Protein AF-A0A6A6HFR3-F1 (afdb_monomer)

Nearest PDB structures (foldseek):
  1qlw-assembly1_A  TM=7.734E-01  e=1.136E-17  Alcaligenes sp.
  7y0l-assembly1_A  TM=7.058E-01  e=1.511E-16  Hansschlegelia zhihuaiae
  8iw8-assembly1_B  TM=6.718E-01  e=2.864E-17  Hansschlegelia zhihuaiae
  8gp0-assembly1_A  TM=6.961E-01  e=2.187E-16  Hansschlegelia zhihuaiae
  8j7j-assembly1_B  TM=6.755E-01  e=1.044E-16  Hansschlegelia zhihuaiae

Structure (mmCIF, N/CA/C/O backbone):
data_AF-A0A6A6HFR3-F1
#
_entry.id   AF-A0A6A6HFR3-F1
#
loop_
_atom_site.group_PDB
_atom_site.id
_atom_site.type_symbol
_atom_site.label_atom_id
_atom_site.label_alt_id
_atom_site.label_comp_id
_atom_site.label_asym_id
_atom_site.label_entity_id
_atom_site.label_seq_id
_atom_site.pdbx_PDB_ins_code
_atom_site.Cartn_x
_atom_site.Cartn_y
_atom_site.Cartn_z
_atom_site.occupancy
_atom_site.B_iso_or_equiv
_atom_site.auth_seq_id
_atom_site.auth_comp_id
_atom_site.auth_asym_id
_atom_site.auth_atom_id
_atom_site.pdbx_PDB_model_num
ATOM 1 N N . MET A 1 1 ? -17.482 -3.823 17.375 1.00 61.94 1 MET A N 1
ATOM 2 C CA . MET A 1 1 ? -18.203 -2.653 16.827 1.00 61.94 1 MET A CA 1
ATOM 3 C C . MET A 1 1 ? -18.488 -2.909 15.356 1.00 61.94 1 MET A C 1
ATOM 5 O O . MET A 1 1 ? -17.754 -3.686 14.755 1.00 61.94 1 MET A O 1
ATOM 9 N N . SER A 1 2 ? -19.555 -2.333 14.802 1.00 77.31 2 SER A N 1
ATOM 10 C CA . SER A 1 2 ? -19.792 -2.371 13.352 1.00 77.31 2 SER A CA 1
ATOM 11 C C . SER A 1 2 ? -18.855 -1.380 12.653 1.00 77.31 2 SER A C 1
ATOM 13 O O . SER A 1 2 ? -18.631 -0.310 13.220 1.00 77.31 2 SER A O 1
ATOM 15 N N . PRO A 1 3 ? -18.331 -1.699 11.456 1.00 86.94 3 PRO A N 1
ATOM 16 C CA . PRO A 1 3 ? -17.438 -0.796 10.739 1.00 86.94 3 PRO A CA 1
ATOM 17 C C . PRO A 1 3 ? -18.168 0.490 10.306 1.00 86.94 3 PRO A C 1
ATOM 19 O O . PRO A 1 3 ? -19.388 0.450 10.084 1.00 86.94 3 PRO A O 1
ATOM 22 N N . PRO A 1 4 ? -17.447 1.618 10.144 1.00 90.50 4 PRO A N 1
ATOM 23 C CA . PRO A 1 4 ? -17.993 2.844 9.572 1.00 90.50 4 PRO A CA 1
ATOM 24 C C . PRO A 1 4 ? -18.593 2.601 8.182 1.00 90.50 4 PRO A C 1
ATOM 26 O O . PRO A 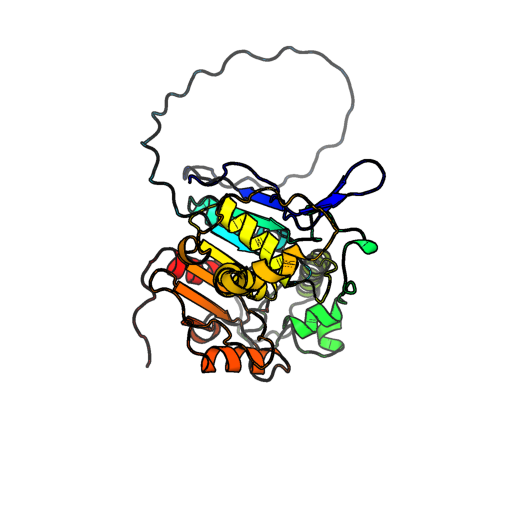1 4 ? -18.135 1.742 7.434 1.00 90.50 4 PRO A O 1
ATOM 29 N N . ARG A 1 5 ? -19.627 3.368 7.824 1.00 92.25 5 ARG A N 1
ATOM 30 C CA . ARG A 1 5 ? -20.319 3.275 6.520 1.00 92.25 5 ARG A CA 1
ATOM 31 C C . ARG A 1 5 ? -20.092 4.504 5.638 1.00 92.25 5 ARG A C 1
ATOM 33 O O . ARG A 1 5 ? -20.878 4.777 4.737 1.00 92.25 5 ARG A O 1
ATOM 40 N N . SER A 1 6 ? -19.058 5.272 5.953 1.00 95.06 6 SER A N 1
ATOM 41 C CA . SER A 1 6 ? -18.658 6.481 5.247 1.00 95.06 6 SER A CA 1
ATOM 42 C C . SER A 1 6 ? -17.161 6.696 5.417 1.00 95.06 6 SER A C 1
ATOM 44 O O . SER A 1 6 ? -16.561 6.160 6.351 1.00 95.06 6 SER A O 1
ATOM 46 N N . SER A 1 7 ? -16.570 7.521 4.554 1.00 97.81 7 SER A N 1
ATOM 47 C CA . SER A 1 7 ? -15.204 8.007 4.750 1.00 97.81 7 SER A CA 1
ATOM 48 C C . SER A 1 7 ? -15.086 8.781 6.065 1.00 97.81 7 SER A C 1
ATOM 50 O O . SER A 1 7 ? -16.058 9.396 6.517 1.00 97.81 7 SER A O 1
ATOM 52 N N . PHE A 1 8 ? -13.904 8.767 6.676 1.00 97.50 8 PHE A N 1
ATOM 53 C CA . PHE A 1 8 ? -13.666 9.422 7.962 1.00 97.50 8 PHE A CA 1
ATOM 54 C C . PHE A 1 8 ? -12.213 9.873 8.120 1.00 97.50 8 PHE A C 1
ATOM 56 O O . PHE A 1 8 ? -11.320 9.412 7.413 1.00 97.50 8 PHE A O 1
ATOM 63 N N . TYR A 1 9 ? -11.991 10.770 9.077 1.00 97.19 9 TYR A N 1
ATOM 64 C CA . TYR A 1 9 ? -10.665 11.088 9.593 1.00 97.19 9 TYR A CA 1
ATOM 65 C C . TYR A 1 9 ? -10.433 10.320 10.892 1.00 97.19 9 TYR A C 1
ATOM 67 O O . TYR A 1 9 ? -11.353 10.205 11.708 1.00 97.19 9 TYR A O 1
ATOM 75 N N . THR A 1 10 ? -9.222 9.808 11.098 1.00 95.12 10 THR A N 1
ATOM 76 C CA . THR A 1 10 ? -8.828 9.301 12.418 1.00 95.12 10 THR A CA 1
ATOM 77 C C . THR A 1 10 ? -8.659 10.465 13.406 1.00 95.12 10 THR A C 1
ATOM 79 O O . THR A 1 10 ? -8.533 11.616 12.976 1.00 95.12 10 THR A O 1
ATOM 82 N N . PRO A 1 11 ? -8.681 10.222 14.731 1.00 88.19 11 PRO A N 1
ATOM 83 C CA . PRO A 1 11 ? -8.675 11.303 15.719 1.00 88.19 11 PRO A CA 1
ATOM 84 C C . PRO A 1 11 ? -7.438 12.206 15.634 1.00 88.19 11 PRO A C 1
ATOM 86 O O . PRO A 1 11 ? -7.547 13.422 15.809 1.00 88.19 11 PRO A O 1
ATOM 89 N N . GLY A 1 12 ? -6.269 11.613 15.364 1.00 86.94 12 GLY A N 1
ATOM 90 C CA . GLY A 1 12 ? -4.990 12.312 15.368 1.00 86.94 12 GLY A CA 1
ATOM 91 C C . GLY A 1 12 ? -4.688 12.987 16.709 1.00 86.94 12 GLY A C 1
ATOM 92 O O . GLY A 1 12 ? -5.260 12.679 17.757 1.00 86.94 12 GLY A O 1
ATOM 93 N N . ARG A 1 13 ? -3.771 13.952 16.680 1.00 86.00 13 ARG A N 1
ATOM 94 C CA . ARG A 1 13 ? -3.346 14.727 17.844 1.00 86.00 13 ARG A CA 1
ATOM 95 C C . ARG A 1 13 ? -3.757 16.184 17.707 1.00 86.00 13 ARG A C 1
ATOM 97 O O . ARG A 1 13 ? -3.428 16.862 16.735 1.00 86.00 13 ARG A O 1
ATOM 104 N N . ARG A 1 14 ? -4.419 16.683 18.747 1.00 86.62 14 ARG A N 1
ATOM 105 C CA . ARG A 1 14 ? -4.747 18.097 18.914 1.00 86.62 14 ARG A CA 1
ATOM 106 C C . ARG A 1 14 ? -3.532 18.847 19.460 1.00 86.62 14 ARG A C 1
ATOM 108 O O . ARG A 1 14 ? -3.067 18.550 20.557 1.00 86.62 14 ARG A O 1
ATOM 115 N N . VAL A 1 15 ? -3.032 19.826 18.713 1.00 84.44 15 VAL A N 1
ATOM 116 C CA . VAL A 1 15 ? -1.850 20.626 19.069 1.00 84.44 15 VAL A CA 1
ATOM 117 C C . VAL A 1 15 ? -2.255 22.082 19.226 1.00 84.44 15 VAL A C 1
ATOM 119 O O . VAL A 1 15 ? -2.871 22.652 18.327 1.00 84.44 15 VAL A O 1
ATOM 122 N N . ALA A 1 16 ? -1.921 22.686 20.367 1.00 88.88 16 ALA A N 1
ATOM 123 C CA . ALA A 1 16 ? -2.162 24.105 20.598 1.00 88.88 16 ALA A CA 1
ATOM 124 C C . ALA A 1 16 ? -1.401 24.949 19.566 1.00 88.88 16 ALA A C 1
ATOM 126 O O . ALA A 1 16 ? -0.221 24.717 19.305 1.00 88.88 16 ALA A O 1
ATOM 127 N N . HIS A 1 17 ? -2.080 25.927 18.975 1.00 86.75 17 HIS A N 1
ATOM 128 C CA . HIS A 1 17 ? -1.481 26.831 18.003 1.00 86.75 17 HIS A CA 1
ATOM 129 C C . HIS A 1 17 ? -2.167 28.193 18.074 1.00 86.75 17 HIS A C 1
ATOM 131 O O . HIS A 1 17 ? -3.390 28.285 17.950 1.00 86.75 17 HIS A O 1
ATOM 137 N N . GLN A 1 18 ? -1.371 29.248 18.273 1.00 90.25 18 GLN A N 1
ATOM 138 C CA . GLN A 1 18 ? -1.857 30.614 18.488 1.00 90.25 18 GLN A CA 1
ATOM 139 C C . GLN A 1 18 ? -2.917 30.667 19.609 1.00 90.25 18 GLN A C 1
ATOM 141 O O . GLN A 1 18 ? -2.646 30.231 20.724 1.00 90.25 18 GLN A O 1
ATOM 146 N N . ASN A 1 19 ? -4.115 31.187 19.329 1.00 93.06 19 ASN A N 1
ATOM 147 C CA . ASN A 1 19 ? -5.227 31.296 20.276 1.00 93.06 19 ASN A CA 1
ATOM 148 C C . ASN A 1 19 ? -6.193 30.090 20.244 1.00 93.06 19 ASN A C 1
ATOM 150 O O . ASN A 1 19 ? -7.267 30.160 20.840 1.00 93.06 19 ASN A O 1
ATOM 154 N N . SER A 1 20 ? -5.850 29.003 19.542 1.00 92.50 20 SER A N 1
ATOM 155 C CA . SER A 1 20 ? -6.668 27.786 19.455 1.00 92.50 20 SER A CA 1
ATOM 156 C C . SER A 1 20 ? -5.788 26.541 19.245 1.00 92.50 20 SER A C 1
ATOM 158 O O . SER A 1 20 ? -4.864 26.290 20.019 1.00 92.50 20 SER A O 1
ATOM 160 N N . HIS A 1 21 ? -6.095 25.709 18.248 1.00 89.44 21 HIS A N 1
ATOM 161 C CA . HIS A 1 21 ? -5.442 24.433 17.991 1.00 89.44 21 HIS A CA 1
ATOM 162 C C . HIS A 1 21 ? -5.522 24.028 16.518 1.00 89.44 21 HIS A C 1
ATOM 164 O O . HIS A 1 21 ? -6.388 24.491 15.780 1.00 89.44 21 HIS A O 1
ATOM 170 N N . ILE A 1 22 ? -4.646 23.102 16.137 1.00 89.00 22 ILE A N 1
ATOM 171 C CA . ILE A 1 22 ? -4.684 22.352 14.881 1.00 89.00 22 ILE A CA 1
ATOM 172 C C . ILE A 1 22 ? -4.721 20.849 15.174 1.00 89.00 22 ILE A C 1
ATOM 174 O O . ILE A 1 22 ? -4.340 20.414 16.263 1.00 89.00 22 ILE A O 1
ATOM 178 N N . TYR A 1 23 ? -5.155 20.059 14.195 1.00 88.88 23 TYR A N 1
ATOM 179 C CA . TYR A 1 23 ? -5.018 18.606 14.222 1.00 88.88 23 TYR A CA 1
ATOM 180 C C . TYR A 1 23 ? -3.867 18.180 13.320 1.00 88.88 23 TYR A C 1
ATOM 182 O O . TYR A 1 23 ? -3.779 18.602 12.169 1.00 88.88 23 TYR A O 1
ATOM 190 N N . VAL A 1 24 ? -3.010 17.320 13.850 1.00 89.00 24 VAL A N 1
ATOM 191 C CA . VAL A 1 24 ? -1.937 16.634 13.123 1.00 89.00 24 VAL A CA 1
ATOM 192 C C . VAL A 1 24 ? -2.078 15.133 13.359 1.00 89.00 24 VAL A C 1
ATOM 194 O O . VAL A 1 24 ? -2.907 14.714 14.161 1.00 89.00 24 VAL A O 1
ATOM 197 N N . ASP A 1 25 ? -1.281 14.312 12.684 1.00 88.88 25 ASP A N 1
ATOM 198 C CA . ASP A 1 25 ? -1.166 12.868 12.967 1.00 88.88 25 ASP A CA 1
ATOM 199 C C . ASP A 1 25 ? -2.440 12.055 12.671 1.00 88.88 25 ASP A C 1
ATOM 201 O O . ASP A 1 25 ? -2.531 10.896 13.061 1.00 88.88 25 ASP A O 1
ATOM 205 N N . HIS A 1 26 ? -3.423 12.645 11.985 1.00 92.56 26 HIS A N 1
ATOM 206 C CA . HIS A 1 26 ? -4.607 11.933 11.516 1.00 92.56 26 HIS A CA 1
ATOM 207 C C . HIS A 1 26 ? -4.388 11.368 10.111 1.00 92.56 26 HIS A C 1
ATOM 209 O O . HIS A 1 26 ? -3.639 11.927 9.308 1.00 92.56 26 HIS A O 1
ATOM 215 N N . CYS A 1 27 ? -5.108 10.296 9.810 1.00 96.81 27 CYS A N 1
ATOM 216 C CA . CYS A 1 27 ? -5.267 9.745 8.475 1.00 96.81 27 CYS A CA 1
ATOM 217 C C . CYS A 1 27 ? -6.657 10.100 7.946 1.00 96.81 27 CYS A C 1
ATOM 219 O O . CYS A 1 27 ? -7.626 10.128 8.708 1.00 96.81 27 CYS A O 1
ATOM 221 N N . TYR A 1 28 ? -6.775 10.307 6.641 1.00 98.06 28 TYR A N 1
ATOM 222 C CA . TYR A 1 28 ? -8.047 10.226 5.940 1.00 98.06 28 TYR A CA 1
ATOM 223 C C . TYR A 1 28 ? -8.256 8.795 5.439 1.00 98.06 28 TYR A C 1
ATOM 225 O O . TYR A 1 28 ? -7.359 8.189 4.858 1.00 98.06 28 TYR A O 1
ATOM 233 N N . VAL A 1 29 ? -9.448 8.248 5.649 1.00 98.38 29 VAL A N 1
ATOM 234 C CA . VAL A 1 29 ? -9.810 6.898 5.219 1.00 98.38 29 VAL A CA 1
ATOM 235 C C . VAL A 1 29 ? -11.018 6.990 4.299 1.00 98.38 29 VAL A C 1
ATOM 237 O O . VAL A 1 29 ? -12.119 7.340 4.729 1.00 98.38 29 VAL A O 1
ATOM 240 N N . GLN A 1 30 ? -10.813 6.678 3.021 1.00 97.81 30 GLN A N 1
ATOM 241 C CA . GLN A 1 30 ? -11.876 6.619 2.027 1.00 97.81 30 GLN A CA 1
ATOM 242 C C . GLN A 1 30 ? -12.644 5.306 2.150 1.00 97.81 30 GLN A C 1
ATOM 244 O O . GLN A 1 30 ? -12.034 4.242 2.129 1.00 97.81 30 GLN A O 1
ATOM 249 N N . HIS A 1 31 ? -13.972 5.371 2.231 1.00 97.12 31 HIS A N 1
ATOM 250 C CA . HIS A 1 31 ? -14.831 4.187 2.227 1.00 97.12 31 HIS A CA 1
ATOM 251 C C . HIS A 1 31 ? -15.423 3.934 0.839 1.00 97.12 31 HIS A C 1
ATOM 253 O O . HIS A 1 31 ? -15.971 4.839 0.209 1.00 97.12 31 HIS A O 1
ATOM 259 N N . TYR A 1 32 ? -15.351 2.681 0.404 1.00 93.75 32 TYR A N 1
ATOM 260 C CA . TYR A 1 32 ? -16.082 2.142 -0.731 1.00 93.75 32 TYR A CA 1
ATOM 261 C C . TYR A 1 32 ? -17.113 1.147 -0.205 1.00 93.75 32 TYR A C 1
ATOM 263 O O . TYR A 1 32 ? -16.770 0.119 0.389 1.00 93.75 32 TYR A O 1
ATOM 271 N N . ALA A 1 33 ? -18.387 1.465 -0.421 1.00 91.44 33 ALA A N 1
ATOM 272 C CA . ALA A 1 33 ? -19.474 0.572 -0.060 1.00 91.44 33 ALA A CA 1
ATOM 273 C C . ALA A 1 33 ? -19.439 -0.704 -0.925 1.00 91.44 33 ALA A C 1
ATOM 275 O O . ALA A 1 33 ? -19.059 -0.636 -2.100 1.00 91.44 33 ALA A O 1
ATOM 276 N N . PRO A 1 34 ? -19.888 -1.853 -0.385 1.00 89.75 34 PRO A N 1
ATOM 277 C CA . PRO A 1 34 ? -20.087 -3.061 -1.170 1.00 89.75 34 PRO A CA 1
ATOM 278 C C . PRO A 1 34 ? -20.963 -2.764 -2.390 1.00 89.75 34 PRO A C 1
ATOM 280 O O . PRO A 1 34 ? -22.121 -2.366 -2.250 1.00 89.75 34 PRO A O 1
ATOM 283 N N . SER A 1 35 ? -20.426 -2.971 -3.589 1.00 76.75 35 SER A N 1
ATOM 284 C CA . SER A 1 35 ? -21.207 -2.890 -4.821 1.00 76.75 35 SER A CA 1
ATOM 285 C C . SER A 1 35 ? -21.648 -4.301 -5.175 1.00 76.75 35 SER A C 1
ATOM 287 O O . SER A 1 35 ? -20.959 -5.036 -5.875 1.00 76.75 35 SER A O 1
ATOM 289 N N . LEU A 1 36 ? -22.806 -4.715 -4.659 1.00 56.66 36 LEU A N 1
ATOM 290 C CA . LEU A 1 36 ? -23.492 -5.872 -5.223 1.00 56.66 36 LEU A CA 1
ATOM 291 C C . LEU A 1 36 ? -23.962 -5.453 -6.616 1.00 56.66 36 LEU A C 1
ATOM 293 O O . LEU A 1 36 ? -25.053 -4.909 -6.769 1.00 56.66 36 LEU A O 1
ATOM 297 N N . LEU A 1 37 ? -23.122 -5.637 -7.633 1.00 45.19 37 LEU A N 1
ATOM 298 C CA . LEU A 1 37 ? -23.604 -5.601 -9.004 1.00 45.19 37 LEU A CA 1
ATOM 299 C C . LEU A 1 37 ? -24.674 -6.694 -9.107 1.00 45.19 37 LEU A C 1
ATOM 301 O O . LEU A 1 37 ? -24.368 -7.884 -9.028 1.00 45.19 37 LEU A O 1
ATOM 305 N N . HIS A 1 38 ? -25.939 -6.291 -9.250 1.00 39.34 38 HIS A N 1
ATOM 306 C CA . HIS A 1 38 ? -26.916 -7.147 -9.906 1.00 39.34 38 HIS A CA 1
ATOM 307 C C . HIS A 1 38 ? -26.325 -7.502 -11.271 1.00 39.34 38 HIS A C 1
ATOM 309 O O . HIS A 1 38 ? -25.851 -6.623 -11.988 1.00 39.34 38 HIS A O 1
ATOM 315 N N . SER A 1 39 ? -26.292 -8.788 -11.592 1.00 34.38 39 SER A N 1
ATOM 316 C CA . SER A 1 39 ? -25.600 -9.379 -12.740 1.00 34.38 39 SER A CA 1
ATOM 317 C C . SER A 1 39 ? -26.121 -8.955 -14.124 1.00 34.38 39 SER A C 1
ATOM 319 O O . SER A 1 39 ? -25.764 -9.595 -15.103 1.00 34.38 39 SER A O 1
ATOM 321 N N . ASP A 1 40 ? -26.908 -7.883 -14.240 1.00 32.69 40 ASP A N 1
ATOM 322 C CA . ASP A 1 40 ? -27.671 -7.547 -15.446 1.00 32.69 40 ASP A CA 1
ATOM 323 C C . ASP A 1 40 ? -27.491 -6.082 -15.888 1.00 32.69 40 ASP A C 1
ATOM 325 O O . ASP A 1 40 ? -28.462 -5.352 -16.085 1.00 32.69 40 ASP A O 1
ATOM 329 N N . ALA A 1 41 ? -26.251 -5.624 -16.074 1.00 29.81 41 ALA A N 1
ATOM 330 C CA . ALA A 1 41 ? -25.993 -4.404 -16.843 1.00 29.81 41 ALA A CA 1
ATOM 331 C C . ALA A 1 41 ? -25.284 -4.773 -18.159 1.00 29.81 41 ALA A C 1
ATOM 333 O O . ALA A 1 41 ? -24.163 -5.286 -18.107 1.00 29.81 41 ALA A O 1
ATOM 334 N N . PRO A 1 42 ? -25.902 -4.559 -19.339 1.00 33.38 42 PRO A N 1
ATOM 335 C CA . PRO A 1 42 ? -25.233 -4.813 -20.606 1.00 33.38 42 PRO A CA 1
ATOM 336 C C . PRO A 1 42 ? -24.080 -3.821 -20.797 1.00 33.38 42 PRO A C 1
ATOM 338 O O . PRO A 1 42 ? -24.146 -2.676 -20.349 1.00 33.38 42 PRO A O 1
ATOM 341 N N . ALA A 1 43 ? -23.021 -4.288 -21.460 1.00 33.62 43 ALA A N 1
ATOM 342 C CA . ALA A 1 43 ? -21.831 -3.511 -21.783 1.00 33.62 43 ALA A CA 1
ATOM 343 C C . ALA A 1 43 ? -22.187 -2.134 -22.375 1.00 33.62 43 ALA A C 1
ATOM 345 O O . ALA A 1 43 ? -22.988 -2.038 -23.308 1.00 33.62 43 ALA A O 1
ATOM 346 N N . SER A 1 44 ? -21.581 -1.075 -21.833 1.00 30.53 44 SER A N 1
ATOM 347 C CA . SER A 1 44 ? -21.742 0.297 -22.322 1.00 30.53 44 SER A CA 1
ATOM 348 C C . SER A 1 44 ? -21.407 0.398 -23.817 1.00 30.53 44 SER A C 1
ATOM 350 O O . SER A 1 44 ? -20.366 -0.118 -24.235 1.00 30.53 44 SER A O 1
ATOM 352 N N . PRO A 1 45 ? -22.224 1.084 -24.636 1.00 36.75 45 PRO A N 1
ATOM 353 C CA . PRO A 1 45 ? -21.889 1.321 -26.029 1.00 36.75 45 PRO A CA 1
ATOM 354 C C . PRO A 1 45 ? -20.808 2.404 -26.169 1.00 36.75 45 PRO A C 1
ATOM 356 O O . PRO A 1 45 ? -20.742 3.368 -25.409 1.00 36.75 45 PRO A O 1
ATOM 359 N N . SER A 1 46 ? -19.970 2.180 -27.179 1.00 32.53 46 SER A N 1
ATOM 360 C CA . SER A 1 46 ? -18.910 3.021 -27.743 1.00 32.53 46 SER A CA 1
ATOM 361 C C . SER A 1 46 ? -19.134 4.545 -27.661 1.00 32.53 46 SER A C 1
ATOM 363 O O . SER A 1 46 ? -20.210 5.056 -27.971 1.00 32.53 46 SER A O 1
ATOM 365 N N . LEU A 1 47 ? -18.062 5.265 -27.298 1.00 35.22 47 LEU A N 1
ATOM 366 C CA . LEU A 1 47 ? -17.922 6.724 -27.355 1.00 35.22 47 LEU A CA 1
ATOM 367 C C . LEU A 1 47 ? -18.063 7.235 -28.800 1.00 35.22 47 LEU A C 1
ATOM 369 O O . LEU A 1 47 ? -17.098 7.244 -29.563 1.00 35.22 47 LEU A O 1
ATOM 373 N N . ALA A 1 48 ? -19.251 7.719 -29.156 1.00 31.48 48 ALA A N 1
ATOM 374 C CA . ALA A 1 48 ? -19.423 8.630 -30.283 1.00 31.48 48 ALA A CA 1
ATOM 375 C C . ALA A 1 48 ? -19.125 10.075 -29.835 1.00 31.48 48 ALA A C 1
ATOM 377 O O . ALA A 1 48 ? -19.484 10.487 -28.732 1.00 31.48 48 ALA A O 1
ATOM 378 N N . SER A 1 49 ? -18.427 10.817 -30.696 1.00 35.41 49 SER A N 1
ATOM 379 C CA . SER A 1 49 ? -17.894 12.173 -30.497 1.00 35.41 49 SER A CA 1
ATOM 380 C C . SER A 1 49 ? -18.921 13.209 -29.996 1.00 35.41 49 SER A C 1
ATOM 382 O O . SER A 1 49 ? -20.112 13.080 -30.284 1.00 35.41 49 SER A O 1
ATOM 384 N N . PRO A 1 50 ? -18.486 14.281 -29.298 1.00 35.47 50 PRO A N 1
ATOM 385 C CA . PRO A 1 50 ? -19.405 15.293 -28.780 1.00 35.47 50 PRO A CA 1
ATOM 386 C C . PRO A 1 50 ? -19.958 16.189 -29.908 1.00 35.47 50 PRO A C 1
ATOM 388 O O . PRO A 1 50 ? -19.189 16.605 -30.779 1.00 35.47 50 PRO A O 1
ATOM 391 N N . PRO A 1 51 ? -21.258 16.544 -29.905 1.00 34.66 51 PRO A N 1
ATOM 392 C CA . PRO A 1 51 ? -21.791 17.580 -30.786 1.00 34.66 51 PRO A CA 1
ATOM 393 C C . PRO A 1 51 ? -21.509 18.990 -30.222 1.00 34.66 51 PRO A C 1
ATOM 395 O O . PRO A 1 51 ? -21.220 19.137 -29.029 1.00 34.66 51 PRO A O 1
ATOM 398 N N . PRO A 1 52 ? -21.568 20.042 -31.063 1.00 38.88 52 PRO A N 1
ATOM 399 C CA . PRO A 1 52 ? -21.136 21.382 -30.690 1.00 38.88 52 PRO A CA 1
ATOM 400 C C . PRO A 1 52 ? -22.125 22.084 -29.753 1.00 38.88 52 PRO A C 1
ATOM 402 O O . PRO A 1 52 ? -23.334 21.856 -29.777 1.00 38.88 52 PRO A O 1
ATOM 405 N N . VAL A 1 53 ? -21.570 22.982 -28.943 1.00 36.69 53 VAL A N 1
ATOM 406 C CA . VAL A 1 53 ? -22.264 23.801 -27.947 1.00 36.69 53 VAL A CA 1
ATOM 407 C C . VAL A 1 53 ? -23.173 24.825 -28.634 1.00 36.69 53 VAL A C 1
ATOM 409 O O . VAL A 1 53 ? -22.702 25.633 -29.433 1.00 36.69 53 VAL A O 1
ATOM 412 N N . LEU A 1 54 ? -24.455 24.848 -28.266 1.00 32.12 54 LEU A N 1
ATOM 413 C CA . LEU A 1 54 ? -25.369 25.962 -28.529 1.00 32.12 54 LEU A CA 1
ATOM 414 C C . LEU A 1 54 ? -26.064 26.371 -27.225 1.00 32.12 54 LEU A C 1
ATOM 416 O O . LEU A 1 54 ? -26.748 25.578 -26.583 1.00 32.12 54 LEU A O 1
ATOM 420 N N . ASN A 1 55 ? -25.865 27.633 -26.847 1.00 35.25 55 ASN A N 1
ATOM 421 C CA . ASN A 1 55 ? -26.608 28.335 -25.804 1.00 35.25 55 ASN A CA 1
ATOM 422 C C . ASN A 1 55 ? -28.023 28.672 -26.301 1.00 35.25 55 ASN A C 1
ATOM 424 O O . ASN A 1 55 ? -28.139 29.239 -27.386 1.00 35.25 55 ASN A O 1
ATOM 428 N N . ALA A 1 56 ? -29.055 28.440 -25.478 1.00 32.22 56 ALA A N 1
ATOM 429 C CA . ALA A 1 56 ? -30.020 29.460 -25.023 1.00 32.22 56 ALA A CA 1
ATOM 430 C C . ALA A 1 56 ? -31.300 28.859 -24.389 1.00 32.22 56 ALA A C 1
ATOM 432 O O . ALA A 1 56 ? -31.966 28.017 -24.973 1.00 32.22 56 ALA A O 1
ATOM 433 N N . SER A 1 57 ? -31.663 29.441 -23.239 1.00 32.31 57 SER A N 1
ATOM 434 C CA . SER A 1 57 ? -33.012 29.725 -22.708 1.00 32.31 57 SER A CA 1
ATOM 435 C C . SER A 1 57 ? -34.018 28.612 -22.336 1.00 32.31 57 SER A C 1
ATOM 437 O O . SER A 1 57 ? -34.681 28.015 -23.171 1.00 32.31 57 SER A O 1
ATOM 439 N N . LEU A 1 58 ? -34.181 28.475 -21.012 1.00 39.16 58 LEU A N 1
ATOM 440 C CA . LEU A 1 58 ? -35.400 28.445 -20.178 1.00 39.16 58 LEU A CA 1
ATOM 441 C C . LEU A 1 58 ? -36.733 27.818 -20.670 1.00 39.16 58 LEU A C 1
ATOM 443 O O . LEU A 1 58 ? -37.338 28.224 -21.655 1.00 39.16 58 LEU A O 1
ATOM 447 N N . THR A 1 59 ? -37.292 27.042 -19.726 1.00 37.62 59 THR A N 1
ATOM 448 C CA . THR A 1 59 ? -38.705 26.683 -19.457 1.00 37.62 59 THR A CA 1
ATOM 449 C C . THR A 1 59 ? -39.240 25.356 -20.014 1.00 37.62 59 THR A C 1
ATOM 451 O O . THR A 1 59 ? -39.585 25.239 -21.181 1.00 37.62 59 THR A O 1
ATOM 454 N N . SER A 1 60 ? -39.395 24.365 -19.122 1.00 36.69 60 SER A N 1
ATOM 455 C CA . SER A 1 60 ? -40.484 23.364 -19.102 1.00 36.69 60 SER A CA 1
ATOM 456 C C . SER A 1 60 ? -40.492 22.621 -17.745 1.00 36.69 60 SER A C 1
ATOM 458 O O . SER A 1 60 ? -39.412 22.377 -17.203 1.00 36.69 60 SER A O 1
ATOM 460 N N . PRO A 1 61 ? -41.663 22.297 -17.157 1.00 47.03 61 PRO A N 1
ATOM 461 C CA . PRO A 1 61 ? -41.770 21.627 -15.852 1.00 47.03 61 PRO A CA 1
ATOM 462 C C . PRO A 1 61 ? -41.443 20.118 -15.935 1.00 47.03 61 PRO A C 1
ATOM 464 O O . PRO A 1 61 ? -41.488 19.548 -17.027 1.00 47.03 61 PRO A O 1
ATOM 467 N N . PRO A 1 62 ? -41.122 19.448 -14.808 1.00 41.88 62 PRO A N 1
ATOM 468 C CA . PRO A 1 62 ? -40.734 18.038 -14.823 1.00 41.88 62 PRO A CA 1
ATOM 469 C C . PRO A 1 62 ? -41.948 17.112 -15.032 1.00 41.88 62 PRO A C 1
ATOM 471 O O . PRO A 1 62 ? -43.020 17.392 -14.488 1.00 41.88 62 PRO A O 1
ATOM 474 N N . PRO A 1 63 ? -41.803 15.989 -15.762 1.00 40.69 63 PRO A N 1
ATOM 475 C CA . PRO A 1 63 ? -42.846 14.979 -15.841 1.00 40.69 63 PRO A CA 1
ATOM 476 C C . PRO A 1 63 ? -42.933 14.145 -14.554 1.00 40.69 63 PRO A C 1
ATOM 478 O O . PRO A 1 63 ? -41.943 13.804 -13.907 1.00 40.69 63 PRO A O 1
ATOM 481 N N . THR A 1 64 ? -44.176 13.834 -14.212 1.00 39.25 64 THR A N 1
ATOM 482 C CA . THR A 1 64 ? -44.667 13.131 -13.030 1.00 39.25 64 THR A CA 1
ATOM 483 C C . THR A 1 64 ? -44.364 11.625 -13.061 1.00 39.25 64 THR A C 1
ATOM 485 O O . THR A 1 64 ? -44.558 10.972 -14.080 1.00 39.25 64 THR A O 1
ATOM 488 N N . SER A 1 65 ? -43.962 11.094 -11.899 1.00 36.81 65 SER A N 1
ATOM 489 C CA . SER A 1 65 ? -44.120 9.711 -11.394 1.00 36.81 65 SER A CA 1
ATOM 490 C C . SER A 1 65 ? -43.832 8.516 -12.325 1.00 36.81 65 SER A C 1
ATOM 492 O O . SER A 1 65 ? -44.676 8.113 -13.124 1.00 36.81 65 SER A O 1
ATOM 494 N N . LEU A 1 66 ? -42.712 7.827 -12.073 1.00 37.75 66 LEU A N 1
ATOM 495 C CA . LEU A 1 66 ? -42.545 6.401 -12.392 1.00 37.75 66 LEU A CA 1
ATOM 496 C C . LEU A 1 66 ? -43.231 5.531 -11.312 1.00 37.75 66 LEU A C 1
ATOM 498 O O . LEU A 1 66 ? -43.223 5.920 -10.140 1.00 37.75 66 LEU A O 1
ATOM 502 N N . PRO A 1 67 ? -43.817 4.368 -11.661 1.00 37.12 67 PRO A N 1
ATOM 503 C CA . PRO A 1 67 ? -44.445 3.472 -10.689 1.00 37.12 67 PRO A CA 1
ATOM 504 C C . PRO A 1 67 ? -43.393 2.747 -9.826 1.00 37.12 67 PRO A C 1
ATOM 506 O O . PRO A 1 67 ? -42.267 2.535 -10.282 1.00 37.12 67 PRO A O 1
ATOM 509 N N . PRO A 1 68 ? -43.728 2.339 -8.586 1.00 39.09 68 PRO A N 1
ATOM 510 C CA . PRO A 1 68 ? -42.788 1.641 -7.721 1.00 39.09 68 PRO A CA 1
ATOM 511 C C . PRO A 1 68 ? -42.567 0.206 -8.213 1.00 39.09 68 PRO A C 1
ATOM 513 O O . PRO A 1 68 ? -43.477 -0.621 -8.188 1.00 39.09 68 PRO A O 1
ATOM 516 N N . SER A 1 69 ? -41.337 -0.103 -8.616 1.00 38.22 69 SER A N 1
ATOM 517 C CA . SER A 1 69 ? -40.876 -1.477 -8.809 1.00 38.22 69 SER A CA 1
ATOM 518 C C . SER A 1 69 ? -40.711 -2.146 -7.443 1.00 38.22 69 SER A C 1
ATOM 520 O O . SER A 1 69 ? -39.701 -1.971 -6.764 1.00 38.22 69 SER A O 1
ATOM 522 N N . THR A 1 70 ? -41.708 -2.916 -7.015 1.00 41.06 70 THR A N 1
ATOM 523 C CA . THR A 1 70 ? -41.606 -3.834 -5.875 1.00 41.06 70 THR A CA 1
ATOM 524 C C . THR A 1 70 ? -40.861 -5.102 -6.289 1.00 41.06 70 THR A C 1
ATOM 526 O O . THR A 1 70 ? -41.447 -6.163 -6.484 1.00 41.06 70 THR A O 1
ATOM 529 N N . THR A 1 71 ? -39.537 -5.021 -6.391 1.00 41.53 71 THR A N 1
ATOM 530 C CA . THR A 1 71 ? -38.689 -6.209 -6.232 1.00 41.53 71 THR A CA 1
ATOM 531 C C . THR A 1 71 ? -38.426 -6.397 -4.747 1.00 41.53 71 THR A C 1
ATOM 533 O O . THR A 1 71 ? -37.726 -5.600 -4.124 1.00 41.53 71 THR A O 1
ATOM 536 N N . ALA A 1 72 ? -39.033 -7.434 -4.168 1.00 40.78 72 ALA A N 1
ATOM 537 C CA . ALA A 1 72 ? -38.758 -7.869 -2.807 1.00 40.78 72 ALA A CA 1
ATOM 538 C C . ALA A 1 72 ? -37.250 -8.121 -2.656 1.00 40.78 72 ALA A C 1
ATOM 540 O O . ALA A 1 72 ? -36.693 -9.005 -3.305 1.00 40.78 72 ALA A O 1
ATOM 541 N N . ALA A 1 73 ? -36.590 -7.307 -1.833 1.00 43.06 73 ALA A N 1
ATOM 542 C CA . ALA A 1 73 ? -35.177 -7.461 -1.537 1.00 43.06 73 ALA A CA 1
ATOM 543 C C . ALA A 1 73 ? -34.957 -8.799 -0.818 1.00 43.06 73 ALA A C 1
ATOM 545 O O . ALA A 1 73 ? -35.539 -9.051 0.240 1.00 43.06 73 ALA A O 1
ATOM 546 N N . SER A 1 74 ? -34.116 -9.654 -1.398 1.00 36.66 74 SER A N 1
ATOM 547 C CA . SER A 1 74 ? -33.571 -10.832 -0.723 1.00 36.66 74 SER A CA 1
ATOM 548 C C . SER A 1 74 ? -32.989 -10.442 0.646 1.00 36.66 74 SER A C 1
ATOM 550 O O . SER A 1 74 ? -32.476 -9.327 0.790 1.00 36.66 74 SER A O 1
ATOM 552 N N . PRO A 1 75 ? -33.036 -11.329 1.660 1.00 40.56 75 PRO A N 1
ATOM 553 C CA . PRO A 1 75 ? -32.475 -11.033 2.975 1.00 40.56 75 PRO A CA 1
ATOM 554 C C . PRO A 1 75 ? -31.002 -10.613 2.844 1.00 40.56 75 PRO A C 1
ATOM 556 O O . PRO A 1 75 ? -30.282 -11.195 2.026 1.00 40.56 75 PRO A O 1
ATOM 559 N N . PRO A 1 76 ? -30.536 -9.616 3.622 1.00 50.19 76 PRO A N 1
ATOM 560 C CA . PRO A 1 76 ? -29.174 -9.123 3.498 1.00 50.19 76 PRO A CA 1
ATOM 561 C C . PRO A 1 76 ? -28.201 -10.271 3.764 1.00 50.19 76 PRO A C 1
ATOM 563 O O . PRO A 1 76 ? -28.241 -10.912 4.818 1.00 50.19 76 PRO A O 1
ATOM 566 N N . ALA A 1 77 ? -27.337 -10.547 2.786 1.00 60.47 77 ALA A N 1
ATOM 567 C CA . ALA A 1 77 ? -26.238 -11.483 2.957 1.00 60.47 77 ALA A CA 1
ATOM 568 C C . ALA A 1 77 ? -25.426 -11.092 4.204 1.00 60.47 77 ALA A C 1
ATOM 570 O O . ALA A 1 77 ? -25.279 -9.906 4.512 1.00 60.47 77 ALA A O 1
ATOM 571 N N . LYS A 1 78 ? -24.898 -12.084 4.936 1.00 65.19 78 LYS A N 1
ATOM 572 C CA . LYS A 1 78 ? -24.019 -11.808 6.082 1.00 65.19 78 LYS A CA 1
ATOM 573 C C . LYS A 1 78 ? -22.888 -10.869 5.630 1.00 65.19 78 LYS A C 1
ATOM 575 O O . LYS A 1 78 ? -22.264 -11.161 4.607 1.00 65.19 78 LYS A O 1
ATOM 580 N N . PRO A 1 79 ? -22.617 -9.774 6.365 1.00 73.50 79 PRO A N 1
ATOM 581 C CA . PRO A 1 79 ? -21.594 -8.816 5.970 1.00 73.50 79 PRO A CA 1
ATOM 582 C C . PRO A 1 79 ? -20.230 -9.506 5.913 1.00 73.50 79 PRO A C 1
ATOM 584 O O . PRO A 1 79 ? -19.861 -10.245 6.831 1.00 73.50 79 PRO A O 1
ATOM 587 N N . LYS A 1 80 ? -19.496 -9.286 4.818 1.00 90.94 80 LYS A N 1
ATOM 588 C CA . LYS A 1 80 ? -18.126 -9.783 4.676 1.00 90.94 80 LYS A CA 1
ATOM 589 C C . LYS A 1 80 ? -17.165 -8.969 5.542 1.00 90.94 80 LYS A C 1
ATOM 591 O O . LYS A 1 80 ? -17.463 -7.841 5.927 1.00 90.94 80 LYS A O 1
ATOM 596 N N . ILE A 1 81 ? -16.008 -9.555 5.845 1.00 94.75 81 ILE A N 1
ATOM 597 C CA . ILE A 1 81 ? -14.959 -8.893 6.629 1.00 94.75 81 ILE A CA 1
ATOM 598 C C . ILE A 1 81 ? -14.457 -7.657 5.870 1.00 94.75 81 ILE A C 1
ATOM 600 O O . ILE A 1 81 ? -14.051 -7.813 4.722 1.00 94.75 81 ILE A O 1
ATOM 604 N N . PRO A 1 82 ? -14.469 -6.448 6.454 1.00 97.06 82 PRO A N 1
ATOM 605 C CA . PRO A 1 82 ? -13.940 -5.266 5.787 1.00 97.06 82 PRO A CA 1
ATOM 606 C C . PRO A 1 82 ? -12.459 -5.389 5.429 1.00 97.06 82 PRO A C 1
ATOM 608 O O . PRO A 1 82 ? -11.715 -6.079 6.126 1.00 97.06 82 PRO A O 1
ATOM 611 N N . ILE A 1 83 ? -12.021 -4.689 4.383 1.00 98.25 83 ILE A N 1
ATOM 612 C CA . ILE A 1 83 ? -10.619 -4.689 3.942 1.00 98.25 83 ILE A CA 1
ATOM 613 C C . ILE A 1 83 ? -10.049 -3.274 4.015 1.00 98.25 83 ILE A C 1
ATOM 615 O O . ILE A 1 83 ? -10.571 -2.361 3.377 1.00 98.25 83 ILE A O 1
ATOM 619 N N . LEU A 1 84 ? -8.966 -3.108 4.770 1.00 98.62 84 LEU A N 1
ATOM 620 C CA . LEU A 1 84 ? -8.169 -1.888 4.839 1.00 98.62 84 LEU A CA 1
ATOM 621 C C . LEU A 1 84 ? -6.968 -1.994 3.889 1.00 98.62 84 LEU A C 1
ATOM 623 O O . LEU A 1 84 ? -6.095 -2.844 4.066 1.00 98.62 84 LEU A O 1
ATOM 627 N N . PHE A 1 85 ? -6.917 -1.107 2.903 1.00 98.75 85 PHE A N 1
ATOM 628 C CA . PHE A 1 85 ? -5.817 -0.941 1.965 1.00 98.75 85 PHE A CA 1
ATOM 629 C C . PHE A 1 85 ? -4.885 0.195 2.410 1.00 98.75 85 PHE A C 1
ATOM 631 O O . PHE A 1 85 ? -5.334 1.316 2.660 1.00 98.75 85 PHE A O 1
ATOM 638 N N . ILE A 1 86 ? -3.581 -0.088 2.479 1.00 98.62 86 ILE A N 1
ATOM 639 C CA . ILE A 1 86 ? -2.544 0.834 2.974 1.00 98.62 86 ILE A CA 1
ATOM 640 C C . ILE A 1 86 ? -1.469 1.012 1.896 1.00 98.62 86 ILE A C 1
ATOM 642 O O . ILE A 1 86 ? -0.810 0.053 1.490 1.00 98.62 86 ILE A O 1
ATOM 646 N N . HIS A 1 87 ? -1.312 2.237 1.394 1.00 97.69 87 HIS A N 1
ATOM 647 C CA . HIS A 1 87 ? -0.399 2.556 0.288 1.00 97.69 87 HIS A CA 1
ATOM 648 C C . HIS A 1 87 ? 1.092 2.455 0.663 1.00 97.69 87 HIS A C 1
ATOM 650 O O . HIS A 1 87 ? 1.460 2.478 1.835 1.00 97.69 87 HIS A O 1
ATOM 656 N N . GLY A 1 88 ? 1.968 2.408 -0.346 1.00 94.75 88 GLY A N 1
ATOM 657 C CA . GLY A 1 88 ? 3.426 2.453 -0.168 1.00 94.75 88 GLY A CA 1
ATOM 658 C C . GLY A 1 88 ? 3.983 3.832 0.204 1.00 94.75 88 GLY A C 1
ATOM 659 O O . GLY A 1 88 ? 3.279 4.835 0.216 1.00 94.75 88 GLY A O 1
ATOM 660 N N . GLY A 1 89 ? 5.276 3.910 0.521 1.00 91.81 89 GLY A N 1
ATOM 661 C CA . GLY A 1 89 ? 5.897 5.171 0.942 1.00 91.81 89 GLY A CA 1
ATOM 662 C C . GLY A 1 89 ? 6.072 6.154 -0.217 1.00 91.81 89 GLY A C 1
ATOM 663 O O . GLY A 1 89 ? 6.773 5.834 -1.177 1.00 91.81 89 GLY A O 1
ATOM 664 N N . GLY A 1 90 ? 5.540 7.371 -0.076 1.00 90.56 90 GLY A N 1
ATOM 665 C CA . GLY A 1 90 ? 5.510 8.376 -1.150 1.00 90.56 90 GLY A CA 1
ATOM 666 C C . GLY A 1 90 ? 4.336 8.182 -2.107 1.00 90.56 90 GLY A C 1
ATOM 667 O O . GLY A 1 90 ? 4.466 8.421 -3.299 1.00 90.56 90 GLY A O 1
ATOM 668 N N . LEU A 1 91 ? 3.213 7.676 -1.597 1.00 94.25 91 LEU A N 1
ATOM 669 C CA . LEU A 1 91 ? 1.963 7.468 -2.323 1.00 94.25 91 LEU A CA 1
ATOM 670 C C . LEU A 1 91 ? 0.790 7.924 -1.447 1.00 94.25 91 LEU A C 1
ATOM 672 O O . LEU A 1 91 ? 0.978 8.339 -0.301 1.00 94.25 91 LEU A O 1
ATOM 676 N N . THR A 1 92 ? -0.418 7.835 -1.992 1.00 95.94 92 THR A N 1
ATOM 677 C CA . THR A 1 92 ? -1.686 8.072 -1.294 1.00 95.94 92 THR A CA 1
ATOM 678 C C . THR A 1 92 ? -2.608 6.862 -1.476 1.00 95.94 92 THR A C 1
ATOM 680 O O . THR A 1 92 ? -2.288 5.919 -2.208 1.00 95.94 92 THR A O 1
ATOM 683 N N . GLY A 1 93 ? -3.777 6.884 -0.844 1.00 95.88 93 GLY A N 1
ATOM 684 C CA . GLY A 1 93 ? -4.852 5.914 -1.020 1.00 95.88 93 GLY A CA 1
ATOM 685 C C . GLY A 1 93 ? -5.290 5.762 -2.478 1.00 95.88 93 GLY A C 1
ATOM 686 O O . GLY A 1 93 ? -5.759 4.687 -2.843 1.00 95.88 93 GLY A O 1
ATOM 687 N N . ALA A 1 94 ? -5.007 6.754 -3.336 1.00 94.06 94 ALA A N 1
ATOM 688 C CA . ALA A 1 94 ? -5.243 6.686 -4.778 1.00 94.06 94 ALA A CA 1
ATOM 689 C C . ALA A 1 94 ? -4.497 5.534 -5.477 1.00 94.06 94 ALA A C 1
ATOM 691 O O . ALA A 1 94 ? -4.923 5.103 -6.547 1.00 94.06 94 ALA A O 1
ATOM 692 N N . GLN A 1 95 ? -3.444 4.970 -4.860 1.00 95.69 95 GLN A N 1
ATOM 693 C CA . GLN A 1 95 ? -2.807 3.720 -5.310 1.00 95.69 95 GLN A CA 1
ATOM 694 C C . GLN A 1 95 ? -3.832 2.582 -5.491 1.00 95.69 95 GLN A C 1
ATOM 696 O O . GLN A 1 95 ? -3.614 1.648 -6.260 1.00 95.69 95 GLN A O 1
ATOM 701 N N . TRP A 1 96 ? -4.945 2.647 -4.762 1.00 96.56 96 TRP A N 1
ATOM 702 C CA . TRP A 1 96 ? -5.990 1.638 -4.748 1.00 96.56 96 TRP A CA 1
ATOM 703 C C . TRP A 1 96 ? -7.249 2.063 -5.507 1.00 96.56 96 TRP A C 1
ATOM 705 O O . TRP A 1 96 ? -8.213 1.305 -5.500 1.00 96.56 96 TRP A O 1
ATOM 715 N N . ASP A 1 97 ? -7.262 3.204 -6.197 1.00 89.31 97 ASP A N 1
ATOM 716 C CA . ASP A 1 97 ? -8.455 3.703 -6.893 1.00 89.31 97 ASP A CA 1
ATOM 717 C C . ASP A 1 97 ? -8.539 3.139 -8.315 1.00 89.31 97 ASP A C 1
ATOM 719 O O . ASP A 1 97 ? -9.430 2.359 -8.623 1.00 89.31 97 ASP A O 1
ATOM 723 N N . ALA A 1 98 ? -7.582 3.435 -9.186 1.00 86.31 98 ALA A N 1
ATOM 724 C CA . ALA A 1 98 ? -7.503 2.847 -10.523 1.00 86.31 98 ALA A CA 1
ATOM 725 C C . ALA A 1 98 ? -6.046 2.542 -10.863 1.00 86.31 98 ALA A C 1
ATOM 727 O O . ALA A 1 98 ? -5.134 3.169 -10.322 1.00 86.31 98 ALA A O 1
ATOM 728 N N . THR A 1 99 ? -5.813 1.587 -11.764 1.00 88.75 99 THR A N 1
ATOM 729 C CA . THR A 1 99 ? -4.461 1.404 -12.308 1.00 88.75 99 THR A CA 1
ATOM 730 C C . THR A 1 99 ? -4.074 2.625 -13.161 1.00 88.75 99 THR A C 1
ATOM 732 O O . THR A 1 99 ? -4.961 3.344 -13.631 1.00 88.75 99 THR A O 1
ATOM 735 N N . PRO A 1 100 ? -2.779 2.882 -13.421 1.00 87.81 100 PRO A N 1
ATOM 736 C CA . PRO A 1 100 ? -2.368 4.059 -14.198 1.00 87.81 100 PRO A CA 1
ATOM 737 C C . PRO A 1 100 ? -2.871 4.082 -15.660 1.00 87.81 100 PRO A C 1
ATOM 739 O O . PRO A 1 100 ? -2.849 5.137 -16.294 1.00 87.81 100 PRO A O 1
ATOM 742 N N . ASP A 1 101 ? -3.340 2.942 -16.184 1.00 84.62 101 ASP A N 1
ATOM 743 C CA . ASP A 1 101 ? -4.054 2.778 -17.464 1.00 84.62 101 ASP A CA 1
ATOM 744 C C . ASP A 1 101 ? -5.591 2.712 -17.338 1.00 84.62 101 ASP A C 1
ATOM 746 O O . ASP A 1 101 ? -6.278 2.456 -18.324 1.00 84.62 101 ASP A O 1
ATOM 750 N N . GLY A 1 102 ? -6.157 2.943 -16.152 1.00 86.44 102 GLY A N 1
ATOM 751 C CA . GLY A 1 102 ? -7.604 3.055 -15.940 1.00 86.44 102 GLY A CA 1
ATOM 752 C C . GLY A 1 102 ? -8.362 1.733 -15.764 1.00 86.44 102 GLY A C 1
ATOM 753 O O . GLY A 1 102 ? -9.594 1.742 -15.752 1.00 86.44 102 GLY A O 1
ATOM 754 N N . ARG A 1 103 ? -7.676 0.594 -15.599 1.00 89.50 103 ARG A N 1
ATOM 755 C CA . ARG A 1 103 ? -8.327 -0.684 -15.261 1.00 89.50 103 ARG A CA 1
ATOM 756 C C . ARG A 1 103 ? -8.822 -0.680 -13.803 1.00 89.50 103 ARG A C 1
ATOM 758 O O . ARG A 1 103 ? -8.283 0.048 -12.962 1.00 89.50 103 ARG A O 1
ATOM 765 N N . PRO A 1 104 ? -9.814 -1.530 -13.464 1.00 90.56 104 PRO A N 1
ATOM 766 C CA . PRO A 1 104 ? -10.287 -1.678 -12.090 1.00 90.56 104 PRO A CA 1
ATOM 767 C C . PRO A 1 104 ? -9.179 -2.108 -11.123 1.00 90.56 104 PRO A C 1
ATOM 769 O O . PRO A 1 104 ? -8.495 -3.112 -11.347 1.00 90.56 104 PRO A O 1
ATOM 772 N N . SER A 1 105 ? -9.060 -1.381 -10.013 1.00 94.19 105 SER A N 1
ATOM 773 C CA . SER A 1 105 ? -8.125 -1.678 -8.929 1.00 94.19 105 SER A CA 1
ATOM 774 C C . SER A 1 105 ? -8.570 -2.854 -8.052 1.00 94.19 105 SER A C 1
ATOM 776 O O . SER A 1 105 ? -9.703 -3.341 -8.118 1.00 94.19 105 SER A O 1
ATOM 778 N N . TRP A 1 106 ? -7.687 -3.279 -7.149 1.00 97.81 106 TRP A N 1
ATOM 779 C CA . TRP A 1 106 ? -8.001 -4.293 -6.140 1.00 97.81 106 TRP A CA 1
ATOM 780 C C . TRP A 1 106 ? -9.076 -3.844 -5.142 1.00 97.81 106 TRP A C 1
ATOM 782 O O . TRP A 1 106 ? -9.905 -4.665 -4.753 1.00 97.81 106 TRP A O 1
ATOM 792 N N . ALA A 1 107 ? -9.134 -2.557 -4.778 1.00 96.25 107 ALA A N 1
ATOM 793 C CA . ALA A 1 107 ? -10.187 -2.042 -3.898 1.00 96.25 107 ALA A CA 1
ATOM 794 C C . ALA A 1 107 ? -11.569 -2.126 -4.560 1.00 96.25 107 ALA A C 1
ATOM 796 O O . ALA A 1 107 ? -12.522 -2.589 -3.933 1.00 96.25 107 ALA A O 1
ATOM 797 N N . HIS A 1 108 ? -11.670 -1.775 -5.849 1.00 94.19 108 HIS A N 1
ATOM 798 C CA . HIS A 1 108 ? -12.908 -1.940 -6.613 1.00 94.19 108 HIS A CA 1
ATOM 799 C C . HIS A 1 108 ? -13.340 -3.406 -6.679 1.00 94.19 108 HIS A C 1
ATOM 801 O O . HIS A 1 108 ? -14.502 -3.721 -6.426 1.00 94.19 108 HIS A O 1
ATOM 807 N N . ARG A 1 109 ? -12.401 -4.320 -6.948 1.00 94.94 109 ARG A N 1
ATOM 808 C CA . ARG A 1 109 ? -12.680 -5.764 -6.989 1.00 94.94 109 ARG A CA 1
ATOM 809 C C . ARG A 1 109 ? -13.112 -6.311 -5.627 1.00 94.94 109 ARG A C 1
ATOM 811 O O . ARG A 1 109 ? -14.025 -7.129 -5.562 1.00 94.94 109 ARG A O 1
ATOM 818 N N . ALA A 1 110 ? -12.509 -5.843 -4.536 1.00 96.06 110 ALA A N 1
ATOM 819 C CA . ALA A 1 110 ? -12.922 -6.190 -3.178 1.00 96.06 110 ALA A CA 1
ATOM 820 C C . ALA A 1 110 ? -14.344 -5.693 -2.856 1.00 96.06 110 ALA A C 1
ATOM 822 O O . ALA A 1 110 ? -15.148 -6.449 -2.302 1.00 96.06 110 ALA A O 1
ATOM 823 N N . ALA A 1 111 ? -14.682 -4.462 -3.251 1.00 94.19 111 ALA A N 1
ATOM 824 C CA . ALA A 1 111 ? -16.019 -3.901 -3.067 1.00 94.19 111 ALA A CA 1
ATOM 825 C C . ALA A 1 111 ? -17.073 -4.657 -3.894 1.00 94.19 111 ALA A C 1
ATOM 827 O O . ALA A 1 111 ? -18.147 -4.970 -3.379 1.00 94.19 111 ALA A O 1
ATOM 828 N N . GLN A 1 112 ? -16.748 -5.023 -5.140 1.00 92.19 112 GLN A N 1
ATOM 829 C CA . GLN A 1 112 ? -17.582 -5.879 -5.999 1.00 92.19 112 GLN A CA 1
ATOM 830 C C . GLN A 1 112 ? -17.763 -7.285 -5.418 1.00 92.19 112 GLN A C 1
ATOM 832 O O . GLN A 1 112 ? -18.822 -7.896 -5.545 1.00 92.19 112 GLN A O 1
ATOM 837 N N . ALA A 1 113 ? -16.748 -7.797 -4.720 1.00 92.75 113 ALA A N 1
ATOM 838 C CA . ALA A 1 113 ? -16.840 -9.052 -3.990 1.00 92.75 113 ALA A CA 1
ATOM 839 C C . ALA A 1 113 ? -17.665 -8.939 -2.691 1.00 92.75 113 ALA A C 1
ATOM 841 O O . ALA A 1 113 ? -17.799 -9.935 -1.978 1.00 92.75 113 ALA A O 1
ATOM 842 N N . GLY A 1 114 ? -18.235 -7.771 -2.375 1.00 93.12 114 GLY A N 1
ATOM 843 C CA . GLY A 1 114 ? -19.165 -7.568 -1.265 1.00 93.12 114 GLY A CA 1
ATOM 844 C C . GLY A 1 114 ? -18.520 -7.142 0.057 1.00 93.12 114 GLY A C 1
ATOM 845 O O . GLY A 1 114 ? -19.167 -7.243 1.099 1.00 93.12 114 GLY A O 1
ATOM 846 N N . HIS A 1 115 ? -17.255 -6.715 0.044 1.00 94.75 115 HIS A N 1
ATOM 847 C CA . HIS A 1 115 ? -16.568 -6.202 1.231 1.00 94.75 115 HIS A CA 1
ATOM 848 C C . HIS A 1 115 ? -16.809 -4.698 1.392 1.00 94.75 115 HIS A C 1
ATOM 850 O O . HIS A 1 115 ? -16.837 -3.966 0.405 1.00 94.75 115 HIS A O 1
ATOM 856 N N . ASP A 1 116 ? -16.932 -4.220 2.632 1.00 96.19 116 ASP A N 1
ATOM 857 C CA . ASP A 1 116 ? -16.641 -2.813 2.915 1.00 96.19 116 ASP A CA 1
ATOM 858 C C . ASP A 1 116 ? -15.143 -2.602 2.720 1.00 96.19 116 ASP A C 1
ATOM 860 O O . ASP A 1 116 ? -14.330 -3.344 3.279 1.00 96.19 116 ASP A O 1
ATOM 864 N N . VAL A 1 117 ? -14.774 -1.613 1.914 1.00 97.50 117 VAL A N 1
ATOM 865 C CA . VAL A 1 117 ? -13.373 -1.360 1.589 1.00 97.50 117 VAL A CA 1
ATOM 866 C C . VAL A 1 117 ? -12.973 0.022 2.073 1.00 97.50 117 VAL A C 1
ATOM 868 O O . VAL A 1 117 ? -13.706 0.991 1.901 1.00 97.50 117 VAL A O 1
ATOM 871 N N . PHE A 1 118 ? -11.796 0.099 2.679 1.00 98.44 118 PHE A N 1
ATOM 872 C CA . PHE A 1 118 ? -11.221 1.315 3.226 1.00 98.44 118 PHE A CA 1
ATOM 873 C C . PHE A 1 118 ? -9.853 1.553 2.592 1.00 98.44 118 PHE A C 1
ATOM 875 O O . PHE A 1 118 ? -8.969 0.720 2.753 1.00 98.44 118 PHE A O 1
ATOM 882 N N . ALA A 1 119 ? -9.660 2.661 1.878 1.00 98.31 119 ALA A N 1
ATOM 883 C CA . ALA A 1 119 ? -8.355 3.067 1.355 1.00 98.31 119 ALA A CA 1
ATOM 884 C C . ALA A 1 119 ? -7.817 4.234 2.186 1.00 98.31 119 ALA A C 1
ATOM 886 O O . ALA A 1 119 ? -8.458 5.281 2.294 1.00 98.31 119 ALA A O 1
ATOM 887 N N . LEU A 1 120 ? -6.664 4.029 2.815 1.00 98.06 120 LEU A N 1
ATOM 888 C CA . LEU A 1 120 ? -6.068 4.987 3.739 1.00 98.06 120 LEU A CA 1
ATOM 889 C C . LEU A 1 120 ? -5.110 5.921 3.003 1.00 98.06 120 LEU A C 1
ATOM 891 O O . LEU A 1 120 ? -4.210 5.439 2.326 1.00 98.06 120 LEU A O 1
ATOM 895 N N . ASP A 1 121 ? -5.279 7.228 3.192 1.00 97.69 121 ASP A N 1
ATOM 896 C CA . ASP A 1 121 ? -4.236 8.236 3.015 1.00 97.69 121 ASP A CA 1
ATOM 897 C C . ASP A 1 121 ? -3.459 8.340 4.335 1.00 97.69 121 ASP A C 1
ATOM 899 O O . ASP A 1 121 ? -4.030 8.653 5.383 1.00 97.69 121 ASP A O 1
ATOM 903 N N . GLY A 1 122 ? -2.157 8.057 4.306 1.00 94.75 122 GLY A N 1
ATOM 904 C CA . GLY A 1 122 ? -1.292 8.100 5.483 1.00 94.75 122 GLY A CA 1
ATOM 905 C C . GLY A 1 122 ? -1.163 9.498 6.077 1.00 94.75 122 GLY A C 1
ATOM 906 O O . GLY A 1 122 ? -1.521 10.495 5.448 1.00 94.75 122 GLY A O 1
ATOM 907 N N . VAL A 1 123 ? -0.627 9.574 7.296 1.00 92.12 123 VAL A N 1
ATOM 908 C CA . VAL A 1 123 ? -0.297 10.855 7.934 1.00 92.12 123 VAL A CA 1
ATOM 909 C C . VAL A 1 123 ? 0.596 11.679 7.000 1.00 92.12 123 VAL A C 1
ATOM 911 O O . VAL A 1 123 ? 1.518 11.150 6.385 1.00 92.12 123 VAL A O 1
ATOM 914 N N . ASP A 1 124 ? 0.315 12.978 6.893 1.00 90.19 124 ASP A N 1
ATOM 915 C CA . ASP A 1 124 ? 1.005 13.923 6.005 1.00 90.19 124 ASP A CA 1
ATOM 916 C C . ASP A 1 124 ? 0.938 13.582 4.495 1.00 90.19 124 ASP A C 1
ATOM 918 O O . ASP A 1 124 ? 1.689 14.164 3.705 1.00 90.19 124 ASP A O 1
ATOM 922 N N . SER A 1 125 ? 0.034 12.686 4.075 1.00 91.12 125 SER A N 1
ATOM 923 C CA . SER A 1 125 ? -0.149 12.286 2.676 1.00 91.12 125 SER A CA 1
ATOM 924 C C . SER A 1 125 ? -1.586 12.494 2.187 1.00 91.12 125 SER A C 1
ATOM 926 O O . SER A 1 125 ? -2.550 12.291 2.920 1.00 91.12 125 SER A O 1
ATOM 928 N N . GLY A 1 126 ? -1.743 12.870 0.915 1.00 92.69 126 GLY A N 1
ATOM 929 C CA . GLY A 1 126 ? -3.049 12.973 0.259 1.00 92.69 126 GLY A CA 1
ATOM 930 C C . GLY A 1 126 ? -4.009 13.936 0.961 1.00 92.69 126 GLY A C 1
ATOM 931 O O . GLY A 1 126 ? -3.726 15.125 1.098 1.00 92.69 126 GLY A O 1
ATOM 932 N N . ARG A 1 127 ? -5.175 13.423 1.361 1.00 95.75 127 ARG A N 1
ATOM 933 C CA . ARG A 1 127 ? -6.243 14.179 2.033 1.00 95.75 127 ARG A CA 1
ATOM 934 C C . ARG A 1 127 ? -6.038 14.279 3.548 1.00 95.75 127 ARG A C 1
ATOM 936 O O . ARG A 1 127 ? -6.807 14.984 4.205 1.00 95.75 127 ARG A O 1
ATOM 943 N N . SER A 1 128 ? -5.030 13.606 4.099 1.00 94.12 128 SER A N 1
ATOM 944 C CA . SER A 1 128 ? -4.576 13.794 5.478 1.00 94.12 128 SER A CA 1
ATOM 945 C C . SER A 1 128 ? -3.795 15.097 5.575 1.00 94.12 128 SER A C 1
ATOM 947 O O . SER A 1 128 ? -2.880 15.338 4.785 1.00 94.12 128 SER A O 1
ATOM 949 N N . ALA A 1 129 ? -4.146 15.962 6.528 1.00 86.50 129 ALA A N 1
ATOM 950 C CA . ALA A 1 129 ? -3.508 17.268 6.613 1.00 86.50 129 ALA A CA 1
ATOM 951 C C . ALA A 1 129 ? -2.004 17.120 6.863 1.00 86.50 129 ALA A C 1
ATOM 953 O O . ALA A 1 129 ? -1.572 16.404 7.768 1.00 86.50 129 ALA A O 1
ATOM 954 N N . ARG A 1 130 ? -1.209 17.847 6.077 1.00 85.94 130 ARG A N 1
ATOM 955 C CA . ARG A 1 130 ? 0.235 17.922 6.269 1.00 85.94 130 ARG A CA 1
ATOM 956 C C . ARG A 1 130 ? 0.544 18.722 7.528 1.00 85.94 130 ARG A C 1
ATOM 958 O O . ARG A 1 130 ? 0.151 19.886 7.636 1.00 85.94 130 ARG A O 1
ATOM 965 N N . ALA A 1 131 ? 1.265 18.113 8.464 1.00 84.75 131 ALA A N 1
ATOM 966 C CA . ALA A 1 131 ? 1.718 18.800 9.661 1.00 84.75 131 ALA A CA 1
ATOM 967 C C . ALA A 1 131 ? 2.635 19.990 9.306 1.00 84.75 131 ALA A C 1
ATOM 969 O O . ALA A 1 131 ? 3.469 19.879 8.397 1.00 84.75 131 ALA A O 1
ATOM 970 N N . PRO A 1 132 ? 2.518 21.123 10.026 1.00 85.38 132 PRO A N 1
ATOM 971 C CA . PRO A 1 132 ? 3.485 22.208 9.925 1.00 85.38 132 PRO A CA 1
ATOM 972 C C . PRO A 1 132 ? 4.902 21.728 10.240 1.00 85.38 132 PRO A C 1
ATOM 974 O O . PRO A 1 132 ? 5.084 20.851 11.082 1.00 85.38 132 PRO A O 1
ATOM 977 N N . GLU A 1 133 ? 5.907 22.364 9.637 1.00 83.56 133 GLU A N 1
ATOM 978 C CA . GLU A 1 133 ? 7.311 21.958 9.794 1.00 83.56 133 GLU A CA 1
ATOM 979 C C . GLU A 1 133 ? 7.777 21.957 11.257 1.00 83.56 133 GLU A C 1
ATOM 981 O O . GLU A 1 133 ? 8.476 21.057 11.694 1.00 83.56 133 GLU A O 1
ATOM 986 N N . TRP A 1 134 ? 7.313 22.913 12.063 1.00 83.06 134 TRP A N 1
ATOM 987 C CA . TRP A 1 134 ? 7.644 22.973 13.492 1.00 83.06 134 TRP A CA 1
ATOM 988 C C . TRP A 1 134 ? 7.000 21.852 14.321 1.00 83.06 134 TRP A C 1
ATOM 990 O O . TRP A 1 134 ? 7.435 21.589 15.438 1.00 83.06 134 TRP A O 1
ATOM 1000 N N . ALA A 1 135 ? 5.939 21.217 13.818 1.00 77.12 135 ALA A N 1
ATOM 1001 C CA . ALA A 1 135 ? 5.211 20.165 14.523 1.00 77.12 135 ALA A CA 1
ATOM 1002 C C . ALA A 1 135 ? 5.777 18.768 14.229 1.00 77.12 135 ALA A C 1
ATOM 1004 O O . ALA A 1 135 ? 5.249 17.776 14.747 1.00 77.12 135 ALA A O 1
ATOM 1005 N N . ARG A 1 136 ? 6.795 18.682 13.360 1.00 77.62 136 ARG A N 1
ATOM 1006 C CA . ARG A 1 136 ? 7.223 17.434 12.746 1.00 77.62 136 ARG A CA 1
ATOM 1007 C C . ARG A 1 136 ? 8.718 17.428 12.432 1.00 77.62 136 ARG A C 1
ATOM 1009 O O . ARG A 1 136 ? 9.204 18.214 11.633 1.00 77.62 136 ARG A O 1
ATOM 1016 N N . GLU A 1 137 ? 9.418 16.454 12.996 1.00 75.06 137 GLU A N 1
ATOM 1017 C CA . GLU A 1 137 ? 10.805 16.165 12.640 1.00 75.06 137 GLU A CA 1
ATOM 1018 C C . GLU A 1 137 ? 10.900 15.359 11.337 1.00 75.06 137 GLU A C 1
ATOM 1020 O O . GLU A 1 137 ? 9.976 14.630 10.972 1.00 75.06 137 GLU A O 1
ATOM 1025 N N . GLY A 1 138 ? 12.047 15.463 10.663 1.00 75.50 138 GLY A N 1
ATOM 1026 C CA . GLY A 1 138 ? 12.382 14.677 9.477 1.00 75.50 138 GLY A CA 1
ATOM 1027 C C . GLY A 1 138 ? 12.215 15.438 8.167 1.00 75.50 138 GLY A C 1
ATOM 1028 O O . GLY A 1 138 ? 11.317 16.258 8.013 1.00 75.50 138 GLY A O 1
ATOM 1029 N N . GLU A 1 139 ? 13.080 15.158 7.199 1.00 79.81 139 GLU A N 1
ATOM 1030 C CA . GLU A 1 139 ? 13.061 15.835 5.902 1.00 79.81 139 GLU A CA 1
ATOM 1031 C C . GLU A 1 139 ? 12.059 15.197 4.935 1.00 79.81 139 GLU A C 1
ATOM 1033 O O . GLU A 1 139 ? 11.735 14.006 5.024 1.00 79.81 139 GLU A O 1
ATOM 1038 N N . SER A 1 140 ? 11.576 16.002 3.987 1.00 84.06 140 SER A N 1
ATOM 1039 C CA . SER A 1 140 ? 10.768 15.508 2.872 1.00 84.06 140 SER A CA 1
ATOM 1040 C C . SER A 1 140 ? 11.659 14.840 1.825 1.00 84.06 140 SER A C 1
ATOM 1042 O O . SER A 1 140 ? 12.494 15.489 1.204 1.00 84.06 140 SER A O 1
ATOM 1044 N N . GLU A 1 141 ? 11.455 13.545 1.604 1.00 86.19 141 GLU A N 1
ATOM 1045 C CA . GLU A 1 141 ? 12.045 12.786 0.505 1.00 86.19 141 GLU A CA 1
ATOM 1046 C C . GLU A 1 141 ? 11.151 12.929 -0.734 1.00 86.19 141 GLU A C 1
ATOM 1048 O O . GLU A 1 141 ? 9.964 12.586 -0.711 1.00 86.19 141 GLU A O 1
ATOM 1053 N N . HIS A 1 142 ? 11.753 13.387 -1.830 1.00 88.31 142 HIS A N 1
ATOM 1054 C CA . HIS A 1 142 ? 11.196 13.313 -3.177 1.00 88.31 142 HIS A CA 1
ATOM 1055 C C . HIS A 1 142 ? 11.974 12.266 -3.968 1.00 88.31 142 HIS A C 1
ATOM 1057 O O . HIS A 1 142 ? 13.165 12.074 -3.729 1.00 88.31 142 HIS A O 1
ATOM 1063 N N . ARG A 1 143 ? 11.310 11.601 -4.914 1.00 89.19 143 ARG A N 1
ATOM 1064 C CA . ARG A 1 143 ? 11.970 10.670 -5.830 1.00 89.19 143 ARG A CA 1
ATOM 1065 C C . ARG A 1 143 ? 11.875 11.172 -7.247 1.00 89.19 143 ARG A C 1
ATOM 1067 O O . ARG A 1 143 ? 10.818 11.607 -7.697 1.00 89.19 143 ARG A O 1
ATOM 1074 N N . THR A 1 144 ? 12.985 11.062 -7.952 1.00 93.56 144 THR A N 1
ATOM 1075 C CA . THR A 1 144 ? 13.022 11.242 -9.395 1.00 93.56 144 THR A CA 1
ATOM 1076 C C . THR A 1 144 ? 12.348 10.058 -10.085 1.00 93.56 144 THR A C 1
ATOM 1078 O O . THR A 1 144 ? 12.359 8.928 -9.590 1.00 93.56 144 THR A O 1
ATOM 1081 N N . ALA A 1 145 ? 11.812 10.289 -11.282 1.00 93.44 145 ALA A N 1
ATOM 1082 C CA . ALA A 1 145 ? 11.288 9.224 -12.133 1.00 93.44 145 ALA A CA 1
ATOM 1083 C C . ALA A 1 145 ? 12.344 8.130 -12.413 1.00 93.44 145 ALA A C 1
ATOM 1085 O O . ALA A 1 145 ? 12.022 6.945 -12.458 1.00 93.44 145 ALA A O 1
ATOM 1086 N N . ARG A 1 146 ? 13.630 8.500 -12.507 1.00 93.69 146 ARG A N 1
ATOM 1087 C CA . ARG A 1 146 ? 14.741 7.549 -12.666 1.00 93.69 146 ARG A CA 1
ATOM 1088 C C . ARG A 1 146 ? 14.917 6.637 -11.451 1.00 93.69 146 ARG A C 1
ATOM 1090 O O . ARG A 1 146 ? 15.151 5.440 -11.615 1.00 93.69 146 ARG A O 1
ATOM 1097 N N . GLU A 1 147 ? 14.783 7.178 -10.243 1.00 92.38 147 GLU A N 1
ATOM 1098 C CA . GLU A 1 147 ? 14.821 6.382 -9.013 1.00 92.38 147 GLU A CA 1
ATOM 1099 C C . GLU A 1 147 ? 13.602 5.469 -8.894 1.00 92.38 147 GLU A C 1
ATOM 1101 O O . GLU A 1 147 ? 13.761 4.320 -8.491 1.00 92.38 147 GLU A O 1
ATOM 1106 N N . VAL A 1 148 ? 12.408 5.947 -9.270 1.00 92.06 148 VAL A N 1
ATOM 1107 C CA . VAL A 1 148 ? 11.184 5.127 -9.355 1.00 92.06 148 VAL A CA 1
ATOM 1108 C C . VAL A 1 148 ? 11.423 3.951 -10.304 1.00 92.06 148 VAL A C 1
ATOM 1110 O O . VAL A 1 148 ? 11.210 2.808 -9.911 1.00 92.06 148 VAL A O 1
ATOM 1113 N N . TRP A 1 149 ? 11.950 4.207 -11.506 1.00 91.69 149 TRP A N 1
ATOM 1114 C CA . TRP A 1 149 ? 12.286 3.180 -12.496 1.00 91.69 149 TRP A CA 1
ATOM 1115 C C . TRP A 1 149 ? 13.188 2.080 -11.922 1.00 91.69 149 TRP A C 1
ATOM 1117 O O . TRP A 1 149 ? 12.829 0.901 -11.924 1.00 91.69 149 TRP A O 1
ATOM 1127 N N . ALA A 1 150 ? 14.344 2.484 -11.387 1.00 90.00 150 ALA A N 1
ATOM 1128 C CA . ALA A 1 150 ? 15.360 1.560 -10.901 1.00 90.00 150 ALA A CA 1
ATOM 1129 C C . ALA A 1 150 ? 14.902 0.814 -9.642 1.00 90.00 150 ALA A C 1
ATOM 1131 O O . ALA A 1 150 ? 14.966 -0.412 -9.575 1.00 90.00 150 ALA A O 1
ATOM 1132 N N . ARG A 1 151 ? 14.406 1.547 -8.635 1.00 88.06 151 ARG A 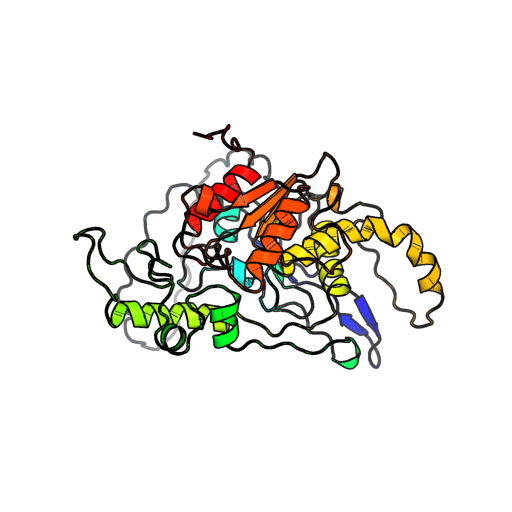N 1
ATOM 1133 C CA . ARG A 1 151 ? 14.051 0.982 -7.326 1.00 88.06 151 ARG A CA 1
ATOM 1134 C C . ARG A 1 151 ? 12.871 0.025 -7.417 1.00 88.06 151 ARG A C 1
ATOM 1136 O O . ARG A 1 151 ? 12.828 -0.945 -6.663 1.00 88.06 151 ARG A O 1
ATOM 1143 N N . PHE A 1 152 ? 11.919 0.298 -8.304 1.00 90.38 152 PHE A N 1
ATOM 1144 C CA . PHE A 1 152 ? 10.673 -0.461 -8.414 1.00 90.38 152 PHE A CA 1
ATOM 1145 C C . PHE A 1 152 ? 10.670 -1.470 -9.563 1.00 90.38 152 PHE A C 1
ATOM 1147 O O . PHE A 1 152 ? 9.635 -2.060 -9.873 1.00 90.38 152 PHE A O 1
ATOM 1154 N N . ARG A 1 153 ? 11.867 -1.736 -10.105 1.00 90.75 153 ARG A N 1
ATOM 1155 C CA . ARG A 1 153 ? 12.167 -2.833 -11.029 1.00 90.75 153 ARG A CA 1
ATOM 1156 C C . ARG A 1 153 ? 11.363 -2.753 -12.327 1.00 90.75 153 ARG A C 1
ATOM 1158 O O . ARG A 1 153 ? 10.922 -3.776 -12.842 1.00 90.75 153 ARG A O 1
ATOM 1165 N N . PHE A 1 154 ? 11.208 -1.544 -12.868 1.00 87.25 154 PHE A N 1
ATOM 1166 C CA . PHE A 1 154 ? 10.544 -1.286 -14.156 1.00 87.25 154 PHE A CA 1
ATOM 1167 C C . PHE A 1 154 ? 11.407 -1.586 -15.388 1.00 87.25 154 PHE A C 1
ATOM 1169 O O . PHE A 1 154 ? 10.949 -1.453 -16.515 1.00 87.25 154 PHE A O 1
ATOM 1176 N N . GLY A 1 155 ? 12.654 -1.991 -15.178 1.00 86.75 155 GLY A N 1
ATOM 1177 C CA . GLY A 1 155 ? 13.555 -2.443 -16.224 1.00 86.75 155 GLY A CA 1
ATOM 1178 C C . GLY A 1 155 ? 15.000 -2.411 -15.741 1.00 86.75 155 GLY A C 1
ATOM 1179 O O . GLY A 1 155 ? 15.256 -2.117 -14.565 1.00 86.75 155 GLY A O 1
ATOM 1180 N N . PRO A 1 156 ? 15.959 -2.685 -16.638 1.00 87.88 156 PRO A N 1
ATOM 1181 C CA . PRO A 1 156 ? 17.372 -2.521 -16.343 1.00 87.88 156 PRO A CA 1
ATOM 1182 C C . PRO A 1 156 ? 17.692 -1.102 -15.856 1.00 87.88 156 PRO A C 1
ATOM 1184 O O . PRO A 1 156 ? 17.163 -0.109 -16.363 1.00 87.88 156 PRO A O 1
ATOM 1187 N N . ASP A 1 157 ? 18.610 -1.002 -14.896 1.00 89.81 157 ASP A N 1
ATOM 1188 C CA . ASP A 1 157 ? 19.098 0.269 -14.354 1.00 89.81 157 ASP A CA 1
ATOM 1189 C C . ASP A 1 157 ? 20.159 0.898 -15.281 1.00 89.81 157 ASP A C 1
ATOM 1191 O O . ASP A 1 157 ? 21.309 1.093 -14.897 1.00 89.81 157 ASP A O 1
ATOM 1195 N N . THR A 1 158 ? 19.775 1.169 -16.531 1.00 90.31 158 THR A N 1
ATOM 1196 C CA . THR A 1 158 ? 20.617 1.820 -17.551 1.00 90.31 158 THR A CA 1
ATOM 1197 C C . THR A 1 158 ? 19.922 3.061 -18.097 1.00 90.31 158 THR A C 1
ATOM 1199 O O . THR A 1 158 ? 18.689 3.133 -18.106 1.00 90.31 158 THR A O 1
ATOM 1202 N N . GLU A 1 159 ? 20.704 4.038 -18.559 1.00 89.19 159 GLU A N 1
ATOM 1203 C CA . GLU A 1 159 ? 20.157 5.259 -19.158 1.00 89.19 159 GLU A CA 1
ATOM 1204 C C . GLU A 1 159 ? 19.352 4.944 -20.417 1.00 89.19 159 GLU A C 1
ATOM 1206 O O . GLU A 1 159 ? 18.273 5.494 -20.620 1.00 89.19 159 GLU A O 1
ATOM 1211 N N . GLU A 1 160 ? 19.817 3.992 -21.221 1.00 87.94 160 GLU A N 1
ATOM 1212 C CA . GLU A 1 160 ? 19.151 3.571 -22.446 1.00 87.94 160 GLU A CA 1
ATOM 1213 C C . GLU A 1 160 ? 17.793 2.922 -22.161 1.00 87.94 160 GLU A C 1
ATOM 1215 O O . GLU A 1 160 ? 16.800 3.283 -22.797 1.00 87.94 160 GLU A O 1
ATOM 1220 N N . ALA A 1 161 ? 17.727 1.997 -21.194 1.00 84.88 161 ALA A N 1
ATOM 1221 C CA . ALA A 1 161 ? 16.474 1.337 -20.825 1.00 84.88 161 ALA A CA 1
ATOM 1222 C C . ALA A 1 161 ? 15.468 2.336 -20.240 1.00 84.88 161 ALA A C 1
ATOM 1224 O O . ALA A 1 161 ? 14.306 2.355 -20.645 1.00 84.88 161 ALA A O 1
ATOM 1225 N N . TYR A 1 162 ? 15.919 3.230 -19.355 1.00 87.81 162 TYR A N 1
ATOM 1226 C CA . TYR A 1 162 ? 15.061 4.272 -18.797 1.00 87.81 162 TYR A CA 1
ATOM 1227 C C . TYR A 1 162 ? 14.571 5.264 -19.862 1.00 87.81 162 TYR A C 1
ATOM 1229 O O . TYR A 1 162 ? 13.385 5.604 -19.884 1.00 87.81 162 TYR A O 1
ATOM 1237 N N . ALA A 1 163 ? 15.450 5.731 -20.753 1.00 86.00 163 ALA A N 1
ATOM 1238 C CA . ALA A 1 163 ? 15.107 6.702 -21.792 1.00 86.00 163 ALA A CA 1
ATOM 1239 C C . ALA A 1 163 ? 14.095 6.144 -22.799 1.00 86.00 163 ALA A C 1
ATOM 1241 O O . ALA A 1 163 ? 13.284 6.896 -23.339 1.00 86.00 163 ALA A O 1
ATOM 1242 N N . ARG A 1 164 ? 14.127 4.833 -23.054 1.00 81.06 164 ARG A N 1
ATOM 1243 C CA . ARG A 1 164 ? 13.185 4.160 -23.959 1.00 81.06 164 ARG A CA 1
ATOM 1244 C C . ARG A 1 164 ? 11.974 3.549 -23.259 1.00 81.06 164 ARG A C 1
ATOM 1246 O O . ARG A 1 164 ? 11.042 3.136 -23.942 1.00 81.06 164 ARG A O 1
ATOM 1253 N N . LYS A 1 165 ? 11.971 3.535 -21.921 1.00 83.12 165 LYS A N 1
ATOM 1254 C CA . LYS A 1 165 ? 11.002 2.792 -21.103 1.00 83.12 165 LYS A CA 1
ATOM 1255 C C . LYS A 1 165 ? 10.930 1.326 -21.549 1.00 83.12 165 LYS A C 1
ATOM 1257 O O . LYS A 1 165 ? 9.855 0.744 -21.712 1.00 83.12 165 LYS A O 1
ATOM 1262 N N . ASP A 1 166 ? 12.108 0.748 -21.760 1.00 76.31 166 ASP A N 1
ATOM 1263 C CA . ASP A 1 166 ? 12.282 -0.656 -22.105 1.00 76.31 166 ASP A CA 1
ATOM 1264 C C . ASP A 1 166 ? 12.419 -1.458 -20.814 1.00 76.31 166 ASP A C 1
ATOM 1266 O O . ASP A 1 166 ? 13.419 -1.344 -20.102 1.00 76.31 166 ASP A O 1
ATOM 1270 N N . GLY A 1 167 ? 11.393 -2.250 -20.506 1.00 75.88 167 GLY A N 1
ATOM 1271 C CA . GLY A 1 167 ? 11.430 -3.185 -19.387 1.00 75.88 167 GLY A CA 1
ATOM 1272 C C . GLY A 1 167 ? 12.444 -4.312 -19.596 1.00 75.88 167 GLY A C 1
ATOM 1273 O O . GLY A 1 167 ? 13.315 -4.266 -20.464 1.00 75.88 167 GLY A O 1
ATOM 1274 N N . TRP A 1 168 ? 12.339 -5.358 -18.784 1.00 72.94 168 TRP A N 1
ATOM 1275 C CA . TRP A 1 168 ? 13.190 -6.541 -18.926 1.00 72.94 168 TRP A CA 1
ATOM 1276 C C . TRP A 1 168 ? 12.907 -7.278 -20.245 1.00 72.94 168 TRP A C 1
ATOM 1278 O O . TRP A 1 168 ? 11.747 -7.465 -20.604 1.00 72.94 168 TRP A O 1
ATOM 1288 N N . ASP A 1 169 ? 13.964 -7.690 -20.950 1.00 61.28 169 ASP A N 1
ATOM 1289 C CA . ASP A 1 169 ? 13.911 -8.389 -22.245 1.00 61.28 169 ASP A CA 1
ATOM 1290 C C . ASP A 1 169 ? 14.246 -9.883 -22.066 1.00 61.28 169 ASP A C 1
ATOM 1292 O O . ASP A 1 169 ? 15.331 -10.348 -22.408 1.00 61.28 169 ASP A O 1
ATOM 1296 N N . ASP A 1 170 ? 13.352 -10.635 -21.415 1.00 64.06 170 ASP A N 1
ATOM 1297 C CA . ASP A 1 170 ? 13.543 -12.063 -21.102 1.00 64.06 170 ASP A CA 1
ATOM 1298 C C . ASP A 1 170 ? 12.479 -12.979 -21.739 1.00 64.06 170 ASP A C 1
ATOM 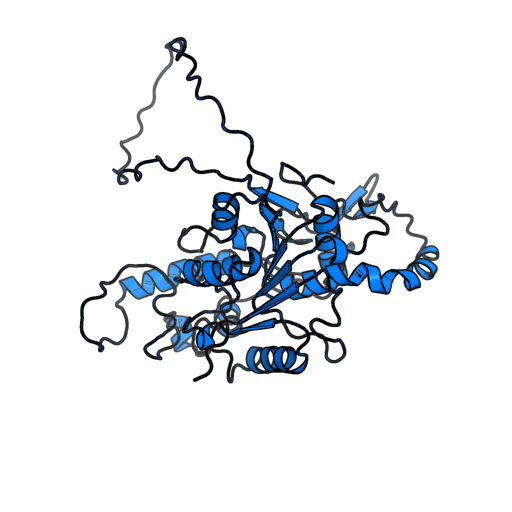1300 O O . ASP A 1 170 ? 12.283 -14.113 -21.303 1.00 64.06 170 ASP A O 1
ATOM 1304 N N . GLY A 1 171 ? 11.770 -12.504 -22.773 1.00 54.16 171 GLY A N 1
ATOM 1305 C CA . GLY A 1 171 ? 10.736 -13.268 -23.494 1.00 54.16 171 GLY A CA 1
ATOM 1306 C C . GLY A 1 171 ? 9.477 -13.591 -22.676 1.00 54.16 171 GLY A C 1
ATOM 1307 O O . GLY A 1 171 ? 8.503 -14.100 -23.224 1.00 54.16 171 GLY A O 1
ATOM 1308 N N . VAL A 1 172 ? 9.498 -13.275 -21.381 1.00 54.38 172 VAL A N 1
ATOM 1309 C CA . VAL A 1 172 ? 8.344 -13.102 -20.493 1.00 54.38 172 VAL A CA 1
ATOM 1310 C C . VAL A 1 172 ? 8.110 -11.613 -20.236 1.00 54.38 172 VAL A C 1
ATOM 1312 O O . VAL A 1 172 ? 6.982 -11.200 -20.015 1.00 54.38 172 VAL A O 1
ATOM 1315 N N . GLY A 1 173 ? 9.190 -10.836 -20.299 1.00 46.66 173 GLY A N 1
ATOM 1316 C CA . GLY A 1 173 ? 9.340 -9.408 -20.109 1.00 46.66 173 GLY A CA 1
ATOM 1317 C C . GLY A 1 173 ? 8.650 -8.848 -18.876 1.00 46.66 173 GLY A C 1
ATOM 1318 O O . GLY A 1 173 ? 7.778 -9.446 -18.257 1.00 46.66 173 GLY A O 1
ATOM 1319 N N . GLN A 1 174 ? 8.860 -7.571 -18.612 1.00 48.34 174 GLN A N 1
ATOM 1320 C CA . GLN A 1 174 ? 7.665 -6.793 -18.296 1.00 48.34 174 GLN A CA 1
ATOM 1321 C C . GLN A 1 174 ? 6.835 -6.725 -19.578 1.00 48.34 174 GLN A C 1
ATOM 1323 O O . GLN A 1 174 ? 6.912 -5.733 -20.303 1.00 48.34 174 GLN A O 1
ATOM 1328 N N . PHE A 1 175 ? 6.117 -7.808 -19.918 1.00 45.94 175 PHE A N 1
ATOM 1329 C CA . PHE A 1 175 ? 5.245 -7.839 -21.088 1.00 45.94 175 PHE A CA 1
ATOM 1330 C C . PHE A 1 175 ? 4.241 -6.700 -20.950 1.00 45.94 175 PHE A C 1
ATOM 1332 O O . PHE A 1 175 ? 3.319 -6.749 -20.137 1.00 45.94 175 PHE A O 1
ATOM 1339 N N . GLY A 1 176 ? 4.482 -5.656 -21.747 1.00 48.78 176 GLY A N 1
ATOM 1340 C CA . GLY A 1 176 ? 3.627 -4.495 -21.910 1.00 48.78 176 GLY A CA 1
ATOM 1341 C C . GLY A 1 176 ? 3.146 -3.938 -20.586 1.00 48.78 176 GLY A C 1
ATOM 1342 O O . GLY A 1 176 ? 1.945 -3.969 -20.326 1.00 48.78 176 GLY A O 1
ATOM 1343 N N . LEU A 1 177 ? 4.043 -3.382 -19.763 1.00 49.50 177 LEU A N 1
ATOM 1344 C CA . LEU A 1 177 ? 3.587 -2.715 -18.545 1.00 49.50 177 LEU A CA 1
ATOM 1345 C C . LEU A 1 177 ? 2.634 -1.559 -18.812 1.00 49.50 177 LEU A C 1
ATOM 1347 O O . LEU A 1 177 ? 2.088 -0.986 -17.878 1.00 49.50 177 LEU A O 1
ATOM 1351 N N . ILE A 1 178 ? 2.445 -1.197 -20.079 1.00 48.56 178 ILE A N 1
ATOM 1352 C CA . ILE A 1 178 ? 1.685 -0.042 -20.427 1.00 48.56 178 ILE A CA 1
ATOM 1353 C C . ILE A 1 178 ? 1.064 -0.174 -21.816 1.00 48.56 178 ILE A C 1
ATOM 1355 O O . ILE A 1 178 ? 1.735 -0.024 -22.833 1.00 48.56 178 ILE A O 1
ATOM 1359 N N . GLY A 1 179 ? -0.249 -0.368 -21.801 1.00 37.31 179 GLY A N 1
ATOM 1360 C CA . GLY A 1 179 ? -1.162 -0.043 -22.883 1.00 37.31 179 GLY A CA 1
ATOM 1361 C C . GLY A 1 179 ? -1.024 -0.862 -24.166 1.00 37.31 179 GLY A C 1
ATOM 1362 O O . GLY A 1 179 ? 0.006 -0.908 -24.827 1.00 37.31 179 GLY A O 1
ATOM 1363 N N . GLY A 1 180 ? -2.174 -1.356 -24.613 1.00 36.47 180 GLY A N 1
ATOM 1364 C CA . GLY A 1 180 ? -2.400 -1.738 -25.997 1.00 36.47 180 GLY A CA 1
ATOM 1365 C C . GLY A 1 180 ? -2.381 -3.232 -26.225 1.00 36.47 180 GLY A C 1
ATOM 1366 O O . GLY A 1 180 ? -1.370 -3.892 -26.008 1.00 36.47 180 GLY A O 1
ATOM 1367 N N . ASP A 1 181 ? -3.515 -3.731 -26.685 1.00 39.19 181 ASP A N 1
ATOM 1368 C CA . ASP A 1 181 ? -3.606 -4.992 -27.397 1.00 39.19 181 ASP A CA 1
ATOM 1369 C C . ASP A 1 181 ? -2.668 -4.945 -28.608 1.00 39.19 181 ASP A C 1
ATOM 1371 O O . ASP A 1 181 ? -2.778 -4.051 -29.447 1.00 39.19 181 ASP A O 1
ATOM 1375 N N . GLU A 1 182 ? -1.740 -5.890 -28.680 1.00 45.03 182 GLU A N 1
ATOM 1376 C CA . GLU A 1 182 ? -1.298 -6.430 -29.957 1.00 45.03 182 GLU A CA 1
ATOM 1377 C C . GLU A 1 182 ? -1.534 -7.934 -29.878 1.00 45.03 182 GLU A C 1
ATOM 1379 O O . GLU A 1 182 ? -1.267 -8.578 -28.858 1.00 45.03 182 GLU A O 1
ATOM 1384 N N . ASP A 1 183 ? -2.166 -8.430 -30.931 1.00 37.69 183 ASP A N 1
ATOM 1385 C CA . ASP A 1 183 ? -2.733 -9.753 -31.063 1.00 37.69 183 ASP A CA 1
ATOM 1386 C C . ASP A 1 183 ? -1.782 -10.863 -30.606 1.00 37.69 183 ASP A C 1
ATOM 1388 O O . ASP A 1 183 ? -0.627 -10.963 -31.023 1.00 37.69 183 ASP A O 1
ATOM 1392 N N . ALA A 1 184 ? -2.321 -11.778 -29.800 1.00 35.44 184 ALA A N 1
ATOM 1393 C CA . ALA A 1 184 ? -1.772 -13.113 -29.641 1.00 35.44 184 ALA A CA 1
ATOM 1394 C C . ALA A 1 184 ? -1.936 -13.870 -30.972 1.00 35.44 184 ALA A C 1
ATOM 1396 O O . ALA A 1 184 ? -2.847 -14.676 -31.145 1.00 35.44 184 ALA A O 1
ATOM 1397 N N . GLY A 1 185 ? -1.073 -13.573 -31.939 1.00 31.89 185 GLY A N 1
ATOM 1398 C CA . GLY A 1 185 ? -1.091 -14.189 -33.256 1.00 31.89 185 GLY A CA 1
ATOM 1399 C C . GLY A 1 185 ? 0.160 -13.844 -34.052 1.00 31.89 185 GLY A C 1
ATOM 1400 O O . GLY A 1 185 ? 0.117 -12.969 -34.906 1.00 31.89 185 GLY A O 1
ATOM 1401 N N . GLY A 1 186 ? 1.267 -14.545 -33.794 1.00 30.77 186 GLY A N 1
ATOM 1402 C CA . GLY A 1 186 ? 2.444 -14.476 -34.663 1.00 30.77 186 GLY A CA 1
ATOM 1403 C C . GLY A 1 186 ? 3.765 -14.779 -33.966 1.00 30.77 186 GLY A C 1
ATOM 1404 O O . GLY A 1 186 ? 4.407 -13.895 -33.416 1.00 30.77 186 GLY A O 1
ATOM 1405 N N . ASP A 1 187 ? 4.168 -16.046 -34.015 1.00 31.27 187 ASP A N 1
ATOM 1406 C CA . ASP A 1 187 ? 5.546 -16.514 -34.189 1.00 31.27 187 ASP A CA 1
ATOM 1407 C C . ASP A 1 187 ? 6.671 -15.728 -33.496 1.00 31.27 187 ASP A C 1
ATOM 1409 O O . ASP A 1 187 ? 7.501 -15.127 -34.164 1.00 31.27 187 ASP A O 1
ATOM 1413 N N . GLY A 1 188 ? 6.753 -15.811 -32.162 1.00 35.78 188 GLY A N 1
ATOM 1414 C CA . GLY A 1 188 ? 7.982 -15.992 -31.358 1.00 35.78 188 GLY A CA 1
ATOM 1415 C C . GLY A 1 188 ? 9.250 -15.152 -31.610 1.00 35.78 188 GLY A C 1
ATOM 1416 O O . GLY A 1 188 ? 10.276 -15.449 -30.999 1.00 35.78 188 GLY A O 1
ATOM 1417 N N . LYS A 1 189 ? 9.242 -14.145 -32.483 1.00 36.53 189 LYS A N 1
ATOM 1418 C CA . LYS A 1 189 ? 10.390 -13.318 -32.869 1.00 36.53 189 LYS A CA 1
ATOM 1419 C C . LYS A 1 189 ? 9.915 -11.982 -33.452 1.00 36.53 189 LYS A C 1
ATOM 1421 O O . LYS A 1 189 ? 9.940 -11.787 -34.662 1.00 36.53 189 LYS A O 1
ATOM 1426 N N . SER A 1 190 ? 9.612 -11.011 -32.599 1.00 37.50 190 SER A N 1
ATOM 1427 C CA . SER A 1 190 ? 9.818 -9.605 -32.963 1.00 37.50 190 SER A CA 1
ATOM 1428 C C . SER A 1 190 ? 10.171 -8.787 -31.730 1.00 37.50 190 SER A C 1
ATOM 1430 O O . SER A 1 190 ? 9.348 -8.473 -30.876 1.00 37.50 190 SER A O 1
ATOM 1432 N N . ASN A 1 191 ? 11.463 -8.503 -31.673 1.00 38.88 191 ASN A N 1
ATOM 1433 C CA . ASN A 1 191 ? 12.131 -7.565 -30.800 1.00 38.88 191 ASN A CA 1
ATOM 1434 C C . ASN A 1 191 ? 11.511 -6.162 -30.975 1.00 38.88 191 ASN A C 1
ATOM 1436 O O . ASN A 1 191 ? 11.252 -5.768 -32.109 1.00 38.88 191 ASN A O 1
ATOM 1440 N N . ALA A 1 192 ? 11.328 -5.420 -29.880 1.00 44.72 192 ALA A N 1
ATOM 1441 C CA . ALA A 1 192 ? 10.880 -4.022 -29.848 1.00 44.72 192 ALA A CA 1
ATOM 1442 C C . ALA A 1 192 ? 9.492 -3.737 -30.466 1.00 44.72 192 ALA A C 1
ATOM 1444 O O . ALA A 1 192 ? 9.360 -3.409 -31.644 1.00 44.72 192 ALA A O 1
ATOM 1445 N N . GLY A 1 193 ? 8.449 -3.763 -29.627 1.00 51.62 193 GLY A N 1
ATOM 1446 C CA . GLY A 1 193 ? 7.155 -3.166 -29.970 1.00 51.62 193 GLY A CA 1
ATOM 1447 C C . GLY A 1 193 ? 7.349 -1.728 -30.459 1.00 51.62 193 GLY A C 1
ATOM 1448 O O . GLY A 1 193 ? 8.083 -0.961 -29.827 1.00 51.62 193 GLY A O 1
ATOM 1449 N N . GLY A 1 194 ? 6.739 -1.404 -31.601 1.00 62.19 194 GLY A N 1
ATOM 1450 C CA . GLY A 1 194 ? 6.950 -0.155 -32.333 1.00 62.19 194 GLY A CA 1
ATOM 1451 C C . GLY A 1 194 ? 6.621 1.116 -31.540 1.00 62.19 194 GLY A C 1
ATOM 1452 O O . GLY A 1 194 ? 6.249 1.084 -30.367 1.00 62.19 194 GLY A O 1
ATOM 1453 N N . GLU A 1 195 ? 6.738 2.268 -32.200 1.00 66.25 195 GLU A N 1
ATOM 1454 C CA . GLU A 1 195 ? 6.587 3.600 -31.592 1.00 66.25 195 GLU A CA 1
ATOM 1455 C C . GLU A 1 195 ? 5.292 3.763 -30.772 1.00 66.25 195 GLU A C 1
ATOM 1457 O O . GLU A 1 195 ? 5.332 4.292 -29.664 1.00 66.25 195 GLU A O 1
ATOM 1462 N N . ALA A 1 196 ? 4.174 3.191 -31.231 1.00 66.12 196 ALA A N 1
ATOM 1463 C CA . ALA A 1 196 ? 2.897 3.204 -30.511 1.00 66.12 196 ALA A CA 1
ATOM 1464 C C . ALA A 1 196 ? 2.922 2.411 -29.188 1.00 66.12 196 ALA A C 1
ATOM 1466 O O . ALA A 1 196 ? 2.328 2.824 -28.190 1.00 66.12 196 ALA A O 1
ATOM 1467 N N . GLY A 1 197 ? 3.618 1.271 -29.150 1.00 70.31 197 GLY A N 1
ATOM 1468 C CA . GLY A 1 197 ? 3.805 0.499 -27.921 1.00 70.31 197 GLY A CA 1
ATOM 1469 C C . GLY A 1 197 ? 4.708 1.232 -26.930 1.00 70.31 197 GLY A C 1
ATOM 1470 O O . GLY A 1 197 ? 4.492 1.156 -25.719 1.00 70.31 197 GLY A O 1
ATOM 1471 N N . ARG A 1 198 ? 5.705 1.969 -27.434 1.00 72.25 198 ARG A N 1
ATOM 1472 C CA . ARG A 1 198 ? 6.556 2.838 -26.616 1.00 72.25 198 ARG A CA 1
ATOM 1473 C C . ARG A 1 198 ? 5.777 4.019 -26.041 1.00 72.25 198 ARG A C 1
ATOM 1475 O O . ARG A 1 198 ? 5.905 4.268 -24.851 1.00 72.25 198 ARG A O 1
ATOM 1482 N N . GLU A 1 199 ? 4.986 4.723 -26.848 1.00 78.12 199 GLU A N 1
ATOM 1483 C CA . GLU A 1 199 ? 4.206 5.882 -26.394 1.00 78.12 199 GLU A CA 1
ATOM 1484 C C . GLU A 1 199 ? 3.274 5.494 -25.256 1.00 78.12 199 GLU A C 1
ATOM 1486 O O . GLU A 1 199 ? 3.259 6.152 -24.215 1.00 78.12 199 GLU A O 1
ATOM 1491 N N . LYS A 1 200 ? 2.557 4.373 -25.425 1.00 76.62 200 LYS A N 1
ATOM 1492 C CA . LYS A 1 200 ? 1.773 3.801 -24.342 1.00 76.62 200 LYS A CA 1
ATOM 1493 C C . LYS A 1 200 ? 2.694 3.655 -23.139 1.00 76.62 200 LYS A C 1
ATOM 1495 O O . LYS A 1 200 ? 2.425 4.357 -22.172 1.00 76.62 200 LYS A O 1
ATOM 1500 N N . ARG A 1 201 ? 3.813 2.911 -23.228 1.00 77.69 201 ARG A N 1
ATOM 1501 C CA . ARG A 1 201 ? 4.857 2.780 -22.174 1.00 77.69 201 ARG A CA 1
ATOM 1502 C C . ARG A 1 201 ? 5.446 4.041 -21.580 1.00 77.69 201 ARG A C 1
ATOM 1504 O O . ARG A 1 201 ? 6.032 4.002 -20.503 1.00 77.69 201 ARG A O 1
ATOM 1511 N N . GLU A 1 202 ? 5.244 5.178 -22.180 1.00 83.25 202 GLU A N 1
ATOM 1512 C CA . GLU A 1 202 ? 5.588 6.416 -21.522 1.00 83.25 202 GLU A CA 1
ATOM 1513 C C . GLU A 1 202 ? 4.441 6.864 -20.616 1.00 83.25 202 GLU A C 1
ATOM 1515 O O . GLU A 1 202 ? 4.625 7.065 -19.417 1.00 83.25 202 GLU A O 1
ATOM 1520 N N . VAL A 1 203 ? 3.221 6.892 -21.151 1.00 86.50 203 VAL A N 1
ATOM 1521 C CA . VAL A 1 203 ? 2.027 7.443 -20.496 1.00 86.50 203 VAL A CA 1
ATOM 1522 C C . VAL A 1 203 ? 1.713 6.809 -19.137 1.00 86.50 203 VAL A C 1
ATOM 1524 O O . VAL A 1 203 ? 1.495 7.535 -18.171 1.00 86.50 203 VAL A O 1
ATOM 1527 N N . TRP A 1 204 ? 1.682 5.483 -19.002 1.00 86.69 204 TRP A N 1
ATOM 1528 C CA . TRP A 1 204 ? 1.384 4.860 -17.691 1.00 86.69 204 TRP A CA 1
ATOM 1529 C C . TRP A 1 204 ? 2.513 5.039 -16.698 1.00 86.69 204 TRP A C 1
ATOM 1531 O O . TRP A 1 204 ? 2.229 5.202 -15.516 1.00 86.69 204 TRP A O 1
ATOM 1541 N N . PHE A 1 205 ? 3.773 5.029 -17.147 1.00 88.56 205 PHE A N 1
ATOM 1542 C CA . PHE A 1 205 ? 4.893 5.249 -16.239 1.00 88.56 205 PHE A CA 1
ATOM 1543 C C . PHE A 1 205 ? 4.836 6.676 -15.712 1.00 88.56 205 PHE A C 1
ATOM 1545 O O . PHE A 1 205 ? 4.922 6.889 -14.507 1.00 88.56 205 PHE A O 1
ATOM 1552 N N . GLU A 1 206 ? 4.569 7.640 -16.589 1.00 91.44 206 GLU A N 1
ATOM 1553 C CA . GLU A 1 206 ? 4.346 9.026 -16.199 1.00 91.44 206 GLU A CA 1
ATOM 1554 C C . GLU A 1 206 ? 3.116 9.178 -15.293 1.00 91.44 206 GLU A C 1
ATOM 1556 O O . GLU A 1 206 ? 3.175 9.905 -14.305 1.00 91.44 206 GLU A O 1
ATOM 1561 N N . ASN A 1 207 ? 2.018 8.458 -15.538 1.00 90.88 207 ASN A N 1
ATOM 1562 C CA . ASN A 1 207 ? 0.856 8.463 -14.642 1.00 90.88 207 ASN A CA 1
ATOM 1563 C C . ASN A 1 207 ? 1.179 7.871 -13.261 1.00 90.88 207 ASN A C 1
ATOM 1565 O O . ASN A 1 207 ? 0.742 8.415 -12.247 1.00 90.88 207 ASN A O 1
ATOM 1569 N N . LEU A 1 208 ? 1.980 6.805 -13.199 1.00 90.56 208 LEU A N 1
ATOM 1570 C CA . LEU A 1 208 ? 2.469 6.238 -11.943 1.00 90.56 208 LEU A CA 1
ATOM 1571 C C . LEU A 1 208 ? 3.368 7.240 -11.201 1.00 90.56 208 LEU A C 1
ATOM 1573 O O . LEU A 1 208 ? 3.207 7.439 -9.997 1.00 90.56 208 LEU A O 1
ATOM 1577 N N . VAL A 1 209 ? 4.297 7.889 -11.911 1.00 92.81 209 VAL A N 1
ATOM 1578 C CA . VAL A 1 209 ? 5.199 8.909 -11.353 1.00 92.81 209 VAL A CA 1
ATOM 1579 C C . VAL A 1 209 ? 4.409 10.113 -10.839 1.00 92.81 209 VAL A C 1
ATOM 1581 O O . VAL A 1 209 ? 4.690 10.592 -9.745 1.00 92.81 209 VAL A O 1
ATOM 1584 N N . ARG A 1 210 ? 3.374 10.562 -11.559 1.00 91.50 210 ARG A N 1
ATOM 1585 C CA . ARG A 1 210 ? 2.459 11.632 -11.114 1.00 91.50 210 ARG A CA 1
ATOM 1586 C C . ARG A 1 210 ? 1.711 11.281 -9.829 1.00 91.50 210 ARG A C 1
ATOM 1588 O O . ARG A 1 210 ? 1.341 12.183 -9.084 1.00 91.50 210 ARG A O 1
ATOM 1595 N N . GLY A 1 211 ? 1.490 9.992 -9.573 1.00 89.00 211 GLY A N 1
ATOM 1596 C CA . GLY A 1 211 ? 0.895 9.495 -8.334 1.00 89.00 211 GLY A CA 1
ATOM 1597 C C . GLY A 1 211 ? 1.848 9.488 -7.133 1.00 89.00 211 GLY A C 1
ATOM 1598 O O . GLY A 1 211 ? 1.393 9.258 -6.012 1.00 89.00 211 GLY A O 1
ATOM 1599 N N . GLN A 1 212 ? 3.149 9.730 -7.333 1.00 90.50 212 GLN A N 1
ATOM 1600 C CA . GLN A 1 212 ? 4.113 9.807 -6.236 1.00 90.50 212 GLN A CA 1
ATOM 1601 C C . GLN A 1 212 ? 3.939 11.117 -5.458 1.00 90.50 212 GLN A C 1
ATOM 1603 O O . GLN A 1 212 ? 3.905 12.208 -6.026 1.00 90.50 212 GLN A O 1
ATOM 1608 N N . SER A 1 213 ? 3.880 11.012 -4.135 1.00 88.31 213 SER A N 1
ATOM 1609 C CA . SER A 1 213 ? 3.872 12.133 -3.201 1.00 88.31 213 SER A CA 1
ATOM 1610 C C 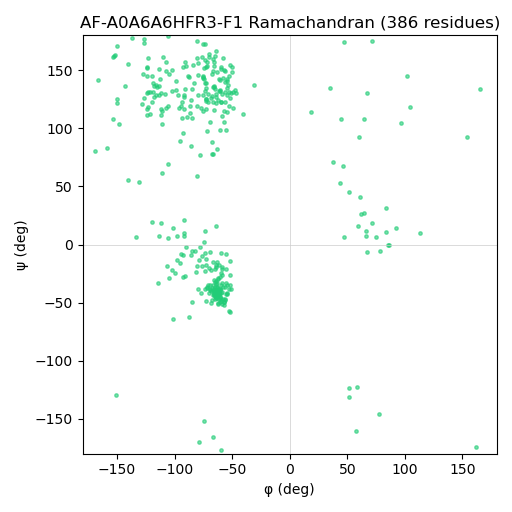. SER A 1 213 ? 5.207 12.242 -2.462 1.00 88.31 213 SER A C 1
ATOM 1612 O O . SER A 1 213 ? 5.966 11.279 -2.325 1.00 88.31 213 SER A O 1
ATOM 1614 N N . ALA A 1 214 ? 5.505 13.442 -1.961 1.00 85.56 214 ALA A N 1
ATOM 1615 C CA . ALA A 1 214 ? 6.599 13.614 -1.017 1.00 85.56 214 ALA A CA 1
ATOM 1616 C C . ALA A 1 214 ? 6.267 12.862 0.272 1.00 85.56 214 ALA A C 1
ATOM 1618 O O . ALA A 1 214 ? 5.171 13.027 0.809 1.00 85.56 214 ALA A O 1
ATOM 1619 N N . ARG A 1 215 ? 7.223 12.102 0.803 1.00 84.81 215 ARG A N 1
ATOM 1620 C CA . ARG A 1 215 ? 7.080 11.485 2.127 1.00 84.81 215 ARG A CA 1
ATOM 1621 C C . ARG A 1 215 ? 8.070 12.082 3.100 1.00 84.81 215 ARG A C 1
ATOM 1623 O O . ARG A 1 215 ? 9.168 12.457 2.700 1.00 84.81 215 ARG A O 1
ATOM 1630 N N . ARG A 1 216 ? 7.724 12.111 4.379 1.00 84.38 216 ARG A N 1
ATOM 1631 C CA . ARG A 1 216 ? 8.683 12.488 5.412 1.00 84.38 216 ARG A CA 1
ATOM 1632 C C . ARG A 1 216 ? 9.453 11.257 5.892 1.00 84.38 216 ARG A C 1
ATOM 1634 O O . ARG A 1 216 ? 8.932 10.145 5.872 1.00 84.38 216 ARG A O 1
ATOM 1641 N N . ARG A 1 217 ? 10.731 11.424 6.229 1.00 81.69 217 ARG A N 1
ATOM 1642 C CA . ARG A 1 217 ? 11.544 10.368 6.858 1.00 81.69 217 ARG A CA 1
ATOM 1643 C C . ARG A 1 217 ? 11.461 10.465 8.375 1.00 81.69 217 ARG A C 1
ATOM 1645 O O . ARG A 1 217 ? 11.244 11.544 8.905 1.00 81.69 217 ARG A O 1
ATOM 1652 N N . ASN A 1 218 ? 11.730 9.352 9.058 1.00 80.69 218 ASN A N 1
ATOM 1653 C CA . ASN A 1 218 ? 11.807 9.266 10.524 1.00 80.69 218 ASN A CA 1
ATOM 1654 C C . ASN A 1 218 ? 10.470 9.554 11.230 1.00 80.69 218 ASN A C 1
ATOM 1656 O O . ASN A 1 218 ? 10.437 9.975 12.382 1.00 80.69 218 ASN A O 1
ATOM 1660 N N . THR A 1 219 ? 9.363 9.291 10.536 1.00 84.69 219 THR A N 1
ATOM 1661 C CA . THR A 1 219 ? 7.990 9.504 11.011 1.00 84.69 219 THR A CA 1
ATOM 1662 C C . THR A 1 219 ? 7.210 8.212 11.209 1.00 84.69 219 THR A C 1
ATOM 1664 O O . THR A 1 219 ? 6.029 8.263 11.545 1.00 84.69 219 THR A O 1
ATOM 1667 N N . ASP A 1 220 ? 7.869 7.056 11.086 1.00 88.00 220 ASP A N 1
ATOM 1668 C CA . ASP A 1 220 ? 7.226 5.741 11.050 1.00 88.00 220 ASP A CA 1
ATOM 1669 C C . ASP A 1 220 ? 6.309 5.490 12.255 1.00 88.00 220 ASP A C 1
ATOM 1671 O O . ASP A 1 220 ? 5.181 5.036 12.091 1.00 88.00 220 ASP A O 1
ATOM 1675 N N . ALA A 1 221 ? 6.734 5.860 13.468 1.00 85.94 221 ALA A N 1
ATOM 1676 C CA . ALA A 1 221 ? 5.906 5.706 14.664 1.00 85.94 221 ALA A CA 1
ATOM 1677 C C . ALA A 1 221 ? 4.643 6.587 14.640 1.00 85.94 221 ALA A C 1
ATOM 1679 O O . ALA A 1 221 ? 3.614 6.205 15.194 1.00 85.94 221 ALA A O 1
ATOM 1680 N N . VAL A 1 222 ? 4.703 7.772 14.024 1.00 87.12 222 VAL A N 1
ATOM 1681 C CA . VAL A 1 222 ? 3.533 8.647 13.858 1.00 87.12 222 VAL A CA 1
ATOM 1682 C C . VAL A 1 222 ? 2.592 8.065 12.808 1.00 87.12 222 VAL A C 1
ATOM 1684 O O . VAL A 1 222 ? 1.396 7.948 13.062 1.00 87.12 222 VAL A O 1
ATOM 1687 N N . GLU A 1 223 ? 3.122 7.680 11.648 1.00 90.81 223 GLU A N 1
ATOM 1688 C CA . GLU A 1 223 ? 2.323 7.112 10.560 1.00 90.81 223 GLU A CA 1
ATOM 1689 C C . GLU A 1 223 ? 1.652 5.796 10.988 1.00 90.81 223 GLU A C 1
ATOM 1691 O O . GLU A 1 223 ? 0.464 5.588 10.733 1.00 90.81 223 GLU A O 1
ATOM 1696 N N . ALA A 1 224 ? 2.371 4.945 11.727 1.00 91.69 224 ALA A N 1
ATOM 1697 C CA . ALA A 1 224 ? 1.838 3.714 12.298 1.00 91.69 224 ALA A CA 1
ATOM 1698 C C . ALA A 1 224 ? 0.722 3.965 13.325 1.00 91.69 224 ALA A C 1
ATOM 1700 O O . ALA A 1 224 ? -0.260 3.223 13.334 1.00 91.69 224 ALA A O 1
ATOM 1701 N N . ARG A 1 225 ? 0.800 5.028 14.143 1.00 89.56 225 ARG A N 1
ATOM 1702 C CA . ARG A 1 225 ? -0.314 5.411 15.033 1.00 89.56 225 ARG A CA 1
ATOM 1703 C C . ARG A 1 225 ? -1.573 5.767 14.250 1.00 89.56 225 ARG A C 1
ATOM 1705 O O . ARG A 1 225 ? -2.649 5.302 14.606 1.00 89.56 225 ARG A O 1
ATOM 1712 N N . GLY A 1 226 ? -1.439 6.507 13.152 1.00 92.25 226 GLY A N 1
ATOM 1713 C CA . GLY A 1 226 ? -2.575 6.813 12.282 1.00 92.25 226 GLY A CA 1
ATOM 1714 C C . GLY A 1 226 ? -3.229 5.553 11.692 1.00 92.25 226 GLY A C 1
ATOM 1715 O O . GLY A 1 226 ? -4.455 5.458 11.634 1.00 92.25 226 GLY A O 1
ATOM 1716 N N . ILE A 1 227 ? -2.428 4.550 11.312 1.00 95.50 227 ILE A N 1
ATOM 1717 C CA . ILE A 1 227 ? -2.931 3.238 10.862 1.00 95.50 227 ILE A CA 1
ATOM 1718 C C . ILE A 1 227 ? -3.613 2.480 12.009 1.00 95.50 227 ILE A C 1
ATOM 1720 O O . ILE A 1 227 ? -4.692 1.923 11.808 1.00 95.50 227 ILE A O 1
ATOM 1724 N N . ARG A 1 228 ? -3.024 2.475 13.211 1.00 92.94 228 ARG A N 1
ATOM 1725 C CA . ARG A 1 228 ? -3.618 1.873 14.416 1.00 92.94 228 ARG A CA 1
ATOM 1726 C C . ARG A 1 228 ? -4.994 2.470 14.711 1.00 92.94 228 ARG A C 1
ATOM 1728 O O . ARG A 1 228 ? -5.945 1.718 14.905 1.00 92.94 228 ARG A O 1
ATOM 1735 N N . ASP A 1 229 ? -5.122 3.792 14.672 1.00 92.00 229 ASP A N 1
ATOM 1736 C CA . ASP A 1 229 ? -6.403 4.467 14.893 1.00 92.00 229 ASP A CA 1
ATOM 1737 C C . ASP A 1 229 ? -7.443 4.060 13.840 1.00 92.00 229 ASP A C 1
ATOM 1739 O O . ASP A 1 229 ? -8.604 3.812 14.172 1.00 92.00 229 ASP A O 1
ATOM 1743 N N . ALA A 1 230 ? -7.034 3.935 12.572 1.00 95.81 230 ALA A N 1
ATOM 1744 C CA . ALA A 1 230 ? -7.916 3.462 11.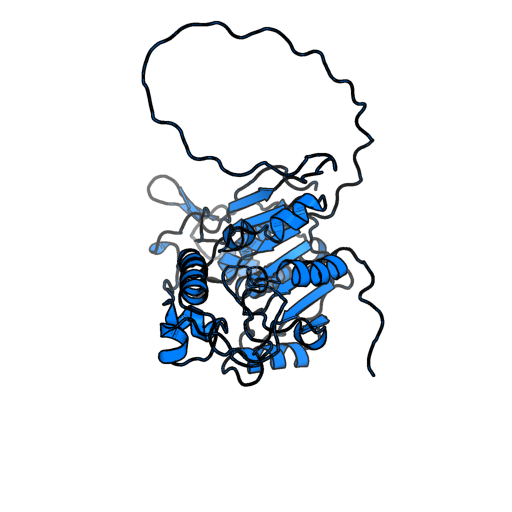509 1.00 95.81 230 ALA A CA 1
ATOM 1745 C C . ALA A 1 230 ? -8.397 2.023 11.764 1.00 95.81 230 ALA A C 1
ATOM 1747 O O . ALA A 1 230 ? -9.592 1.756 11.633 1.00 95.81 230 ALA A O 1
ATOM 1748 N N . ILE A 1 231 ? -7.507 1.112 12.181 1.00 95.12 231 ILE A N 1
ATOM 1749 C CA . ILE A 1 231 ? -7.872 -0.264 12.565 1.00 95.12 231 ILE A CA 1
ATOM 1750 C C . ILE A 1 231 ? -8.867 -0.243 13.732 1.00 95.12 231 ILE A C 1
ATOM 1752 O O . ILE A 1 231 ? -9.903 -0.904 13.660 1.00 95.12 231 ILE A O 1
ATOM 1756 N N . GLY A 1 232 ? -8.605 0.552 14.774 1.00 92.06 232 GLY A N 1
ATOM 1757 C CA . GLY A 1 232 ? -9.494 0.688 15.932 1.00 92.06 232 GLY A CA 1
ATOM 1758 C C . GLY A 1 232 ? -10.896 1.184 15.559 1.00 92.06 232 GLY A C 1
ATOM 1759 O O . GLY A 1 232 ? -11.896 0.647 16.039 1.00 92.06 232 GLY A O 1
ATOM 1760 N N . MET A 1 233 ? -10.984 2.156 14.645 1.00 93.38 233 MET A N 1
ATOM 1761 C CA . MET A 1 233 ? -12.260 2.687 14.152 1.00 93.38 233 MET A CA 1
ATOM 1762 C C . MET A 1 233 ? -13.008 1.717 13.230 1.00 93.38 233 MET A C 1
ATOM 1764 O O . MET A 1 233 ? -14.235 1.650 13.294 1.00 93.38 233 MET A O 1
ATOM 1768 N N . ILE A 1 234 ? -12.300 0.966 12.380 1.00 95.19 234 ILE A N 1
ATOM 1769 C CA . ILE A 1 234 ? -12.899 -0.044 11.489 1.00 95.19 234 ILE A CA 1
ATOM 1770 C C . ILE A 1 234 ? -13.371 -1.263 12.292 1.00 95.19 234 ILE A C 1
ATOM 1772 O O . ILE A 1 234 ? -14.412 -1.852 11.987 1.00 95.19 234 ILE A O 1
ATOM 1776 N N . GLY A 1 235 ? -12.629 -1.636 13.335 1.00 92.94 235 GLY A N 1
ATOM 1777 C CA . GLY A 1 235 ? -12.819 -2.882 14.061 1.00 92.94 235 GLY A CA 1
ATOM 1778 C C . GLY A 1 235 ? -12.245 -4.074 13.294 1.00 92.94 235 GLY A C 1
ATOM 1779 O O . GLY A 1 235 ? -11.228 -3.960 12.616 1.00 92.94 235 GLY A O 1
ATOM 1780 N N . ARG A 1 236 ? -12.889 -5.243 13.417 1.00 93.31 236 ARG A N 1
ATOM 1781 C CA . ARG A 1 236 ? -12.383 -6.484 12.811 1.00 93.31 236 ARG A CA 1
ATOM 1782 C C . ARG A 1 236 ? -12.257 -6.346 11.289 1.00 93.31 236 ARG A C 1
ATOM 1784 O O . ARG A 1 236 ? -13.268 -6.103 10.631 1.00 93.31 236 ARG A O 1
ATOM 1791 N N . CYS A 1 237 ? -11.064 -6.557 10.735 1.00 96.06 237 CYS A N 1
ATOM 1792 C CA . CYS A 1 237 ? -10.780 -6.365 9.310 1.00 96.06 237 CYS A CA 1
ATOM 1793 C C . CYS A 1 237 ? -9.677 -7.295 8.769 1.00 96.06 237 CYS A C 1
ATOM 1795 O O . CYS A 1 237 ? -8.993 -8.010 9.508 1.00 96.06 237 CYS A O 1
ATOM 1797 N N . TRP A 1 238 ? -9.516 -7.283 7.446 1.00 97.62 238 TRP A N 1
ATOM 1798 C CA . TRP A 1 238 ? -8.310 -7.729 6.752 1.00 97.62 238 TRP A CA 1
ATOM 1799 C C . TRP A 1 238 ? -7.486 -6.522 6.314 1.00 97.62 238 TRP A C 1
ATOM 1801 O O . TRP A 1 238 ? -8.041 -5.468 6.010 1.00 97.62 238 TRP A O 1
ATOM 1811 N N . ILE A 1 239 ? -6.170 -6.692 6.237 1.00 98.06 239 ILE A N 1
ATOM 1812 C CA . ILE A 1 239 ? -5.241 -5.665 5.762 1.00 98.06 239 ILE A CA 1
ATOM 1813 C C . ILE A 1 239 ? -4.598 -6.115 4.452 1.00 98.06 239 ILE A C 1
ATOM 1815 O O . ILE A 1 239 ? -4.142 -7.251 4.334 1.00 98.06 239 ILE A O 1
ATOM 1819 N N . VAL A 1 240 ? -4.513 -5.195 3.493 1.00 98.62 240 VAL A N 1
ATOM 1820 C CA . VAL A 1 240 ? -3.671 -5.301 2.298 1.00 98.62 240 VAL A CA 1
ATOM 1821 C C . VAL A 1 240 ? -2.772 -4.069 2.272 1.00 98.62 240 VAL A C 1
ATOM 1823 O O . VAL A 1 240 ? -3.246 -2.950 2.098 1.00 98.62 240 VAL A O 1
ATOM 1826 N N . ALA A 1 241 ? -1.473 -4.250 2.474 1.00 98.19 241 ALA A N 1
ATOM 1827 C CA . ALA A 1 241 ? -0.531 -3.143 2.593 1.00 98.19 241 ALA A CA 1
ATOM 1828 C C . ALA A 1 241 ? 0.648 -3.316 1.641 1.00 98.19 241 ALA A C 1
ATOM 1830 O O . ALA A 1 241 ? 1.074 -4.435 1.370 1.00 98.19 241 ALA A O 1
ATOM 1831 N N . HIS A 1 242 ? 1.184 -2.209 1.138 1.00 97.81 242 HIS A N 1
ATOM 1832 C CA . HIS A 1 242 ? 2.252 -2.210 0.142 1.00 97.81 242 HIS A CA 1
ATOM 1833 C C . HIS A 1 242 ? 3.513 -1.513 0.666 1.00 97.81 242 HIS A C 1
ATOM 1835 O O . HIS A 1 242 ? 3.420 -0.449 1.274 1.00 97.81 242 HIS A O 1
ATOM 1841 N N . SER A 1 243 ? 4.697 -2.067 0.385 1.00 94.88 243 SER A N 1
ATOM 1842 C CA . SER A 1 243 ? 5.996 -1.406 0.563 1.00 94.88 243 SER A CA 1
ATOM 1843 C C . SER A 1 243 ? 6.167 -0.815 1.970 1.00 94.88 243 SER A C 1
ATOM 1845 O O . SER A 1 243 ? 5.906 -1.493 2.961 1.00 94.88 243 SER A O 1
ATOM 1847 N N . HIS A 1 244 ? 6.590 0.447 2.102 1.00 93.12 244 HIS A N 1
ATOM 1848 C CA . HIS A 1 244 ? 6.705 1.120 3.407 1.00 93.12 244 HIS A CA 1
ATOM 1849 C C . HIS A 1 244 ? 5.411 1.041 4.235 1.00 93.12 244 HIS A C 1
ATOM 1851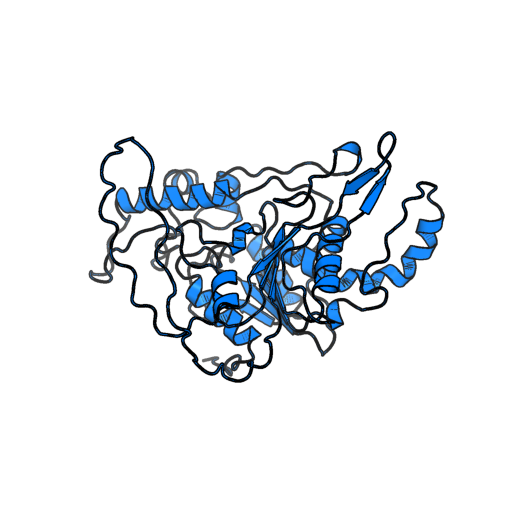 O O . HIS A 1 244 ? 5.478 0.797 5.433 1.00 93.12 244 HIS A O 1
ATOM 1857 N N . GLY A 1 245 ? 4.232 1.144 3.612 1.00 95.12 245 GLY A N 1
ATOM 1858 C CA . GLY A 1 245 ? 2.948 0.985 4.302 1.00 95.12 245 GLY A CA 1
ATOM 1859 C C . GLY A 1 245 ? 2.743 -0.400 4.910 1.00 95.12 245 GLY A C 1
ATOM 1860 O O . GLY A 1 245 ? 2.093 -0.522 5.943 1.00 95.12 245 GLY A O 1
ATOM 1861 N N . ALA A 1 246 ? 3.342 -1.441 4.330 1.00 94.44 246 ALA A N 1
ATOM 1862 C CA . ALA A 1 246 ? 3.347 -2.774 4.920 1.00 94.44 246 ALA A CA 1
ATOM 1863 C C . ALA A 1 246 ? 4.214 -2.854 6.186 1.00 94.44 246 ALA A C 1
ATOM 1865 O O . ALA A 1 246 ? 3.799 -3.466 7.171 1.00 94.44 246 ALA A O 1
ATOM 1866 N N . ALA A 1 247 ? 5.368 -2.180 6.204 1.00 90.62 247 ALA A N 1
ATOM 1867 C CA . ALA A 1 247 ? 6.177 -2.053 7.417 1.00 90.62 247 ALA A CA 1
ATOM 1868 C C . ALA A 1 247 ? 5.449 -1.234 8.498 1.00 90.62 247 ALA A C 1
ATOM 1870 O O . ALA A 1 247 ? 5.419 -1.632 9.661 1.00 90.62 247 ALA A O 1
ATOM 1871 N N . LEU A 1 248 ? 4.785 -0.140 8.110 1.00 92.12 248 LEU A N 1
ATOM 1872 C CA . LEU A 1 248 ? 3.980 0.666 9.029 1.00 92.12 248 LEU A CA 1
ATOM 1873 C C . LEU A 1 248 ? 2.771 -0.098 9.577 1.00 92.12 248 LEU A C 1
ATOM 1875 O O . LEU A 1 248 ? 2.446 0.056 10.748 1.00 92.12 248 LEU A O 1
ATOM 1879 N N . ALA A 1 249 ? 2.127 -0.946 8.770 1.00 93.06 249 ALA A N 1
ATOM 1880 C CA . ALA A 1 249 ? 1.049 -1.815 9.232 1.00 93.06 249 ALA A CA 1
ATOM 1881 C C . ALA A 1 249 ? 1.550 -2.819 10.281 1.00 93.06 249 ALA A C 1
ATOM 1883 O O . ALA A 1 249 ? 0.901 -3.007 11.309 1.00 93.06 249 ALA A O 1
ATOM 1884 N N . LEU A 1 250 ? 2.723 -3.428 10.064 1.00 88.44 250 LEU A N 1
ATOM 1885 C CA . LEU A 1 250 ? 3.355 -4.302 11.058 1.00 88.44 250 LEU A CA 1
ATOM 1886 C C . LEU A 1 250 ? 3.668 -3.557 12.354 1.00 88.44 250 LEU A C 1
ATOM 1888 O O . LEU A 1 250 ? 3.364 -4.076 13.428 1.00 88.44 250 LEU A O 1
ATOM 1892 N N . LEU A 1 251 ? 4.232 -2.351 12.253 1.00 87.69 251 LEU A N 1
ATOM 1893 C CA . LEU A 1 251 ? 4.512 -1.506 13.410 1.00 87.69 251 LEU A CA 1
ATOM 1894 C C . LEU A 1 251 ? 3.218 -1.158 14.154 1.00 87.69 251 LEU A C 1
ATOM 1896 O O . LEU A 1 251 ? 3.135 -1.400 15.353 1.00 87.69 251 LEU A O 1
ATOM 1900 N N . ALA A 1 252 ? 2.186 -0.695 13.443 1.00 89.50 252 ALA A N 1
ATOM 1901 C CA . ALA A 1 252 ? 0.876 -0.338 13.992 1.00 89.50 252 ALA A CA 1
ATOM 1902 C C . ALA A 1 252 ? 0.245 -1.493 14.780 1.00 89.50 252 ALA A C 1
ATOM 1904 O O . ALA A 1 252 ? -0.263 -1.295 15.881 1.00 89.50 252 ALA A O 1
ATOM 1905 N N . MET A 1 253 ? 0.335 -2.713 14.242 1.00 87.25 253 MET A N 1
ATOM 1906 C CA . MET A 1 253 ? -0.175 -3.917 14.896 1.00 87.25 253 MET A CA 1
ATOM 1907 C C . MET A 1 253 ? 0.611 -4.311 16.158 1.00 87.25 253 MET A C 1
ATOM 1909 O O . MET A 1 253 ? 0.069 -5.030 16.993 1.00 87.25 253 MET A O 1
ATOM 1913 N N . ARG A 1 254 ? 1.866 -3.866 16.307 1.00 81.88 254 ARG A N 1
ATOM 1914 C CA . ARG A 1 254 ? 2.732 -4.161 17.464 1.00 81.88 254 ARG A CA 1
ATOM 1915 C C . ARG A 1 254 ? 2.726 -3.083 18.545 1.00 81.88 254 ARG A C 1
ATOM 1917 O O . ARG A 1 254 ? 3.148 -3.369 19.657 1.00 81.88 254 ARG A O 1
ATOM 1924 N N . MET A 1 255 ? 2.252 -1.867 18.263 1.00 77.75 255 MET A N 1
ATOM 1925 C CA . MET A 1 255 ? 2.390 -0.738 19.203 1.00 77.75 255 MET A CA 1
ATOM 1926 C C . MET A 1 255 ? 1.732 -0.982 20.575 1.00 77.75 255 MET A C 1
ATOM 1928 O O . MET A 1 255 ? 2.153 -0.382 21.557 1.00 77.75 255 MET A O 1
ATOM 1932 N N . ASP A 1 256 ? 0.729 -1.859 20.667 1.00 64.69 256 ASP A N 1
ATOM 1933 C CA . ASP A 1 256 ? 0.095 -2.241 21.941 1.00 64.69 256 ASP A CA 1
ATOM 1934 C C . ASP A 1 256 ? 0.942 -3.208 22.791 1.00 64.69 256 ASP A C 1
ATOM 1936 O O . ASP A 1 256 ? 0.700 -3.339 23.988 1.00 64.69 256 ASP A O 1
ATOM 1940 N N . GLU A 1 257 ? 1.920 -3.897 22.194 1.00 54.22 257 GLU A N 1
ATOM 1941 C CA . GLU A 1 257 ? 2.795 -4.856 22.884 1.00 54.22 257 GLU A CA 1
ATOM 1942 C C . GLU A 1 257 ? 3.945 -4.146 23.630 1.00 54.22 257 GLU A C 1
ATOM 1944 O O . GLU A 1 257 ? 4.446 -4.677 24.617 1.00 54.22 257 GLU A O 1
ATOM 1949 N N . GLU A 1 258 ? 4.316 -2.928 23.212 1.00 46.75 258 GLU A N 1
ATOM 1950 C CA . GLU A 1 258 ? 5.452 -2.160 23.761 1.00 46.75 258 GLU A CA 1
ATOM 1951 C C . GLU A 1 258 ? 5.038 -0.966 24.653 1.00 46.75 258 GLU A C 1
ATOM 1953 O O . GLU A 1 258 ? 5.839 -0.475 25.449 1.00 46.75 258 GLU A O 1
ATOM 1958 N N . GLN A 1 259 ? 3.787 -0.487 24.579 1.00 41.88 259 GLN A N 1
ATOM 1959 C CA . GLN A 1 259 ? 3.337 0.699 25.334 1.00 41.88 259 GLN A CA 1
ATOM 1960 C C . GLN A 1 259 ? 2.930 0.448 26.795 1.00 41.88 259 GLN A C 1
ATOM 1962 O O . GLN A 1 259 ? 2.706 1.413 27.526 1.00 41.88 259 GLN A O 1
ATOM 1967 N N . VAL A 1 260 ? 2.891 -0.806 27.262 1.00 40.09 260 VAL A N 1
ATOM 1968 C CA . VAL A 1 260 ? 2.651 -1.096 28.690 1.00 40.09 260 VAL A CA 1
ATOM 1969 C C . VAL A 1 260 ? 3.797 -0.568 29.576 1.00 40.09 260 VAL A C 1
ATOM 1971 O O . VAL A 1 260 ? 3.570 -0.299 30.753 1.00 40.09 260 VAL A O 1
ATOM 1974 N N . GLU A 1 261 ? 4.996 -0.325 29.026 1.00 33.34 261 GLU A N 1
ATOM 1975 C CA . GLU A 1 261 ? 6.150 0.153 29.809 1.00 33.34 261 GLU A CA 1
ATOM 1976 C C . GLU A 1 261 ? 6.418 1.673 29.729 1.00 33.34 261 GLU A C 1
ATOM 1978 O O . GLU A 1 261 ? 6.973 2.239 30.669 1.00 33.34 261 GLU A O 1
ATOM 1983 N N . THR A 1 262 ? 5.989 2.382 28.675 1.00 33.50 262 THR A N 1
ATOM 1984 C CA . THR A 1 262 ? 6.431 3.774 28.402 1.00 33.50 262 THR A CA 1
ATOM 1985 C C . THR A 1 262 ? 5.478 4.890 28.859 1.00 33.50 262 THR A C 1
ATOM 1987 O O . THR A 1 262 ? 5.896 6.046 28.963 1.00 33.50 262 THR A O 1
ATOM 1990 N N . GLU A 1 263 ? 4.219 4.601 29.214 1.00 37.12 263 GLU A N 1
ATOM 1991 C CA . GLU A 1 263 ? 3.299 5.637 29.737 1.00 37.12 263 GLU A CA 1
ATOM 1992 C C . GLU A 1 263 ? 3.703 6.200 31.117 1.00 37.12 263 GLU A C 1
ATOM 1994 O O . GLU A 1 263 ? 3.232 7.270 31.514 1.00 37.12 263 GLU A O 1
ATOM 1999 N N . SER A 1 264 ? 4.612 5.530 31.832 1.00 34.50 264 SER A N 1
ATOM 2000 C CA . SER A 1 264 ? 5.198 6.035 33.081 1.00 34.50 264 SER A CA 1
ATOM 2001 C C . SER A 1 264 ? 6.066 7.290 32.859 1.00 34.50 264 SER A C 1
ATOM 2003 O O . SER A 1 264 ? 6.099 8.181 33.708 1.00 34.50 264 SER A O 1
ATOM 2005 N N . GLU A 1 265 ? 6.709 7.422 31.692 1.00 33.09 265 GLU A N 1
ATOM 2006 C CA . GLU A 1 265 ? 7.703 8.476 31.420 1.00 33.09 265 GLU A CA 1
ATOM 2007 C C . GLU A 1 265 ? 7.100 9.741 30.780 1.00 33.09 265 GLU A C 1
ATOM 2009 O O . GLU A 1 265 ? 7.560 10.859 31.023 1.00 33.09 265 GLU A O 1
ATOM 2014 N N . LEU A 1 266 ? 5.998 9.610 30.031 1.00 37.97 266 LEU A N 1
ATOM 2015 C CA . LEU A 1 266 ? 5.323 10.735 29.360 1.00 37.97 266 LEU A CA 1
ATOM 2016 C C . LEU A 1 266 ? 4.554 11.671 30.307 1.00 37.97 266 LEU A C 1
ATOM 2018 O O . LEU A 1 266 ? 4.218 12.792 29.922 1.00 37.97 266 LEU A O 1
ATOM 2022 N N . ARG A 1 267 ? 4.338 11.277 31.569 1.00 38.41 267 ARG A N 1
ATOM 2023 C CA . ARG A 1 267 ? 3.758 12.156 32.602 1.00 38.41 267 ARG A CA 1
ATOM 2024 C C . ARG A 1 267 ? 4.690 13.299 33.041 1.00 38.41 267 ARG A C 1
ATOM 2026 O O . ARG A 1 267 ? 4.248 14.165 33.792 1.00 38.41 267 ARG A O 1
ATOM 2033 N N . GLY A 1 268 ? 5.943 13.328 32.575 1.00 31.94 268 GLY A N 1
ATOM 2034 C CA . GLY A 1 268 ? 6.931 14.362 32.909 1.00 31.94 268 GLY A CA 1
ATOM 2035 C C . GLY A 1 268 ? 7.021 15.560 31.951 1.00 31.94 268 GLY A C 1
ATOM 2036 O O . GLY A 1 268 ? 7.706 16.528 32.275 1.00 31.94 268 GLY A O 1
ATOM 2037 N N . SER A 1 269 ? 6.356 15.539 30.788 1.00 38.09 269 SER A N 1
ATOM 2038 C CA . SER A 1 269 ? 6.433 16.636 29.807 1.00 38.09 269 SER A CA 1
ATOM 2039 C C . SER A 1 269 ? 5.281 17.630 29.983 1.00 38.09 269 SER A C 1
ATOM 2041 O O . SER A 1 269 ? 4.109 17.291 29.843 1.00 38.09 269 SER A O 1
ATOM 2043 N N . THR A 1 270 ? 5.611 18.889 30.270 1.00 32.81 270 THR A N 1
ATOM 2044 C CA . THR A 1 270 ? 4.679 19.999 30.546 1.00 32.81 270 THR A CA 1
ATOM 2045 C C . THR A 1 270 ? 3.946 20.554 29.316 1.00 32.81 270 THR A C 1
ATOM 2047 O O . THR A 1 270 ? 3.265 21.576 29.411 1.00 32.81 270 THR A O 1
ATOM 2050 N N . LEU A 1 271 ? 3.998 19.878 28.166 1.00 40.28 271 LEU A N 1
ATOM 2051 C CA . LEU A 1 271 ? 3.114 20.170 27.036 1.00 40.28 271 LEU A CA 1
ATOM 2052 C C . LEU A 1 271 ? 1.799 19.403 27.215 1.00 40.28 271 LEU A C 1
ATOM 2054 O O . LEU A 1 271 ? 1.611 18.311 26.688 1.00 40.28 271 LEU A O 1
ATOM 2058 N N . SER A 1 272 ? 0.887 20.005 27.981 1.00 37.91 272 SER A N 1
ATOM 2059 C CA . SER A 1 272 ? -0.488 19.537 28.192 1.00 37.91 272 SER A CA 1
ATOM 2060 C C . SER A 1 272 ? -1.280 19.544 26.876 1.00 37.91 272 SER A C 1
ATOM 2062 O O . SER A 1 272 ? -1.997 20.489 26.546 1.00 37.91 272 SER A O 1
ATOM 2064 N N . GLY A 1 273 ? -1.113 18.491 26.079 1.00 39.91 273 GLY A N 1
ATOM 2065 C CA . GLY A 1 273 ? -2.027 18.126 25.007 1.00 39.91 273 GLY A CA 1
ATOM 2066 C C . GLY A 1 273 ? -3.043 17.124 25.542 1.00 39.91 273 GLY A C 1
ATOM 2067 O O . GLY A 1 273 ? -2.669 16.063 26.033 1.00 39.91 273 GLY A O 1
ATOM 2068 N N . THR A 1 274 ? -4.337 17.433 25.454 1.00 37.38 274 THR A N 1
ATOM 2069 C CA . THR A 1 274 ? -5.385 16.442 25.729 1.00 37.38 274 THR A CA 1
ATOM 2070 C C . THR A 1 274 ? -5.366 15.397 24.615 1.00 37.38 274 THR A C 1
ATOM 2072 O O . THR A 1 274 ? -5.815 15.669 23.500 1.00 37.38 274 THR A O 1
ATOM 2075 N N . VAL A 1 275 ? -4.846 14.204 24.906 1.00 43.81 275 VAL A N 1
ATOM 2076 C CA . VAL A 1 275 ? -5.063 13.027 24.058 1.00 43.81 275 VAL A CA 1
ATOM 2077 C C . VAL A 1 275 ? -6.555 12.714 24.132 1.00 43.81 275 VAL A C 1
ATOM 2079 O O . VAL A 1 275 ? -7.097 12.461 25.207 1.00 43.81 275 VAL A O 1
ATOM 2082 N N . THR A 1 276 ? -7.256 12.818 23.005 1.00 39.22 276 THR A N 1
ATOM 2083 C CA . THR A 1 276 ? -8.671 12.433 22.955 1.00 39.22 276 THR A CA 1
ATOM 2084 C C . THR A 1 276 ? -8.706 10.908 23.009 1.00 39.22 276 THR A C 1
ATOM 2086 O O . THR A 1 276 ? -8.035 10.273 22.201 1.00 39.22 276 THR A O 1
ATOM 2089 N N . ARG A 1 277 ? -9.416 10.319 23.985 1.00 41.19 277 ARG A N 1
ATOM 2090 C CA . ARG A 1 277 ? -9.496 8.855 24.149 1.00 41.19 277 ARG A CA 1
ATOM 2091 C C . ARG A 1 277 ? -9.898 8.183 22.833 1.00 41.19 277 ARG A C 1
ATOM 2093 O O . ARG A 1 277 ? -10.918 8.540 22.243 1.00 41.19 277 ARG A O 1
ATOM 2100 N N . ILE A 1 278 ? -9.088 7.219 22.402 1.00 48.00 278 ILE A N 1
ATOM 2101 C CA . ILE A 1 278 ? -9.230 6.491 21.138 1.00 48.00 278 ILE A CA 1
ATOM 2102 C C . ILE A 1 278 ? -10.211 5.323 21.352 1.00 48.00 278 ILE A C 1
ATOM 2104 O O . ILE A 1 278 ? -10.082 4.596 22.342 1.00 48.00 278 ILE A O 1
ATOM 2108 N N . PRO A 1 279 ? -11.186 5.087 20.457 1.00 42.09 279 PRO A N 1
ATOM 2109 C CA . PRO A 1 279 ? -11.936 3.833 20.448 1.00 42.09 279 PRO A CA 1
ATOM 2110 C C . PRO A 1 279 ? -10.968 2.643 20.304 1.00 42.09 279 PRO A C 1
ATOM 2112 O O . PRO A 1 279 ? -10.311 2.512 19.277 1.00 42.09 279 PRO A O 1
ATOM 2115 N N . GLY A 1 280 ? -10.866 1.788 21.329 1.00 47.31 280 GLY A N 1
ATOM 2116 C CA . GLY A 1 280 ? -9.940 0.643 21.339 1.00 47.31 280 GLY A CA 1
ATOM 2117 C C . GLY A 1 280 ? -8.802 0.712 22.364 1.00 47.31 280 GLY A C 1
ATOM 2118 O O . GLY A 1 280 ? -7.920 -0.138 22.323 1.00 47.31 280 GLY A O 1
ATOM 2119 N N . GLU A 1 281 ? -8.814 1.670 23.297 1.00 53.12 281 GLU A N 1
ATOM 2120 C CA . GLU A 1 281 ? -7.930 1.665 24.476 1.00 53.12 281 GLU A CA 1
ATOM 2121 C C . GLU A 1 281 ? -7.982 0.287 25.183 1.00 53.12 281 GLU A C 1
ATOM 2123 O O . GLU A 1 281 ? -9.047 -0.165 25.608 1.00 53.12 281 GLU A O 1
ATOM 2128 N N . GLY A 1 282 ? -6.843 -0.417 25.237 1.00 59.62 282 GLY A N 1
ATOM 2129 C CA . GLY A 1 282 ? -6.723 -1.772 25.800 1.00 59.62 282 GLY A CA 1
ATOM 2130 C C . GLY A 1 282 ? -7.045 -2.940 24.850 1.00 59.62 282 GLY A C 1
ATOM 2131 O O . GLY A 1 282 ? -6.945 -4.094 25.264 1.00 59.62 282 GLY A O 1
ATOM 2132 N N . VAL A 1 283 ? -7.410 -2.681 23.590 1.00 69.44 283 VAL A N 1
ATOM 2133 C CA . VAL A 1 283 ? -7.589 -3.716 22.557 1.00 69.44 283 VAL A CA 1
ATOM 2134 C C . VAL A 1 283 ? -6.276 -3.892 21.809 1.00 69.44 283 VAL A C 1
ATOM 2136 O O . VAL A 1 283 ? -5.749 -2.923 21.279 1.00 69.44 283 VAL A O 1
ATOM 2139 N N . ARG A 1 284 ? -5.762 -5.123 21.710 1.00 80.25 284 ARG A N 1
ATOM 2140 C CA . ARG A 1 284 ? -4.587 -5.394 20.872 1.00 80.25 284 ARG A CA 1
ATOM 2141 C C . ARG A 1 284 ? -5.000 -5.337 19.408 1.00 80.25 284 ARG A C 1
ATOM 2143 O O . ARG A 1 284 ? -5.886 -6.088 19.000 1.00 80.25 284 ARG A O 1
ATOM 2150 N N . MET A 1 285 ? -4.340 -4.516 18.593 1.00 85.44 285 MET A N 1
ATOM 2151 C CA . MET A 1 285 ? -4.671 -4.402 17.163 1.00 85.44 285 MET A CA 1
ATOM 2152 C C . MET A 1 285 ? -4.660 -5.751 16.427 1.00 85.44 285 MET A C 1
ATOM 2154 O O . MET A 1 285 ? -5.509 -5.997 15.571 1.00 85.44 285 MET A O 1
ATOM 2158 N N . ARG A 1 286 ? -3.759 -6.668 16.798 1.00 85.06 286 ARG A N 1
ATOM 2159 C CA . ARG A 1 286 ? -3.700 -8.030 16.235 1.00 85.06 286 ARG A CA 1
ATOM 2160 C C . ARG A 1 286 ? -4.938 -8.888 16.524 1.00 85.06 286 ARG A C 1
ATOM 2162 O O . ARG A 1 286 ? -5.17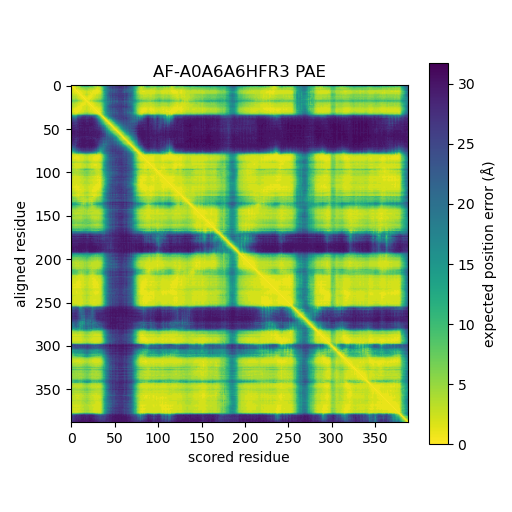2 -9.853 15.809 1.00 85.06 286 ARG A O 1
ATOM 2169 N N . ASP A 1 287 ? -5.750 -8.539 17.523 1.00 86.38 287 ASP A N 1
ATOM 2170 C CA . ASP A 1 287 ? -7.033 -9.209 17.783 1.00 86.38 287 ASP A CA 1
ATOM 2171 C C . ASP A 1 287 ? -8.149 -8.698 16.845 1.00 86.38 287 ASP A C 1
ATOM 2173 O O . ASP A 1 287 ? -9.173 -9.361 16.670 1.00 86.38 287 ASP A O 1
ATOM 2177 N N . LEU A 1 288 ? -7.962 -7.527 16.220 1.00 90.31 288 LEU A N 1
ATOM 2178 C CA . LEU A 1 288 ? -8.870 -6.968 15.213 1.00 90.31 288 LEU A CA 1
ATOM 2179 C C . LEU A 1 288 ? -8.483 -7.385 13.787 1.00 90.31 288 LEU A C 1
ATOM 2181 O O . LEU A 1 288 ? -9.346 -7.474 12.915 1.00 90.31 288 LEU A O 1
ATOM 2185 N N . VAL A 1 289 ? -7.208 -7.677 13.537 1.00 92.31 289 VAL A N 1
ATOM 2186 C CA . VAL A 1 289 ? -6.724 -8.072 12.210 1.00 92.31 289 VAL A CA 1
ATOM 2187 C C . VAL A 1 289 ? -6.727 -9.593 12.076 1.00 92.31 289 VAL A C 1
ATOM 2189 O O . VAL A 1 289 ? -5.897 -10.282 12.654 1.00 92.31 289 VAL A O 1
ATOM 2192 N N . GLU A 1 290 ? -7.636 -10.139 11.267 1.00 91.44 290 GLU A N 1
ATOM 2193 C CA . GLU A 1 290 ? -7.700 -11.596 11.049 1.00 91.44 290 GLU A CA 1
ATOM 2194 C C . GLU A 1 290 ? -6.647 -12.071 10.035 1.00 91.44 290 GLU A C 1
ATOM 2196 O O . GLU A 1 290 ? -6.053 -13.144 10.171 1.00 91.44 290 GLU A O 1
ATOM 2201 N N . LYS A 1 291 ? -6.416 -11.268 8.993 1.00 93.94 291 LYS A N 1
ATOM 2202 C CA . LYS A 1 291 ? -5.465 -11.565 7.920 1.00 93.94 291 LYS A CA 1
ATOM 2203 C C . LYS A 1 291 ? -4.771 -10.295 7.458 1.00 93.94 291 LYS A C 1
ATOM 2205 O O . LYS A 1 291 ? -5.435 -9.282 7.245 1.00 93.94 291 LYS A O 1
ATOM 2210 N N . ALA A 1 292 ? -3.462 -10.371 7.251 1.00 94.44 292 ALA A N 1
ATOM 2211 C CA . ALA A 1 292 ? -2.672 -9.296 6.667 1.00 94.44 292 ALA A CA 1
ATOM 2212 C C . ALA A 1 292 ? -1.875 -9.807 5.463 1.00 94.44 292 ALA A C 1
ATOM 2214 O O . ALA A 1 292 ? -1.127 -10.778 5.573 1.00 94.44 292 ALA A O 1
ATOM 2215 N N . VAL A 1 293 ? -2.036 -9.130 4.329 1.00 96.69 293 VAL A N 1
ATOM 2216 C CA . VAL A 1 293 ? -1.262 -9.337 3.105 1.00 96.69 293 VAL A CA 1
ATOM 2217 C C . VAL A 1 293 ? -0.315 -8.157 2.947 1.00 96.69 293 VAL A C 1
ATOM 2219 O O . VAL A 1 293 ? -0.758 -7.016 2.815 1.00 96.69 293 VAL A O 1
ATOM 2222 N N . LEU A 1 294 ? 0.984 -8.429 2.965 1.00 95.56 294 LEU A N 1
ATOM 2223 C CA . LEU A 1 294 ? 2.039 -7.432 2.837 1.00 95.56 294 LEU A CA 1
ATOM 2224 C C . LEU A 1 294 ? 2.757 -7.619 1.505 1.00 95.56 294 LEU A C 1
ATOM 2226 O O . LEU A 1 294 ? 3.446 -8.610 1.286 1.00 95.56 294 LEU A O 1
ATOM 2230 N N . ILE A 1 295 ? 2.586 -6.664 0.604 1.00 97.69 295 ILE A N 1
ATOM 2231 C CA . ILE A 1 295 ? 3.171 -6.695 -0.733 1.00 97.69 295 ILE A CA 1
ATOM 2232 C C . ILE A 1 295 ? 4.512 -5.990 -0.673 1.00 97.69 295 ILE A C 1
ATOM 2234 O O . ILE A 1 295 ? 4.572 -4.794 -0.385 1.00 97.69 295 ILE A O 1
ATOM 2238 N N . GLU A 1 296 ? 5.571 -6.742 -0.941 1.00 95.00 296 GLU A N 1
ATOM 2239 C CA . GLU A 1 296 ? 6.954 -6.270 -0.981 1.00 95.00 296 GLU A CA 1
ATOM 2240 C C . GLU A 1 296 ? 7.341 -5.328 0.170 1.00 95.00 296 GLU A C 1
ATOM 2242 O O . GLU A 1 296 ? 7.828 -4.216 -0.071 1.00 95.00 296 GLU A O 1
ATOM 2247 N N . PRO A 1 297 ? 7.109 -5.731 1.433 1.00 92.56 297 PRO A N 1
ATOM 2248 C CA . PRO A 1 297 ? 7.513 -4.919 2.566 1.00 92.56 297 PRO A CA 1
ATOM 2249 C C . PRO A 1 297 ? 9.041 -4.734 2.550 1.00 92.56 297 PRO A C 1
ATOM 2251 O O . PRO A 1 297 ? 9.776 -5.666 2.205 1.00 92.56 297 PRO A O 1
ATOM 2254 N N . PRO A 1 298 ? 9.566 -3.554 2.921 1.00 87.75 298 PRO A N 1
ATOM 2255 C CA . PRO A 1 298 ? 11.003 -3.373 3.060 1.00 87.75 298 PRO A CA 1
ATOM 2256 C C . PRO A 1 298 ? 11.551 -4.255 4.195 1.00 87.75 298 PRO A C 1
ATOM 2258 O O . PRO A 1 298 ? 10.807 -4.747 5.050 1.00 87.75 298 PRO A O 1
ATOM 2261 N N . GLY A 1 299 ? 12.870 -4.466 4.200 1.00 70.75 299 GLY A N 1
ATOM 2262 C CA . GLY A 1 299 ? 13.556 -5.094 5.334 1.00 70.75 299 GLY A CA 1
ATOM 2263 C C . GLY A 1 299 ? 13.479 -4.202 6.580 1.00 70.75 299 GLY A C 1
ATOM 2264 O O . GLY A 1 299 ? 13.289 -2.990 6.437 1.00 70.75 299 GLY A O 1
ATOM 2265 N N . PRO A 1 300 ? 13.619 -4.758 7.795 1.00 54.12 300 PRO A N 1
ATOM 2266 C CA . PRO A 1 300 ? 13.555 -3.962 9.009 1.00 54.12 300 PRO A CA 1
ATOM 2267 C C . PRO A 1 300 ? 14.913 -3.265 9.235 1.00 54.12 300 PRO A C 1
ATOM 2269 O O . PRO A 1 300 ? 15.891 -3.544 8.528 1.00 54.12 300 PRO A O 1
ATOM 2272 N N . PRO A 1 301 ? 15.027 -2.408 10.261 1.00 45.81 301 PRO A N 1
ATOM 2273 C CA . PRO A 1 301 ? 16.309 -2.172 10.919 1.00 45.81 301 PRO A CA 1
ATOM 2274 C C . PRO A 1 301 ? 16.992 -3.512 11.298 1.00 45.81 301 PRO A C 1
ATOM 2276 O O . PRO A 1 301 ? 16.289 -4.507 11.481 1.00 45.81 301 PRO A O 1
ATOM 2279 N N . PRO A 1 302 ? 18.334 -3.582 11.396 1.00 48.44 302 PRO A N 1
ATOM 2280 C CA . PRO A 1 302 ? 19.123 -4.827 11.489 1.00 48.44 302 PRO A CA 1
ATOM 2281 C C . PRO A 1 302 ? 18.779 -5.831 12.613 1.00 48.44 302 PRO A C 1
ATOM 2283 O O . PRO A 1 302 ? 19.331 -6.931 12.632 1.00 48.44 302 PRO A O 1
ATOM 2286 N N . ASP A 1 303 ? 17.914 -5.468 13.550 1.00 51.28 303 ASP A N 1
ATOM 2287 C CA . ASP A 1 303 ? 17.846 -5.992 14.911 1.00 51.28 303 ASP A CA 1
ATOM 2288 C C . ASP A 1 303 ? 16.426 -6.360 15.390 1.00 51.28 303 ASP A C 1
ATOM 2290 O O . ASP A 1 303 ? 16.257 -6.782 16.533 1.00 51.28 303 ASP A O 1
ATOM 2294 N N . GLN A 1 304 ? 15.406 -6.303 14.522 1.00 53.31 304 GLN A N 1
ATOM 2295 C CA . GLN A 1 304 ? 14.039 -6.731 14.862 1.00 53.31 304 GLN A CA 1
ATOM 2296 C C . GLN A 1 304 ? 13.522 -7.875 13.975 1.00 53.31 304 GLN A C 1
ATOM 2298 O O . GLN A 1 304 ? 13.809 -7.902 12.774 1.00 53.31 304 GLN A O 1
ATOM 2303 N N . PRO A 1 305 ? 12.716 -8.813 14.526 1.00 59.28 305 PRO A N 1
ATOM 2304 C CA . PRO A 1 305 ? 12.066 -9.834 13.722 1.00 59.28 305 PRO A CA 1
ATOM 2305 C C . PRO A 1 305 ? 11.095 -9.170 12.754 1.00 59.28 305 PRO A C 1
ATOM 2307 O O . PRO A 1 305 ? 10.246 -8.354 13.137 1.00 59.28 305 PRO A O 1
ATOM 2310 N N . LEU A 1 306 ? 11.231 -9.559 11.495 1.00 69.62 306 LEU A N 1
ATOM 2311 C CA . LEU A 1 306 ? 10.559 -8.960 10.355 1.00 69.62 306 LEU A CA 1
ATOM 2312 C C . LEU A 1 306 ? 9.049 -8.978 10.511 1.00 69.62 306 LEU A C 1
ATOM 2314 O O . LEU A 1 306 ? 8.382 -7.949 10.455 1.00 69.62 306 LEU A O 1
ATOM 2318 N N . TRP A 1 307 ? 8.531 -10.162 10.809 1.00 71.75 307 TRP A N 1
ATOM 2319 C CA . TRP A 1 307 ? 7.117 -10.377 11.035 1.00 71.75 307 TRP A CA 1
ATOM 2320 C C . TRP A 1 307 ? 6.822 -10.782 12.484 1.00 71.75 307 TRP A C 1
ATOM 2322 O O . TRP A 1 307 ? 5.859 -10.271 13.063 1.00 71.75 307 TRP A O 1
ATOM 2332 N N . GLY A 1 308 ? 7.733 -11.515 13.133 1.00 68.94 308 GLY A N 1
ATOM 2333 C CA . GLY A 1 308 ? 7.667 -11.848 14.559 1.00 68.94 308 GLY A CA 1
ATOM 2334 C C . GLY A 1 308 ? 6.577 -12.871 14.895 1.00 68.94 308 GLY A C 1
ATOM 2335 O O . GLY A 1 308 ? 5.792 -13.280 14.040 1.00 68.94 308 GLY A O 1
ATOM 2336 N N . LYS A 1 309 ? 6.516 -13.305 16.161 1.00 67.62 309 LYS A N 1
ATOM 2337 C CA . LYS A 1 309 ? 5.502 -14.272 16.615 1.00 67.62 309 LYS A CA 1
ATOM 2338 C C . LYS A 1 309 ? 4.110 -13.632 16.561 1.00 67.62 309 LYS A C 1
ATOM 2340 O O . LYS A 1 309 ? 3.881 -12.607 17.202 1.00 67.62 309 LYS A O 1
ATOM 2345 N N . GLN A 1 310 ? 3.200 -14.247 15.811 1.00 67.50 310 GLN A N 1
ATOM 2346 C CA . GLN A 1 310 ? 1.803 -13.823 15.710 1.00 67.50 310 GLN A CA 1
ATOM 2347 C C . GLN A 1 310 ? 0.916 -14.557 16.716 1.00 67.50 310 GLN A C 1
ATOM 2349 O O . GLN A 1 310 ? 1.228 -15.698 17.079 1.00 67.50 310 GLN A O 1
ATOM 2354 N N . PRO A 1 311 ? -0.203 -13.950 17.154 1.00 70.44 311 PRO A N 1
ATOM 2355 C CA . PRO A 1 311 ? -1.254 -14.712 17.807 1.00 70.44 311 PRO A CA 1
ATOM 2356 C C . PRO A 1 311 ? -1.832 -15.737 16.825 1.00 70.44 311 PRO A C 1
ATOM 2358 O O . PRO A 1 311 ? -1.905 -15.492 15.622 1.00 70.44 311 PRO A O 1
ATOM 2361 N N . GLU A 1 312 ? -2.289 -16.878 17.340 1.00 73.12 312 GLU A N 1
ATOM 2362 C CA . GLU A 1 312 ? -2.863 -17.964 16.524 1.00 73.12 312 GLU A CA 1
ATOM 2363 C C . GLU A 1 312 ? -4.081 -17.521 15.691 1.00 73.12 312 GLU A C 1
ATOM 2365 O O . GLU A 1 312 ? -4.433 -18.150 14.693 1.00 73.12 312 GLU A O 1
ATOM 2370 N N . THR A 1 313 ? -4.723 -16.426 16.097 1.00 75.19 313 THR A N 1
ATOM 2371 C CA . THR A 1 313 ? -5.912 -15.841 15.475 1.00 75.19 313 THR A CA 1
ATOM 2372 C C . THR A 1 313 ? -5.622 -15.016 14.222 1.00 75.19 313 THR A C 1
ATOM 2374 O O . THR A 1 313 ? -6.561 -14.710 13.488 1.00 75.19 313 THR A O 1
ATOM 2377 N N . MET A 1 314 ? -4.358 -14.667 13.959 1.00 84.88 314 MET A N 1
ATOM 2378 C CA . MET A 1 314 ? -3.956 -13.819 12.839 1.00 84.88 314 MET A CA 1
ATOM 2379 C C . MET A 1 314 ? -3.086 -14.598 11.851 1.00 84.88 314 MET A C 1
ATOM 2381 O O . MET A 1 314 ? -2.143 -15.290 12.234 1.00 84.88 314 MET A O 1
ATOM 2385 N N . LYS A 1 315 ? -3.363 -14.443 10.552 1.00 88.81 315 LYS A N 1
ATOM 2386 C CA . LYS A 1 315 ? -2.530 -15.007 9.479 1.00 88.81 315 LYS A CA 1
ATOM 2387 C C . LYS A 1 315 ? -1.831 -13.919 8.676 1.00 88.81 315 LYS A C 1
ATOM 2389 O O . LYS A 1 315 ? -2.412 -12.874 8.387 1.00 88.81 315 LYS A O 1
ATOM 2394 N N . GLY A 1 316 ? -0.594 -14.203 8.285 1.00 89.44 316 GLY A N 1
ATOM 2395 C CA . GLY A 1 316 ? 0.248 -13.320 7.490 1.00 89.44 316 GLY A CA 1
ATOM 2396 C C . GLY A 1 316 ? 0.636 -13.924 6.155 1.00 89.44 316 GLY A C 1
ATOM 2397 O O . GLY A 1 316 ? 1.116 -15.055 6.135 1.00 89.44 316 GLY A O 1
ATOM 2398 N N . LEU A 1 317 ? 0.473 -13.153 5.083 1.00 93.12 317 LEU A N 1
ATOM 2399 C CA . LEU A 1 317 ? 1.007 -13.456 3.761 1.00 93.12 317 LEU A CA 1
ATOM 2400 C C . LEU A 1 317 ? 1.921 -12.322 3.316 1.00 93.12 317 LEU A C 1
ATOM 2402 O O . LEU A 1 317 ? 1.529 -11.157 3.351 1.00 93.12 317 LEU A O 1
ATOM 2406 N N . ILE A 1 318 ? 3.109 -12.664 2.839 1.00 94.06 318 ILE A N 1
ATOM 2407 C CA . ILE A 1 318 ? 4.004 -11.731 2.167 1.00 94.06 318 ILE A CA 1
ATOM 2408 C C . ILE A 1 318 ? 4.022 -12.067 0.684 1.00 94.06 318 ILE A C 1
ATOM 2410 O O . ILE A 1 318 ? 4.221 -13.221 0.320 1.00 94.06 318 ILE A O 1
ATOM 2414 N N . VAL A 1 319 ? 3.812 -11.068 -0.167 1.00 96.88 319 VAL A N 1
ATOM 2415 C CA . VAL A 1 319 ? 3.747 -11.239 -1.621 1.00 96.88 319 VAL A CA 1
ATOM 2416 C C . VAL A 1 319 ? 4.946 -10.568 -2.270 1.00 96.88 319 VAL A C 1
ATOM 2418 O O . VAL A 1 319 ? 5.226 -9.400 -1.998 1.00 96.88 319 VAL A O 1
ATOM 2421 N N . TRP A 1 320 ? 5.618 -11.303 -3.151 1.00 96.06 320 TRP A N 1
ATOM 2422 C CA . TRP A 1 320 ? 6.807 -10.867 -3.871 1.00 96.06 320 TRP A CA 1
ATOM 2423 C C . TRP A 1 320 ? 6.602 -10.992 -5.383 1.00 96.06 320 TRP A C 1
ATOM 2425 O O . TRP A 1 320 ? 6.181 -12.047 -5.862 1.00 96.06 320 TRP A O 1
ATOM 2435 N N . GLY A 1 321 ? 6.909 -9.926 -6.126 1.00 93.94 321 GLY A N 1
ATOM 2436 C CA . GLY A 1 321 ? 6.929 -9.896 -7.586 1.00 93.94 321 GLY A CA 1
ATOM 2437 C C . GLY A 1 321 ? 8.141 -10.606 -8.188 1.00 93.94 321 GLY A C 1
ATOM 2438 O O . GLY A 1 321 ? 8.688 -11.546 -7.613 1.00 93.94 321 GLY A O 1
ATOM 2439 N N . ASP A 1 322 ? 8.561 -10.162 -9.369 1.00 91.50 322 ASP A N 1
ATOM 2440 C CA . ASP A 1 322 ? 9.684 -10.745 -10.107 1.00 91.50 322 ASP A CA 1
ATOM 2441 C C . ASP A 1 322 ? 10.934 -9.842 -10.048 1.00 91.50 322 ASP A C 1
ATOM 2443 O O . ASP A 1 322 ? 10.942 -8.771 -9.424 1.00 91.50 322 ASP A O 1
ATOM 2447 N N . TYR A 1 323 ? 12.023 -10.289 -10.679 1.00 90.12 323 TYR A N 1
ATOM 2448 C CA . TYR A 1 323 ? 13.289 -9.555 -10.830 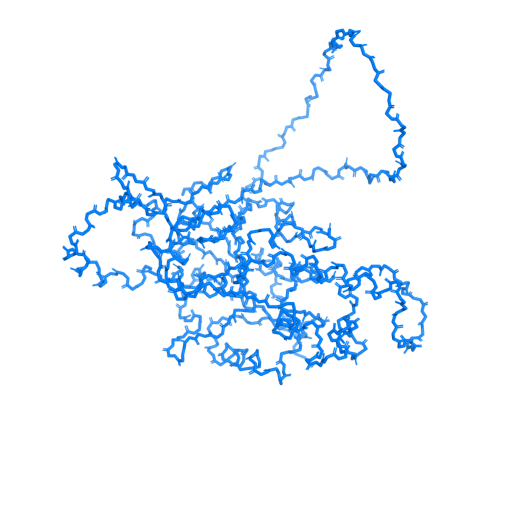1.00 90.12 323 TYR A CA 1
ATOM 2449 C C . TYR A 1 323 ? 13.991 -9.215 -9.506 1.00 90.12 323 TYR A C 1
ATOM 2451 O O . TYR A 1 323 ? 14.748 -8.251 -9.397 1.00 90.12 323 TYR A O 1
ATOM 2459 N N . LEU A 1 324 ? 13.747 -10.021 -8.472 1.00 90.19 324 LEU A N 1
ATOM 2460 C CA . LEU A 1 324 ? 14.296 -9.816 -7.128 1.00 90.19 324 LEU A CA 1
ATOM 2461 C C . LEU A 1 324 ? 15.763 -10.250 -7.041 1.00 90.19 324 LEU A C 1
ATOM 2463 O O . LEU A 1 324 ? 16.584 -9.572 -6.425 1.00 90.19 324 LEU A O 1
ATOM 2467 N N . LYS A 1 325 ? 16.099 -11.386 -7.664 1.00 88.06 325 LYS A N 1
ATOM 2468 C CA . LYS A 1 325 ? 17.429 -11.999 -7.583 1.00 88.06 325 LYS A CA 1
ATOM 2469 C C . LYS A 1 325 ? 18.483 -11.081 -8.201 1.00 88.06 325 LYS A C 1
ATOM 2471 O O . LYS A 1 325 ? 18.371 -10.684 -9.354 1.00 88.06 325 LYS A O 1
ATOM 2476 N N . GLY A 1 326 ? 19.539 -10.789 -7.442 1.00 83.56 326 GLY A N 1
ATOM 2477 C CA . GLY A 1 326 ? 20.630 -9.913 -7.882 1.00 83.56 326 GLY A CA 1
ATOM 2478 C C . GLY A 1 326 ? 20.313 -8.415 -7.823 1.00 83.56 326 GLY A C 1
ATOM 2479 O O . GLY A 1 326 ? 21.215 -7.600 -8.019 1.00 83.56 326 GLY A O 1
ATOM 2480 N N . HIS A 1 327 ? 19.077 -8.021 -7.496 1.00 88.31 327 HIS A N 1
ATOM 2481 C CA . HIS A 1 327 ? 18.759 -6.622 -7.242 1.00 88.31 327 HIS A CA 1
ATOM 2482 C C . HIS A 1 327 ? 19.393 -6.166 -5.918 1.00 88.31 327 HIS A C 1
ATOM 2484 O O . HIS A 1 327 ? 19.175 -6.778 -4.873 1.00 88.31 327 HIS A O 1
ATOM 2490 N N . LYS A 1 328 ? 20.115 -5.036 -5.935 1.00 85.06 328 LYS A N 1
ATOM 2491 C CA . LYS A 1 328 ? 20.952 -4.545 -4.815 1.00 85.06 328 LYS A CA 1
ATOM 2492 C C . LYS A 1 328 ? 20.233 -4.457 -3.459 1.00 85.06 328 LYS A C 1
ATOM 2494 O O . LYS A 1 328 ? 20.854 -4.669 -2.426 1.00 85.06 328 LYS A O 1
ATOM 2499 N N . ILE A 1 329 ? 18.944 -4.113 -3.472 1.00 84.88 329 ILE A N 1
ATOM 2500 C CA . ILE A 1 329 ? 18.106 -3.970 -2.267 1.00 84.88 329 ILE A CA 1
ATOM 2501 C C . ILE A 1 329 ? 17.212 -5.202 -2.069 1.00 84.88 329 ILE A C 1
ATOM 2503 O O . ILE A 1 329 ? 17.352 -5.925 -1.087 1.00 84.88 329 ILE A O 1
ATOM 2507 N N . TRP A 1 330 ? 16.297 -5.444 -3.011 1.00 88.19 330 TRP A N 1
ATOM 2508 C CA . TRP A 1 330 ? 15.259 -6.467 -2.886 1.00 88.19 330 TRP A CA 1
ATOM 2509 C C . TRP A 1 330 ? 15.764 -7.901 -2.690 1.00 88.19 330 TRP A C 1
ATOM 2511 O O . TRP A 1 330 ? 15.133 -8.635 -1.936 1.00 88.19 330 TRP A O 1
ATOM 2521 N N . ASP A 1 331 ? 16.910 -8.290 -3.261 1.00 88.31 331 ASP A N 1
ATOM 2522 C CA . ASP A 1 331 ? 17.469 -9.633 -3.043 1.00 88.31 331 ASP A CA 1
ATOM 2523 C C . ASP A 1 331 ? 17.764 -9.887 -1.554 1.00 88.31 331 ASP A C 1
ATOM 2525 O O . ASP A 1 331 ? 17.448 -10.944 -1.009 1.00 88.31 331 ASP A O 1
ATOM 2529 N N . LEU A 1 332 ? 18.324 -8.886 -0.866 1.00 86.69 332 LEU A N 1
ATOM 2530 C CA . LEU A 1 332 ? 18.632 -8.966 0.563 1.00 86.69 332 LEU A CA 1
ATOM 2531 C C . LEU A 1 332 ? 17.363 -8.973 1.417 1.00 86.69 332 LEU A C 1
ATOM 2533 O O . LEU A 1 332 ? 17.268 -9.742 2.372 1.00 86.69 332 LEU A O 1
ATOM 2537 N N . VAL A 1 333 ? 16.386 -8.138 1.058 1.00 87.31 333 VAL A N 1
ATOM 2538 C CA . VAL A 1 333 ? 15.112 -8.029 1.780 1.00 87.31 333 VAL A CA 1
ATOM 2539 C C . VAL A 1 333 ? 14.350 -9.353 1.739 1.00 87.31 333 VAL A C 1
ATOM 2541 O O . VAL A 1 333 ? 13.989 -9.879 2.790 1.00 87.31 333 VAL A O 1
ATOM 2544 N N . VAL A 1 334 ? 14.171 -9.931 0.548 1.00 89.00 334 VAL A N 1
ATOM 2545 C CA . VAL A 1 334 ? 13.454 -11.203 0.364 1.00 89.00 334 VAL A CA 1
ATOM 2546 C C . VAL A 1 334 ? 14.143 -12.315 1.150 1.00 89.00 334 VAL A C 1
ATOM 2548 O O . VAL A 1 334 ? 13.495 -13.010 1.929 1.00 89.00 334 VAL A O 1
ATOM 2551 N N . LYS A 1 335 ? 15.473 -12.444 1.030 1.00 87.38 335 LYS A N 1
ATOM 2552 C CA . LYS A 1 335 ? 16.258 -13.422 1.806 1.00 87.38 335 LYS A CA 1
ATOM 2553 C C . LYS A 1 335 ? 16.072 -13.252 3.314 1.00 87.38 335 LYS A C 1
ATOM 2555 O O . LYS A 1 335 ? 16.021 -14.249 4.031 1.00 87.38 335 LYS A O 1
ATOM 2560 N N . GLY A 1 336 ? 15.947 -12.013 3.791 1.00 84.06 336 GLY A N 1
ATOM 2561 C CA . GLY A 1 336 ? 15.638 -11.704 5.184 1.00 84.06 336 GLY A CA 1
ATOM 2562 C C . GLY A 1 336 ? 14.309 -12.310 5.636 1.00 84.06 336 GLY A C 1
ATOM 2563 O O . GLY A 1 336 ? 14.286 -13.029 6.633 1.00 84.06 336 GLY A O 1
ATOM 2564 N N . TYR A 1 337 ? 13.231 -12.080 4.882 1.00 85.00 337 TYR A N 1
ATOM 2565 C CA . TYR A 1 337 ? 11.897 -12.608 5.202 1.00 85.00 337 TYR A CA 1
ATOM 2566 C C . TYR A 1 337 ? 11.817 -14.133 5.093 1.00 85.00 337 TYR A C 1
ATOM 2568 O O . TYR A 1 337 ? 11.223 -14.772 5.960 1.00 85.00 337 TYR A O 1
ATOM 2576 N N . MET A 1 338 ? 12.466 -14.729 4.086 1.00 85.69 338 MET A N 1
ATOM 2577 C CA . MET A 1 338 ? 12.535 -16.191 3.958 1.00 85.69 338 MET A CA 1
ATOM 2578 C C . MET A 1 338 ? 13.272 -16.830 5.139 1.00 85.69 338 MET A C 1
ATOM 2580 O O . MET A 1 338 ? 12.894 -17.906 5.592 1.00 85.69 338 MET A O 1
ATOM 2584 N N . ARG A 1 339 ? 14.320 -16.168 5.652 1.00 83.81 339 ARG A N 1
ATOM 2585 C CA . ARG A 1 339 ? 15.080 -16.635 6.820 1.00 83.81 339 ARG A CA 1
ATOM 2586 C C . ARG A 1 339 ? 14.311 -16.461 8.131 1.00 83.81 339 ARG A C 1
ATOM 2588 O O . ARG A 1 339 ? 14.438 -17.314 9.000 1.00 83.81 339 ARG A O 1
ATOM 2595 N N . ASP A 1 340 ? 13.573 -15.362 8.287 1.00 80.00 340 ASP A N 1
ATOM 2596 C CA . ASP A 1 340 ? 12.723 -15.114 9.461 1.00 80.00 340 ASP A CA 1
ATOM 2597 C C . ASP A 1 340 ? 11.634 -16.190 9.587 1.00 80.00 340 ASP A C 1
ATOM 2599 O O . ASP A 1 340 ? 11.415 -16.720 10.673 1.00 80.00 340 ASP A O 1
ATOM 2603 N N . GLY A 1 341 ? 11.001 -16.563 8.469 1.00 75.06 341 GLY A N 1
ATOM 2604 C CA . GLY A 1 341 ? 10.124 -17.734 8.384 1.00 75.06 341 GLY A CA 1
ATOM 2605 C C . GLY A 1 341 ? 8.829 -17.643 9.200 1.00 75.06 341 GLY A C 1
ATOM 2606 O O . GLY A 1 341 ? 8.104 -18.633 9.287 1.00 75.06 341 GLY A O 1
ATOM 2607 N N . THR A 1 342 ? 8.511 -16.487 9.798 1.00 75.31 342 THR A N 1
ATOM 2608 C CA . THR A 1 342 ? 7.319 -16.336 10.653 1.00 75.31 342 THR A CA 1
ATOM 2609 C C . THR A 1 342 ? 6.034 -16.003 9.884 1.00 75.31 342 THR A C 1
ATOM 2611 O O . THR A 1 342 ? 4.948 -16.064 10.461 1.00 75.31 342 THR A O 1
ATOM 2614 N N . ALA A 1 343 ? 6.131 -15.710 8.583 1.00 75.25 343 ALA A N 1
ATOM 2615 C CA . ALA A 1 343 ? 4.994 -15.494 7.687 1.00 75.25 343 ALA A CA 1
ATOM 2616 C C . ALA A 1 343 ? 5.035 -16.425 6.470 1.00 75.25 343 ALA A C 1
ATOM 2618 O O . ALA A 1 343 ? 6.107 -16.813 5.997 1.00 75.25 343 ALA A O 1
ATOM 2619 N N . GLU A 1 344 ? 3.857 -16.735 5.924 1.00 89.12 344 GLU A N 1
ATOM 2620 C CA . GLU A 1 344 ? 3.749 -17.389 4.621 1.00 89.12 344 GLU A CA 1
ATOM 2621 C C . GLU A 1 344 ? 4.274 -16.437 3.540 1.00 89.12 344 GLU A C 1
ATOM 2623 O O . GLU A 1 344 ? 3.972 -15.243 3.553 1.00 89.12 344 GLU A O 1
ATOM 2628 N N . ASN A 1 345 ? 5.071 -16.954 2.609 1.00 91.06 345 ASN A N 1
ATOM 2629 C CA . ASN A 1 345 ? 5.625 -16.175 1.510 1.00 91.06 345 ASN A CA 1
ATOM 2630 C C . ASN A 1 345 ? 5.084 -16.700 0.176 1.00 91.06 345 ASN A C 1
ATOM 2632 O O . ASN A 1 345 ? 5.170 -17.890 -0.117 1.00 91.06 345 ASN A O 1
ATOM 2636 N N . LEU A 1 346 ? 4.564 -15.791 -0.643 1.00 94.31 346 LEU A N 1
ATOM 2637 C CA . LEU A 1 346 ? 4.111 -16.025 -2.005 1.00 94.31 346 LEU A CA 1
ATOM 2638 C C . LEU A 1 346 ? 5.064 -15.322 -2.968 1.00 94.31 346 LEU A C 1
ATOM 2640 O O . LEU A 1 346 ? 4.997 -14.105 -3.139 1.00 94.31 346 LEU A O 1
ATOM 2644 N N . LEU A 1 347 ? 5.936 -16.094 -3.613 1.00 94.62 347 LEU A N 1
ATOM 2645 C CA . LEU A 1 347 ? 6.694 -15.616 -4.763 1.00 94.62 347 LEU A CA 1
ATOM 2646 C C . LEU A 1 347 ? 5.841 -15.837 -6.012 1.00 94.62 347 LEU A C 1
ATOM 2648 O O . LEU A 1 347 ? 5.593 -16.979 -6.401 1.00 94.62 347 LEU A O 1
ATOM 2652 N N . LEU A 1 348 ? 5.394 -14.753 -6.648 1.00 94.50 348 LEU A N 1
ATOM 2653 C CA . LEU A 1 348 ? 4.575 -14.829 -7.861 1.00 94.50 348 LEU A CA 1
ATOM 2654 C C . LEU A 1 348 ? 5.238 -15.681 -8.968 1.00 94.50 348 LEU A C 1
ATOM 2656 O O . LEU A 1 348 ? 4.550 -16.546 -9.524 1.00 94.50 348 LEU A O 1
ATOM 2660 N N . PRO A 1 349 ? 6.563 -15.580 -9.225 1.00 91.25 349 PRO A N 1
ATOM 2661 C CA . PRO A 1 349 ? 7.211 -16.391 -10.258 1.00 91.25 349 PRO A CA 1
ATOM 2662 C C . PRO A 1 349 ? 7.145 -17.904 -10.010 1.00 91.25 349 PRO A C 1
ATOM 2664 O O . PRO A 1 349 ? 7.093 -18.673 -10.969 1.00 91.25 349 PRO A O 1
ATOM 2667 N N . GLU A 1 350 ? 7.105 -18.348 -8.748 1.00 92.44 350 GLU A N 1
ATOM 2668 C CA . GLU A 1 350 ? 6.962 -19.771 -8.392 1.00 92.44 350 GLU A CA 1
ATOM 2669 C C . GLU A 1 350 ? 5.548 -20.303 -8.663 1.00 92.44 350 GLU A C 1
ATOM 2671 O O . GLU A 1 350 ? 5.345 -21.509 -8.785 1.00 92.44 350 GLU A O 1
ATOM 2676 N N . ARG A 1 351 ? 4.568 -19.406 -8.820 1.00 88.06 351 ARG A N 1
ATOM 2677 C CA . ARG A 1 351 ? 3.205 -19.722 -9.272 1.00 88.06 351 ARG A CA 1
ATOM 2678 C C . ARG A 1 351 ? 3.029 -19.599 -10.785 1.00 88.06 351 ARG A C 1
ATOM 2680 O O . ARG A 1 351 ? 1.910 -19.684 -11.276 1.00 88.06 351 ARG A O 1
ATOM 2687 N N . GLY A 1 352 ? 4.112 -19.378 -11.530 1.00 88.88 352 GLY A N 1
ATOM 2688 C CA . GLY A 1 352 ? 4.051 -19.102 -12.966 1.00 88.88 352 GLY A CA 1
ATOM 2689 C C . GLY A 1 352 ? 3.559 -17.690 -13.303 1.00 88.88 352 GLY A C 1
ATOM 2690 O O . GLY A 1 352 ? 3.391 -17.375 -14.478 1.00 88.88 352 GLY A O 1
ATOM 2691 N N . ILE A 1 353 ? 3.369 -16.827 -12.300 1.00 89.00 353 ILE A N 1
ATOM 2692 C CA . ILE A 1 353 ? 2.988 -15.426 -12.474 1.00 89.00 353 ILE A CA 1
ATOM 2693 C C . ILE A 1 353 ? 4.278 -14.603 -12.525 1.00 89.00 353 ILE A C 1
ATOM 2695 O O . ILE A 1 353 ? 4.884 -14.285 -11.505 1.00 89.00 353 ILE A O 1
ATOM 2699 N N . ARG A 1 354 ? 4.747 -14.322 -13.736 1.00 87.88 354 ARG A N 1
ATOM 2700 C CA . ARG A 1 354 ? 6.061 -13.719 -13.989 1.00 87.88 354 ARG A CA 1
ATOM 2701 C C . ARG A 1 354 ? 5.946 -12.287 -14.504 1.00 87.88 354 ARG A C 1
ATOM 2703 O O . ARG A 1 354 ? 4.893 -11.885 -14.991 1.00 87.88 354 ARG A O 1
ATOM 2710 N N . GLY A 1 355 ? 7.038 -11.533 -14.398 1.00 85.50 355 GLY A N 1
ATOM 2711 C CA . GLY A 1 355 ? 7.145 -10.175 -14.947 1.00 85.50 355 GLY A CA 1
ATOM 2712 C C . GLY A 1 355 ? 6.641 -9.048 -14.038 1.00 85.50 355 GLY A C 1
ATOM 2713 O O . GLY A 1 355 ? 6.719 -7.876 -14.410 1.00 85.50 355 GLY A O 1
ATOM 2714 N N . ASN A 1 356 ? 6.141 -9.365 -12.840 1.00 90.69 356 ASN A N 1
ATOM 2715 C CA . ASN A 1 356 ? 5.597 -8.361 -11.929 1.00 90.69 356 ASN A CA 1
ATOM 2716 C C . ASN A 1 356 ? 6.662 -7.397 -11.387 1.00 90.69 356 ASN A C 1
ATOM 2718 O O . ASN A 1 356 ? 7.737 -7.810 -10.943 1.00 90.69 356 ASN A O 1
ATOM 2722 N N . SER A 1 357 ? 6.322 -6.108 -11.390 1.00 91.44 357 SER A N 1
ATOM 2723 C CA . SER A 1 357 ? 7.117 -5.026 -10.811 1.00 91.44 357 SER A CA 1
ATOM 2724 C C . SER A 1 357 ? 6.959 -4.970 -9.284 1.00 91.44 357 SER A C 1
ATOM 2726 O O . SER A 1 357 ? 6.352 -5.847 -8.669 1.00 91.44 357 SER A O 1
ATOM 2728 N N . HIS A 1 358 ? 7.473 -3.906 -8.658 1.00 94.12 358 HIS A N 1
ATOM 2729 C CA . HIS A 1 358 ? 7.135 -3.583 -7.266 1.00 94.12 358 HIS A CA 1
ATOM 2730 C C . HIS A 1 358 ? 5.647 -3.243 -7.073 1.00 94.12 358 HIS A C 1
ATOM 2732 O O . HIS A 1 358 ? 5.151 -3.292 -5.955 1.00 94.12 358 HIS A O 1
ATOM 2738 N N . PHE A 1 359 ? 4.927 -2.916 -8.150 1.00 94.19 359 PHE A N 1
ATOM 2739 C CA . PHE A 1 359 ? 3.517 -2.535 -8.145 1.00 94.19 359 PHE A CA 1
ATOM 2740 C C . PHE A 1 359 ? 2.626 -3.601 -8.804 1.00 94.19 359 PHE A C 1
ATOM 2742 O O . PHE A 1 359 ? 1.910 -3.293 -9.762 1.00 94.19 359 PHE A O 1
ATOM 2749 N N . PRO A 1 360 ? 2.558 -4.838 -8.278 1.00 94.56 360 PRO A N 1
ATOM 2750 C CA . PRO A 1 360 ? 1.728 -5.884 -8.874 1.00 94.56 360 PRO A CA 1
ATOM 2751 C C . PRO A 1 360 ? 0.232 -5.536 -8.887 1.00 94.56 360 PRO A C 1
ATOM 2753 O O . PRO A 1 360 ? -0.531 -6.114 -9.654 1.00 94.56 360 PRO A O 1
ATOM 2756 N N . MET A 1 361 ? -0.197 -4.558 -8.080 1.00 95.38 361 MET A N 1
ATOM 2757 C CA . MET A 1 361 ? -1.556 -4.011 -8.116 1.00 95.38 361 MET A CA 1
ATOM 2758 C C . MET A 1 361 ? -1.840 -3.103 -9.319 1.00 95.38 361 MET A C 1
ATOM 2760 O O . MET A 1 361 ? -2.999 -2.948 -9.701 1.00 95.38 361 MET A O 1
ATOM 2764 N N . CYS A 1 362 ? -0.802 -2.531 -9.928 1.00 91.56 362 CYS A N 1
ATOM 2765 C CA . CYS A 1 362 ? -0.895 -1.660 -11.098 1.00 91.56 362 CYS A CA 1
ATOM 2766 C C . CYS A 1 362 ? -0.509 -2.377 -12.398 1.00 91.56 362 CYS A C 1
ATOM 2768 O O . CYS A 1 362 ? -0.915 -1.930 -13.472 1.00 91.56 362 CYS A O 1
ATOM 2770 N N . ASP A 1 363 ? 0.253 -3.469 -12.310 1.00 88.75 363 ASP A N 1
ATOM 2771 C CA . ASP A 1 363 ? 0.733 -4.233 -13.464 1.00 88.75 363 ASP A CA 1
ATOM 2772 C C . ASP A 1 363 ? -0.416 -4.749 -14.360 1.00 88.75 363 ASP A C 1
ATOM 2774 O O . ASP A 1 363 ? -1.583 -4.830 -13.958 1.00 88.75 363 ASP A O 1
ATOM 2778 N N . LYS A 1 364 ? -0.109 -5.106 -15.614 1.00 84.00 364 LYS A N 1
ATOM 2779 C CA . LYS A 1 364 ? -1.116 -5.549 -16.600 1.00 84.00 364 LYS A CA 1
ATOM 2780 C C . LYS A 1 364 ? -1.883 -6.803 -16.153 1.00 84.00 364 LYS A C 1
ATOM 2782 O O . LYS A 1 364 ? -3.080 -6.901 -16.400 1.00 84.00 364 LYS A O 1
ATOM 2787 N N . ASN A 1 365 ? -1.212 -7.709 -15.446 1.00 87.88 365 ASN A N 1
ATOM 2788 C CA . ASN A 1 365 ? -1.773 -8.936 -14.871 1.00 87.88 365 ASN A CA 1
ATOM 2789 C C . ASN A 1 365 ? -2.265 -8.756 -13.418 1.00 87.88 365 ASN A C 1
ATOM 2791 O O . ASN A 1 365 ? -2.353 -9.731 -12.668 1.00 87.88 365 ASN A O 1
ATOM 2795 N N . SER A 1 366 ? -2.541 -7.521 -12.980 1.00 92.25 366 SER A N 1
ATOM 2796 C CA . SER A 1 366 ? -2.920 -7.239 -11.590 1.00 92.25 366 SER A CA 1
ATOM 2797 C C . SER A 1 366 ? -4.176 -7.980 -11.132 1.00 92.25 366 SER A C 1
ATOM 2799 O O . SER A 1 366 ? -4.331 -8.256 -9.946 1.00 92.25 366 SER A O 1
ATOM 2801 N N . ASP A 1 367 ? -5.076 -8.329 -12.044 1.00 92.38 367 ASP A N 1
ATOM 2802 C CA . ASP A 1 367 ? -6.260 -9.140 -11.782 1.00 92.38 367 ASP A CA 1
ATOM 2803 C C . ASP A 1 367 ? -5.918 -10.600 -11.451 1.00 92.38 367 ASP A C 1
ATOM 2805 O O . ASP A 1 367 ? -6.513 -11.164 -10.533 1.00 92.38 367 ASP A O 1
ATOM 2809 N N . VAL A 1 368 ? -4.919 -11.175 -12.125 1.00 93.44 368 VAL A N 1
ATOM 2810 C CA . VAL A 1 368 ? -4.381 -12.511 -11.820 1.00 93.44 368 VAL A CA 1
ATOM 2811 C C . VAL A 1 368 ? -3.746 -12.518 -10.432 1.00 93.44 368 VAL A C 1
ATOM 2813 O O . VAL A 1 368 ? -4.048 -13.387 -9.615 1.00 93.44 368 VAL A O 1
ATOM 2816 N N . VAL A 1 369 ? -2.930 -11.507 -10.117 1.00 95.88 369 VAL A N 1
ATOM 2817 C CA . VAL A 1 369 ? -2.322 -11.382 -8.782 1.00 95.88 369 VAL A CA 1
ATOM 2818 C C . VAL A 1 369 ? -3.391 -11.195 -7.700 1.00 95.88 369 VAL A C 1
ATOM 2820 O O . VAL A 1 369 ? -3.315 -11.810 -6.635 1.00 95.88 369 VAL A O 1
ATOM 2823 N N . TRP A 1 370 ? -4.418 -10.382 -7.967 1.00 97.00 370 TRP A N 1
ATOM 2824 C CA . TRP A 1 370 ? -5.535 -10.219 -7.039 1.00 97.00 370 TRP A CA 1
ATOM 2825 C C . TRP A 1 370 ? -6.274 -11.528 -6.789 1.00 97.00 370 TRP A C 1
ATOM 2827 O O . TRP A 1 370 ? -6.675 -11.772 -5.657 1.00 97.00 370 TRP A O 1
ATOM 2837 N N . ALA A 1 371 ? -6.457 -12.372 -7.807 1.00 95.38 371 ALA A N 1
ATOM 2838 C CA . ALA A 1 371 ? -7.132 -13.655 -7.647 1.00 95.38 371 ALA A CA 1
ATOM 2839 C C . ALA A 1 371 ? -6.387 -14.577 -6.663 1.00 95.38 371 ALA A C 1
ATOM 2841 O O . ALA A 1 371 ? -7.030 -15.165 -5.791 1.00 95.38 371 ALA A O 1
ATOM 2842 N N . GLU A 1 372 ? -5.053 -14.636 -6.734 1.00 95.75 372 GLU A N 1
ATOM 2843 C CA . GLU A 1 372 ? -4.220 -15.383 -5.776 1.00 95.75 372 GLU A CA 1
ATOM 2844 C C . GLU A 1 372 ? -4.365 -14.834 -4.348 1.00 95.75 372 GLU A C 1
ATOM 2846 O O . GLU A 1 372 ? -4.668 -15.569 -3.403 1.00 95.75 372 GLU A O 1
ATOM 2851 N N . ILE A 1 373 ? -4.215 -13.514 -4.190 1.00 97.25 373 ILE A N 1
ATOM 2852 C CA . ILE A 1 373 ? -4.313 -12.838 -2.889 1.00 97.25 373 ILE A CA 1
ATOM 2853 C C . ILE A 1 373 ? -5.716 -12.996 -2.293 1.00 97.25 373 ILE A C 1
ATOM 2855 O O . ILE A 1 373 ? -5.872 -13.328 -1.114 1.00 97.25 373 ILE A O 1
ATOM 2859 N N . TYR A 1 374 ? -6.753 -12.773 -3.098 1.00 96.50 374 TYR A N 1
ATOM 2860 C CA . TYR A 1 374 ? -8.140 -12.869 -2.666 1.00 96.50 374 TYR A CA 1
ATOM 2861 C C . TYR A 1 374 ? -8.528 -14.310 -2.336 1.00 96.50 374 TYR A C 1
ATOM 2863 O O . TYR A 1 374 ? -9.239 -14.528 -1.357 1.00 96.50 374 TYR A O 1
ATOM 2871 N N . GLY A 1 375 ? -8.033 -15.300 -3.087 1.00 94.75 375 GLY A N 1
ATOM 2872 C CA . GLY A 1 375 ? -8.216 -16.717 -2.773 1.00 94.75 375 GLY A CA 1
ATOM 2873 C C . GLY A 1 375 ? -7.702 -17.058 -1.372 1.00 94.75 375 GLY A C 1
ATOM 2874 O O . GLY A 1 375 ? -8.436 -17.637 -0.563 1.00 94.75 375 GLY A O 1
ATOM 2875 N N . TRP A 1 376 ? -6.490 -16.599 -1.046 1.00 94.81 376 TRP A N 1
ATOM 2876 C CA . TRP A 1 376 ? -5.893 -16.759 0.283 1.00 94.81 376 TRP A CA 1
ATOM 2877 C C . TRP A 1 376 ? -6.679 -16.013 1.381 1.00 94.81 376 TRP A C 1
ATOM 2879 O O . TRP A 1 376 ? -6.982 -16.570 2.448 1.00 94.81 376 TRP A O 1
ATOM 2889 N N . LEU A 1 377 ? -7.091 -14.767 1.113 1.00 95.00 377 LEU A N 1
ATOM 2890 C CA . LEU A 1 377 ? -7.908 -13.958 2.025 1.00 95.00 377 LEU A CA 1
ATOM 2891 C C . LEU A 1 377 ? -9.276 -14.600 2.303 1.00 95.00 377 LEU A C 1
ATOM 2893 O O . LEU A 1 377 ? -9.659 -14.756 3.460 1.00 95.00 377 LEU A O 1
ATOM 2897 N N . ALA A 1 378 ? -9.987 -15.063 1.278 1.00 92.06 378 ALA A N 1
ATOM 2898 C CA . ALA A 1 378 ? -11.324 -15.641 1.401 1.00 92.06 378 ALA A CA 1
ATOM 2899 C C . ALA A 1 378 ? -11.346 -17.052 2.014 1.00 92.06 378 ALA A C 1
ATOM 2901 O O . ALA A 1 378 ? -12.421 -17.571 2.312 1.00 92.06 378 ALA A O 1
ATOM 2902 N N . GLY A 1 379 ? -10.185 -17.680 2.230 1.00 79.44 379 GLY A N 1
ATOM 2903 C CA . GLY A 1 379 ? -10.128 -19.054 2.733 1.00 79.44 379 GLY A CA 1
ATOM 2904 C C . GLY A 1 379 ? -10.570 -20.091 1.698 1.00 79.44 379 GLY A C 1
ATOM 2905 O O . GLY A 1 379 ? -10.864 -21.229 2.064 1.00 79.44 379 GLY A O 1
ATOM 2906 N N . GLY A 1 380 ? -10.578 -19.720 0.411 1.00 56.19 380 GLY A N 1
ATOM 2907 C CA . GLY A 1 380 ? -10.449 -20.707 -0.652 1.00 56.19 380 GLY A CA 1
ATOM 2908 C C . GLY A 1 380 ? -9.134 -21.446 -0.434 1.00 56.19 380 GLY A C 1
ATOM 2909 O O . GLY A 1 380 ? -8.185 -20.858 0.079 1.00 56.19 380 GLY A O 1
ATOM 2910 N N . GLN A 1 381 ? -9.102 -22.748 -0.719 1.00 40.75 381 GLN A N 1
ATOM 2911 C CA . GLN A 1 381 ? -7.912 -23.576 -0.540 1.00 40.75 381 GLN A CA 1
ATOM 2912 C C . GLN A 1 381 ? -6.661 -22.802 -0.982 1.00 40.75 381 GLN A C 1
ATOM 2914 O O . GLN A 1 381 ? -6.480 -22.570 -2.174 1.00 40.75 381 GLN A O 1
ATOM 2919 N N . GLY A 1 382 ? -5.781 -22.448 -0.039 1.00 39.16 382 GLY A N 1
ATOM 2920 C CA . GLY A 1 382 ? -4.362 -22.393 -0.357 1.00 39.16 382 GLY A CA 1
ATOM 2921 C C . GLY A 1 382 ? -4.052 -23.782 -0.892 1.00 39.16 382 GLY A C 1
ATOM 2922 O O . GLY A 1 382 ? -4.066 -24.754 -0.131 1.00 39.16 382 GLY A O 1
ATOM 2923 N N . MET A 1 383 ? -4.017 -23.899 -2.222 1.00 42.25 383 MET A N 1
ATOM 2924 C CA . MET A 1 383 ? -4.057 -25.185 -2.900 1.00 42.25 383 MET A CA 1
ATOM 2925 C C . MET A 1 383 ? -2.914 -26.048 -2.384 1.00 42.25 383 MET A C 1
ATOM 2927 O O . MET A 1 383 ? -1.768 -25.608 -2.266 1.00 42.25 383 MET A O 1
ATOM 2931 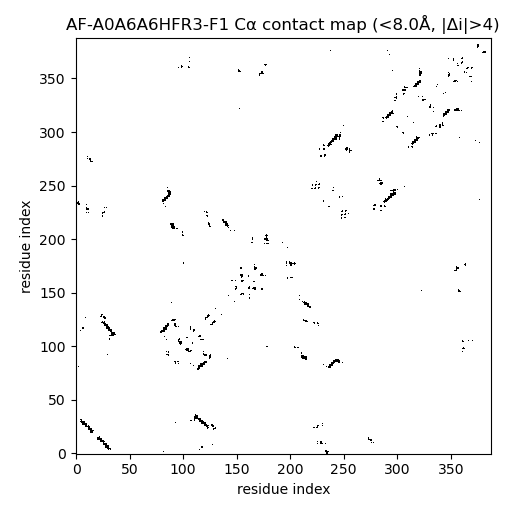N N . LYS A 1 384 ? -3.275 -27.282 -2.035 1.00 37.94 384 LYS A N 1
ATOM 2932 C CA . LYS A 1 384 ? -2.368 -28.320 -1.561 1.00 37.94 384 LYS A CA 1
ATOM 2933 C C . LYS A 1 384 ? -1.167 -28.428 -2.505 1.00 37.94 384 LYS A C 1
ATOM 2935 O O . LYS A 1 384 ? -1.356 -28.535 -3.708 1.00 37.94 384 LYS A O 1
ATOM 2940 N N . HIS A 1 385 ? 0.026 -28.430 -1.908 1.00 42.53 385 HIS A N 1
ATOM 2941 C CA . HIS A 1 385 ? 1.254 -29.102 -2.346 1.00 42.53 385 HIS A CA 1
ATOM 2942 C C . HIS A 1 385 ? 1.320 -29.526 -3.822 1.00 42.53 385 HIS A C 1
ATOM 2944 O O . HIS A 1 385 ? 0.675 -30.489 -4.233 1.00 42.53 385 HIS A O 1
ATOM 2950 N N . GLY A 1 386 ? 2.225 -28.892 -4.563 1.00 29.88 386 GLY A N 1
ATOM 2951 C CA . GLY A 1 386 ? 2.625 -29.309 -5.902 1.00 29.88 386 GLY A CA 1
ATOM 2952 C C . GLY A 1 386 ? 4.123 -29.148 -6.117 1.00 29.88 386 GLY A C 1
ATOM 2953 O O . GLY A 1 386 ? 4.533 -28.461 -7.039 1.00 29.88 386 GLY A O 1
ATOM 2954 N N . MET A 1 387 ? 4.934 -29.754 -5.247 1.00 31.72 387 MET A N 1
ATOM 2955 C CA . MET A 1 387 ? 6.326 -30.062 -5.565 1.00 31.72 387 MET A CA 1
ATOM 2956 C C . MET A 1 387 ? 6.313 -31.276 -6.501 1.00 31.72 387 MET A C 1
ATOM 2958 O O . MET A 1 387 ? 5.878 -32.356 -6.093 1.00 31.72 387 MET A O 1
ATOM 2962 N N . ARG A 1 388 ? 6.754 -31.094 -7.744 1.00 30.55 388 ARG A N 1
ATOM 2963 C CA . ARG A 1 388 ? 7.418 -32.130 -8.538 1.00 30.55 388 ARG A CA 1
ATOM 2964 C C . ARG A 1 388 ? 8.537 -31.498 -9.336 1.00 30.55 388 ARG A C 1
ATOM 2966 O O . ARG A 1 388 ? 8.259 -30.465 -9.979 1.00 30.55 388 ARG A O 1
#

Sequence (388 aa):
MSPPRSSFYTPGRRVAHQNSHIYVDHCYVQHYAPSLLHSDAPASPSLASPPPVLNASLTSPPPTSLPPSTTAASPPAKPKIPILFIHGGGLTGAQWDATPDGRPSWAHRAAQAGHDVFALDGVDSGRSARAPEWAREGESEHRTAREVWARFRFGPDTEEAYARKDGWDDGVGQFGLIGGDEDAGGDGKSNAGGEAGREKREVWFENLVRGQSARRRNTDAVEARGIRDAIGMIGRCWIVAHSHGAALALLAMRMDEEQVETESELRGSTLSGTVTRIPGEGVRMRDLVEKAVLIEPPGPPPDQPLWGKQPETMKGLIVWGDYLKGHKIWDLVVKGYMRDGTAENLLLPERGIRGNSHFPMCDKNSDVVWAEIYGWLAGGQGMKHGMR

Solvent-accessible surface area (backbone atoms only — not comparable to full-atom values): 22575 Å² total; per-residue (Å²): 118,78,55,70,94,56,58,47,69,36,87,43,43,56,41,81,45,93,97,54,66,47,72,29,52,19,16,26,32,46,53,40,70,48,40,74,71,72,95,79,72,80,81,82,80,78,92,72,80,86,79,85,91,75,92,82,82,90,89,83,83,84,86,81,81,82,82,84,83,83,71,81,75,72,80,81,71,81,82,49,71,27,37,40,36,33,34,35,74,31,36,21,26,63,73,40,56,43,22,59,83,68,47,86,13,64,47,51,52,42,9,52,71,41,14,42,27,32,32,29,12,46,40,50,16,75,83,9,56,64,60,55,70,92,80,46,74,61,57,75,49,76,78,54,68,68,52,50,35,45,77,36,53,56,25,56,86,42,71,68,30,60,76,57,56,39,37,45,90,71,94,63,21,40,65,61,69,18,62,78,92,74,77,98,75,79,80,96,73,78,83,75,71,54,72,70,44,36,53,30,29,45,53,27,52,51,44,50,52,69,53,50,40,63,27,67,40,93,39,58,73,51,39,10,47,21,51,34,45,43,45,41,59,39,28,59,26,31,39,42,19,24,24,50,27,20,46,28,50,54,48,24,44,43,51,68,79,62,50,84,72,52,66,75,63,63,77,74,58,89,74,86,55,73,78,71,87,59,70,53,81,94,56,54,50,52,81,30,34,48,36,39,39,27,35,54,45,64,62,65,69,102,84,59,71,79,75,42,95,69,60,92,73,37,48,51,39,36,40,38,52,39,84,36,78,86,34,93,59,54,34,57,30,52,53,48,53,65,69,63,57,63,50,49,74,45,51,32,49,83,73,72,48,64,44,33,32,73,49,44,68,51,35,75,61,19,66,62,54,44,49,58,54,46,34,54,72,73,65,43,76,74,71,78,85,81,90,127

Radius of gyration: 23.65 Å; Cα contacts (8 Å, |Δi|>4): 639; chains: 1; bounding box: 66×63×68 Å

Foldseek 3Di:
DAFDPAKDKFPAFWADDDPGTDGFLIKTKGKDAQDQPPPDDPDDDDDDDDDDDDDDDDDDDDDDDDDDDPPPDDDDDDQDFAEEEFEAFQFALCLQCAFLQRHHFLQNVCSNVRHTYIRIGFGCGDPHDHDDPVVDDFDWDDDDLLCCCQVFQQADSDPVCSVQSAHHDPLVTLVQQFDDDDDPDDDDDDDDDDPVSSVRSVRSSVSVSVRGHTGGPPCLLSRLCNVLLSLLNRFAHEYEYAEQRLQSVLVNLCVLVPPVPPVVPVVPDPSDTPDDDGNQVVNRSLVRYQEYEYQQYFADPPDDQRNDAGDPRYAYEYEYADPQPPRPGSVVRVVSNVVSVNHHYHYCVVVVNHHDTSSCSNGPCVVVVSVLVVCVVVVPDPDDDDDD

pLDDT: mean 75.42, std 22.74, range [29.81, 98.75]

Mean predicted aligned error: 12.29 Å

Secondary structure (DSSP, 8-state):
-PPPSS-EE---EEEEETTEEEEES--EEEEE------S--PPPP--PPPPPP-------PPPP-PPP----PPPPPPPPPPEEEEPPTT--GGGGTB-TTSPBPHHHHHHHTT--EEEEEPTTSTTSPPPPGGG--SPEE---HHHHHHHTTSS-SSHHHHHHT----SSSTTTTSS-----S-S-S---S--HHHHHHHHHHHHHHHHT---EESS-HHHHHHHHHHHHHHH-SEEEEEEHHHHHHHHHHHHHHHHTTTTTTTGGG------PPPPTTTT--HHHHEEEEEEESPPP--TTS-SS-PPPTT-EEEEEE-S--TT-TTHHHHHHHHHHH-SSEEEEGGGGT-----S-TTTSTTHHHHHHHHHHHHHT---------

InterPro domains:
  IPR029058 Alpha/Beta hydrolase fold [G3DSA:3.40.50.1820] (3-382)
  IPR029058 Alpha/Beta hydrolase fold [SSF53474] (72-378)

Organism: Viridothelium virens (NCBI:txid1048519)